Protein AF-0000000072902987 (afdb_homodimer)

InterPro domains:
  IPR029058 Alpha/Beta hydrolase fold [SSF53474] (45-263)

Radius of gyration: 26.72 Å; Cα contacts (8 Å, |Δi|>4): 1152; chains: 2; bounding box: 42×82×68 Å

Nearest PDB structures (foldseek):
  6yuo-assembly1_A-2  TM=7.129E-01  e=1.513E-09  Neisseria meningitidis serogroup A
  6yuv-assembly1_A  TM=7.108E-01  e=1.823E-09  Neisseria meningitidis serogroup A
  6oyc-assembly2_B  TM=6.626E-01  e=8.063E-09  Streptococcus agalactiae 2603V/R
  3azo-assembly2_B  TM=6.264E-01  e=7.824E-06  Streptomyces morookaense
  2b20-assembly1_A  TM=5.289E-01  e=2.874E-05  Shigella flexneri 2a str. 2457T

Structure (mmCIF, N/CA/C/O backbone):
data_AF-0000000072902987-model_v1
#
loop_
_entity.id
_entity.type
_entity.pdbx_description
1 polymer 'Glycosyl transferase family 2'
#
loop_
_atom_site.group_PDB
_atom_site.id
_atom_site.type_symbol
_atom_site.label_atom_id
_atom_site.label_alt_id
_atom_site.label_comp_id
_atom_site.label_asym_id
_atom_site.label_entity_id
_atom_site.label_seq_id
_atom_site.pdbx_PDB_ins_code
_atom_site.Cartn_x
_atom_site.Cartn_y
_atom_site.Cartn_z
_atom_site.occupancy
_atom_site.B_iso_or_equiv
_atom_site.auth_seq_id
_atom_site.auth_comp_id
_atom_site.auth_asym_id
_atom_site.auth_atom_id
_atom_site.pdbx_PDB_model_num
ATOM 1 N N . MET A 1 1 ? -18.562 22.156 24.266 1 65.38 1 MET A N 1
ATOM 2 C CA . MET A 1 1 ? -17.844 20.969 24.688 1 65.38 1 MET A CA 1
ATOM 3 C C . MET A 1 1 ? -16.375 21.266 24.922 1 65.38 1 MET A C 1
ATOM 5 O O . MET A 1 1 ? -15.836 20.953 26 1 65.38 1 MET A O 1
ATOM 9 N N . LEU A 1 2 ? -15.719 22.203 24.078 1 81.88 2 LEU A N 1
ATOM 10 C CA . LEU A 1 2 ? -14.32 22.562 24.266 1 81.88 2 LEU A CA 1
ATOM 11 C C . LEU A 1 2 ? -14.156 23.578 25.391 1 81.88 2 LEU A C 1
ATOM 13 O O . LEU A 1 2 ? -13.062 23.734 25.938 1 81.88 2 LEU A O 1
ATOM 17 N N . ASP A 1 3 ? -15.242 24.125 25.797 1 82.44 3 ASP A N 1
ATOM 18 C CA . ASP A 1 3 ? -15.242 25.203 26.781 1 82.44 3 ASP A CA 1
ATOM 19 C C . ASP A 1 3 ? -14.859 24.688 28.156 1 82.44 3 ASP A C 1
ATOM 21 O O . ASP A 1 3 ? -14.516 25.469 29.047 1 82.44 3 ASP A O 1
ATOM 25 N N . LYS A 1 4 ? -14.938 23.422 28.266 1 87.88 4 LYS A N 1
ATOM 26 C CA . LYS A 1 4 ? -14.664 22.844 29.578 1 87.88 4 LYS A CA 1
ATOM 27 C C . LYS A 1 4 ? -13.164 22.734 29.828 1 87.88 4 LYS A C 1
ATOM 29 O O . LYS A 1 4 ? -12.727 22.547 30.969 1 87.88 4 LYS A O 1
ATOM 34 N N . TYR A 1 5 ? -12.352 22.953 28.812 1 92.5 5 TYR A N 1
ATOM 35 C CA . TYR A 1 5 ? -10.914 22.75 28.969 1 92.5 5 TYR A CA 1
ATOM 36 C C . TYR A 1 5 ? -10.227 24.047 29.359 1 92.5 5 TYR A C 1
ATOM 38 O O . TYR A 1 5 ? -10.586 25.125 28.875 1 92.5 5 TYR A O 1
ATOM 46 N N . ARG A 1 6 ? -9.227 23.922 30.266 1 95.5 6 ARG A N 1
ATOM 47 C CA . ARG A 1 6 ? -8.391 25.062 30.625 1 95.5 6 ARG A CA 1
ATOM 48 C C . ARG A 1 6 ? -7.641 25.609 29.422 1 95.5 6 ARG A C 1
ATOM 50 O O . ARG A 1 6 ? -7.16 24.828 28.594 1 95.5 6 ARG A O 1
ATOM 57 N N . LYS A 1 7 ? -7.57 26.953 29.359 1 97 7 LYS A N 1
ATOM 58 C CA . LYS A 1 7 ? -6.852 27.594 28.266 1 97 7 LYS A CA 1
ATOM 59 C C . LYS A 1 7 ? -5.535 28.203 28.75 1 97 7 LYS A C 1
ATOM 61 O O . LYS A 1 7 ? -5.488 28.828 29.812 1 97 7 LYS A O 1
ATOM 66 N N . ILE A 1 8 ? -4.535 27.891 28.078 1 96.5 8 ILE A N 1
ATOM 67 C CA . ILE A 1 8 ? -3.217 28.484 28.297 1 96.5 8 ILE A CA 1
ATOM 68 C C . ILE A 1 8 ? -2.828 29.328 27.078 1 96.5 8 ILE A C 1
ATOM 70 O O . ILE A 1 8 ? -2.783 28.828 25.953 1 96.5 8 ILE A O 1
ATOM 74 N N . GLN A 1 9 ? -2.615 30.609 27.297 1 96.5 9 GLN A N 1
ATOM 75 C CA . GLN A 1 9 ? -2.256 31.531 26.219 1 96.5 9 GLN A CA 1
ATOM 76 C C . GLN A 1 9 ? -0.855 32.094 26.422 1 96.5 9 GLN A C 1
ATOM 78 O O . GLN A 1 9 ? -0.524 32.562 27.516 1 96.5 9 GLN A O 1
ATOM 83 N N . ILE A 1 10 ? -0.069 31.969 25.406 1 96.5 10 ILE A N 1
ATOM 84 C CA . ILE A 1 10 ? 1.272 32.531 25.484 1 96.5 10 ILE A CA 1
ATOM 85 C C . ILE A 1 10 ? 1.671 33.125 24.141 1 96.5 10 ILE A C 1
ATOM 87 O O . ILE A 1 10 ? 1.06 32.812 23.109 1 96.5 10 ILE A O 1
ATOM 91 N N . ASP A 1 11 ? 2.662 34.062 24.188 1 97 11 ASP A N 1
ATOM 92 C CA . ASP A 1 11 ? 3.363 34.469 22.984 1 97 11 ASP A CA 1
ATOM 93 C C . ASP A 1 11 ? 4.461 33.5 22.609 1 97 11 ASP A C 1
ATOM 95 O O . ASP A 1 11 ? 5.09 32.906 23.484 1 97 11 ASP A O 1
ATOM 99 N N . PHE A 1 12 ? 4.66 33.375 21.344 1 95.69 12 PHE A N 1
ATOM 100 C CA . PHE A 1 12 ? 5.676 32.438 20.859 1 95.69 12 PHE A CA 1
ATOM 101 C C . PHE A 1 12 ? 7.02 32.688 21.531 1 95.69 12 PHE A C 1
ATOM 103 O O . PHE A 1 12 ? 7.789 31.766 21.781 1 95.69 12 PHE A O 1
ATOM 110 N N . THR A 1 13 ? 7.316 33.906 21.922 1 94.19 13 THR A N 1
ATOM 111 C CA . THR A 1 13 ? 8.594 34.312 22.5 1 94.19 13 THR A CA 1
ATOM 112 C C . THR A 1 13 ? 8.688 33.844 23.953 1 94.19 13 THR A C 1
ATOM 114 O O . THR A 1 13 ? 9.773 33.844 24.531 1 94.19 13 THR A O 1
ATOM 117 N N . GLU A 1 14 ? 7.605 33.438 24.516 1 93.38 14 GLU A N 1
ATOM 118 C CA . GLU A 1 14 ? 7.578 33.062 25.922 1 93.38 14 GLU A CA 1
ATOM 119 C C . GLU A 1 14 ? 7.445 31.547 26.094 1 93.38 14 GLU A C 1
ATOM 121 O O . GLU A 1 14 ? 6.895 31.078 27.094 1 93.38 14 GLU A O 1
ATOM 126 N N . PHE A 1 15 ? 7.836 30.859 25.094 1 91.56 15 PHE A N 1
ATOM 127 C CA . PHE A 1 15 ? 7.641 29.422 25.031 1 91.56 15 PHE A CA 1
ATOM 128 C C . PHE A 1 15 ? 8.289 28.734 26.234 1 91.56 15 PHE A C 1
ATOM 130 O O . PHE A 1 15 ? 7.789 27.719 26.719 1 91.56 15 PHE A O 1
ATOM 137 N N . ASP A 1 16 ? 9.383 29.25 26.734 1 89.06 16 ASP A N 1
ATOM 138 C CA . ASP A 1 16 ? 10.148 28.641 27.828 1 89.06 16 ASP A CA 1
ATOM 139 C C . ASP A 1 16 ? 9.336 28.609 29.109 1 89.06 16 ASP A C 1
ATOM 141 O O . ASP A 1 16 ? 9.57 27.75 29.969 1 89.06 16 ASP A O 1
ATOM 145 N N . SER A 1 17 ? 8.383 29.484 29.25 1 91 17 SER A N 1
ATOM 146 C CA . SER A 1 17 ? 7.594 29.578 30.469 1 91 17 SER A CA 1
ATOM 147 C C . SER A 1 17 ? 6.418 28.609 30.422 1 91 17 SER A C 1
ATOM 149 O O . SER A 1 17 ? 5.715 28.438 31.422 1 91 17 SER A O 1
ATOM 151 N N . LEU A 1 18 ? 6.219 28.016 29.344 1 94.06 18 LEU A N 1
ATOM 152 C CA . LEU A 1 18 ? 5.059 27.156 29.125 1 94.06 18 LEU A CA 1
ATOM 153 C C . LEU A 1 18 ? 5.133 25.906 30 1 94.06 18 LEU A C 1
ATOM 155 O O . LEU A 1 18 ? 6.188 25.281 30.094 1 94.06 18 LEU A O 1
ATOM 159 N N . TYR A 1 19 ? 4.082 25.656 30.703 1 93.88 19 TYR A N 1
ATOM 160 C CA . TYR A 1 19 ? 3.908 24.406 31.453 1 93.88 19 TYR A CA 1
ATOM 161 C C . TYR A 1 19 ? 2.605 23.719 31.062 1 93.88 19 TYR A C 1
ATOM 163 O O . TYR A 1 19 ? 1.536 24.328 31.094 1 93.88 19 TYR A O 1
ATOM 171 N N . ILE A 1 20 ? 2.697 22.5 30.672 1 95.75 20 ILE A N 1
ATOM 172 C CA . ILE A 1 20 ? 1.53 21.703 30.328 1 95.75 20 ILE A CA 1
ATOM 173 C C . ILE A 1 20 ? 1.32 20.609 31.359 1 95.75 20 ILE A C 1
ATOM 175 O O . ILE A 1 20 ? 2.176 19.734 31.531 1 95.75 20 ILE A O 1
ATOM 179 N N . PRO A 1 21 ? 0.219 20.641 32.062 1 95.94 21 PRO A N 1
ATOM 180 C CA . PRO A 1 21 ? -0.029 19.594 33.062 1 95.94 21 PRO A CA 1
ATOM 181 C C . PRO A 1 21 ? -0.217 18.219 32.438 1 95.94 21 PRO A C 1
ATOM 183 O O . PRO A 1 21 ? -0.655 18.109 31.281 1 95.94 21 PRO A O 1
ATOM 186 N N . LEU A 1 22 ? 0.028 17.156 33.25 1 96.75 22 LEU A N 1
ATOM 187 C CA . LEU A 1 22 ? -0.147 15.781 32.812 1 96.75 22 LEU A CA 1
ATOM 188 C C . LEU A 1 22 ? -1.561 15.289 33.094 1 96.75 22 LEU A C 1
ATOM 190 O O . LEU A 1 22 ? -2.17 15.711 34.094 1 96.75 22 LEU A O 1
ATOM 194 N N . ASP A 1 23 ? -2.094 14.57 32.219 1 97.31 23 ASP A N 1
ATOM 195 C CA . ASP A 1 23 ? -3.281 13.742 32.406 1 97.31 23 ASP A CA 1
ATOM 196 C C . ASP A 1 23 ? -4.547 14.594 32.438 1 97.31 23 ASP A C 1
ATOM 198 O O . ASP A 1 23 ? -5.621 14.109 32.781 1 97.31 23 ASP A O 1
ATOM 202 N N . VAL A 1 24 ? -4.402 15.875 32.062 1 96.56 24 VAL A N 1
ATOM 203 C CA . VAL A 1 24 ? -5.555 16.75 31.906 1 96.56 24 VAL A CA 1
ATOM 204 C C . VAL A 1 24 ? -5.484 17.484 30.562 1 96.56 24 VAL A C 1
ATOM 206 O O . VAL A 1 24 ? -4.43 18 30.203 1 96.56 24 VAL A O 1
ATOM 209 N N . PRO A 1 25 ? -6.605 17.453 29.859 1 97.62 25 PRO A N 1
ATOM 210 C CA . PRO A 1 25 ? -6.59 18.188 28.594 1 97.62 25 PRO A CA 1
ATOM 211 C C . PRO A 1 25 ? -6.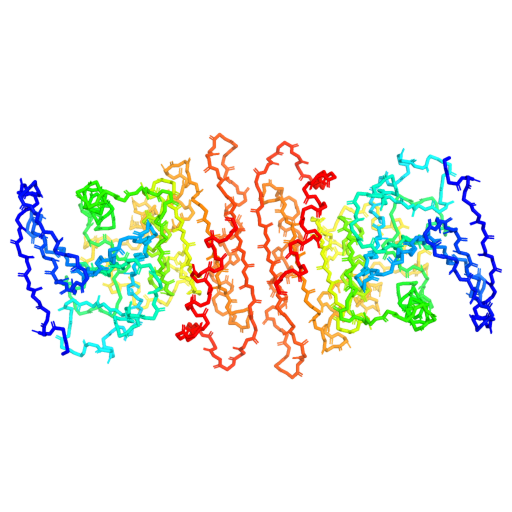547 19.703 28.781 1 97.62 25 PRO A C 1
ATOM 213 O O . PRO A 1 25 ? -7.203 20.234 29.672 1 97.62 25 PRO A O 1
ATOM 216 N N . VAL A 1 26 ? -5.797 20.391 28 1 98 26 VAL A N 1
ATOM 217 C CA . VAL A 1 26 ? -5.73 21.859 28.016 1 98 26 VAL A CA 1
ATOM 218 C C . VAL A 1 26 ? -5.723 22.391 26.578 1 98 26 VAL A C 1
ATOM 220 O O . VAL A 1 26 ? -5.293 21.688 25.656 1 98 26 VAL A O 1
ATOM 223 N N . ILE A 1 27 ? -6.254 23.531 26.375 1 98.12 27 ILE A N 1
ATOM 224 C CA . ILE A 1 27 ? -6.148 24.234 25.109 1 98.12 27 ILE A CA 1
ATOM 225 C C . ILE A 1 27 ? -4.98 25.234 25.156 1 98.12 27 ILE A C 1
ATOM 227 O O . ILE A 1 27 ? -4.934 26.094 26.031 1 98.12 27 ILE A O 1
ATOM 231 N N . LEU A 1 28 ? -4.086 25.031 24.344 1 98.06 28 LEU A N 1
ATOM 232 C CA . LEU A 1 28 ? -2.926 25.906 24.219 1 98.06 28 LEU A CA 1
ATOM 233 C C . LEU A 1 28 ? -3.09 26.859 23.047 1 98.06 28 LEU A C 1
ATOM 235 O O . LEU A 1 28 ? -3.338 26.438 21.922 1 98.06 28 LEU A O 1
ATOM 239 N N . GLU A 1 29 ? -3.01 28.125 23.281 1 97.75 29 GLU A N 1
ATOM 240 C CA . GLU A 1 29 ? -3.051 29.172 22.25 1 97.75 29 GLU A CA 1
ATOM 241 C C . GLU A 1 29 ? -1.734 29.938 22.188 1 97.75 29 GLU A C 1
ATOM 243 O O . GLU A 1 29 ? -1.368 30.625 23.141 1 97.75 29 GLU A O 1
ATOM 248 N N . ILE A 1 30 ? -1.099 29.812 21.141 1 98.06 30 ILE A N 1
ATOM 249 C CA . ILE A 1 30 ? 0.19 30.469 20.938 1 98.06 30 ILE A CA 1
ATOM 250 C C . ILE A 1 30 ? 0.05 31.578 19.891 1 98.06 30 ILE A C 1
ATOM 252 O O . ILE A 1 30 ? -0.273 31.312 18.734 1 98.06 30 ILE A O 1
ATOM 256 N N . ASP A 1 31 ? 0.302 32.781 20.312 1 98.06 31 ASP A N 1
ATOM 257 C CA . ASP A 1 31 ? 0.334 33.906 19.375 1 98.06 31 ASP A CA 1
ATOM 258 C C . ASP A 1 31 ? 1.719 34.062 18.75 1 98.06 31 ASP A C 1
ATOM 260 O O . ASP A 1 31 ? 2.717 34.188 19.453 1 98.06 31 ASP A O 1
ATOM 264 N N . TRP A 1 32 ? 1.799 33.938 17.5 1 97.94 32 TRP A N 1
ATOM 265 C CA . TRP A 1 32 ? 3.057 34.125 16.797 1 97.94 32 TRP A CA 1
ATOM 266 C C . TRP A 1 32 ? 2.9 35.156 15.672 1 97.94 32 TRP A C 1
ATOM 268 O O . TRP A 1 32 ? 2.379 34.844 14.602 1 97.94 32 TRP A O 1
ATOM 278 N N . ARG A 1 33 ? 3.414 36.375 15.938 1 97.25 33 ARG A N 1
ATOM 279 C CA . ARG A 1 33 ? 3.393 37.5 14.992 1 97.25 33 ARG A CA 1
ATOM 280 C C . ARG A 1 33 ? 1.979 37.75 14.477 1 97.25 33 ARG A C 1
ATOM 282 O O . ARG A 1 33 ? 1.76 37.844 13.273 1 97.25 33 ARG A O 1
ATOM 289 N N . GLY A 1 34 ? 0.938 37.719 15.328 1 97 34 GLY A N 1
ATOM 290 C CA . GLY A 1 34 ? -0.417 38.125 14.984 1 97 34 GLY A CA 1
ATOM 291 C C . GLY A 1 34 ? -1.295 36.969 14.57 1 97 34 GLY A C 1
ATOM 292 O O . GLY A 1 34 ? -2.49 37.125 14.328 1 97 34 GLY A O 1
ATOM 293 N N . VAL A 1 35 ? -0.716 35.812 14.469 1 98.31 35 VAL A N 1
ATOM 294 C CA . VAL A 1 35 ? -1.491 34.625 14.133 1 98.31 35 VAL A CA 1
ATOM 295 C C . VAL A 1 35 ? -1.641 33.719 15.359 1 98.31 35 VAL A C 1
ATOM 297 O O . VAL A 1 35 ? -0.675 33.5 16.094 1 98.31 35 VAL A O 1
ATOM 300 N N . SER A 1 36 ? -2.84 33.312 15.609 1 98.06 36 SER A N 1
ATOM 301 C CA . SER A 1 36 ? -3.133 32.438 16.734 1 98.06 36 SER A CA 1
ATOM 302 C C . SER A 1 36 ? -3.053 30.953 16.344 1 98.06 36 SER A C 1
ATOM 304 O O . SER A 1 36 ? -3.842 30.484 15.523 1 98.06 36 SER A O 1
ATOM 306 N N . TYR A 1 37 ? -2.111 30.25 16.844 1 98.69 37 TYR A N 1
ATOM 307 C CA . TYR A 1 37 ? -1.993 28.812 16.688 1 98.69 37 TYR A CA 1
ATOM 308 C C . TYR A 1 37 ? -2.561 28.078 17.906 1 98.69 37 TYR A C 1
ATOM 310 O O . TYR A 1 37 ? -2.066 28.25 19.016 1 98.69 37 TYR A O 1
ATOM 318 N N . GLU A 1 38 ? -3.596 27.25 17.672 1 98.44 38 GLU A N 1
ATOM 319 C CA . GLU A 1 38 ? -4.301 26.625 18.781 1 98.44 38 GLU A CA 1
ATOM 320 C C . GLU A 1 38 ? -4.113 25.109 18.766 1 98.44 38 GLU A C 1
ATOM 322 O O . GLU A 1 38 ? -4.125 24.484 17.688 1 98.44 38 GLU A O 1
ATOM 327 N N . PHE A 1 39 ? -3.908 24.547 19.922 1 98.62 39 PHE A N 1
ATOM 328 C CA . PHE A 1 39 ? -3.721 23.125 20.141 1 98.62 39 PHE A CA 1
ATOM 329 C C . PHE A 1 39 ? -4.566 22.625 21.312 1 98.62 39 PHE A C 1
ATOM 331 O O . PHE A 1 39 ? -4.742 23.344 22.297 1 98.62 39 PHE A O 1
ATOM 338 N N . LEU A 1 40 ? -5.16 21.516 21.172 1 98.38 40 LEU A N 1
ATOM 339 C CA . LEU A 1 40 ? -5.699 20.766 22.297 1 98.38 40 LEU A CA 1
ATOM 340 C C . LEU A 1 40 ? -4.758 19.625 22.688 1 98.38 40 LEU A C 1
ATOM 342 O O . LEU A 1 40 ? -4.465 18.75 21.875 1 98.38 40 LEU A O 1
ATOM 346 N N . VAL A 1 41 ? -4.281 19.656 23.953 1 98.5 41 VAL A N 1
ATOM 347 C CA . VAL A 1 41 ? -3.193 18.781 24.359 1 98.5 41 VAL A CA 1
ATOM 348 C C . VAL A 1 41 ? -3.627 17.953 25.562 1 98.5 41 VAL A C 1
ATOM 350 O O . VAL A 1 41 ? -4.172 18.484 26.531 1 98.5 41 VAL A O 1
ATOM 353 N N . LYS A 1 42 ? -3.406 16.688 25.5 1 98.38 42 LYS A N 1
ATOM 354 C CA . LYS A 1 42 ? -3.516 15.797 26.656 1 98.38 42 LYS A CA 1
ATOM 355 C C . LYS A 1 42 ? -2.32 14.852 26.75 1 98.38 42 LYS A C 1
ATOM 357 O O . LYS A 1 42 ? -2.264 13.852 26.031 1 98.38 42 LYS A O 1
ATOM 362 N N . LEU A 1 43 ? -1.438 15.18 27.703 1 98.25 43 LEU A N 1
ATOM 363 C CA . LEU A 1 43 ? -0.269 14.336 27.938 1 98.25 43 LEU A CA 1
ATOM 364 C C . LEU A 1 43 ? -0.595 13.227 28.938 1 98.25 43 LEU A C 1
ATOM 366 O O . LEU A 1 43 ? -1.205 13.477 29.969 1 98.25 43 LEU A O 1
ATOM 370 N N . LYS A 1 44 ? -0.256 12.055 28.516 1 97.62 44 LYS A N 1
ATOM 371 C CA . LYS A 1 44 ? -0.471 10.914 29.406 1 97.62 44 LYS A CA 1
ATOM 372 C C . LYS A 1 44 ? 0.822 10.516 30.109 1 97.62 44 LYS A C 1
ATOM 374 O O . LYS A 1 44 ? 1.829 10.234 29.469 1 97.62 44 LYS A O 1
ATOM 379 N N . SER A 1 45 ? 0.687 10.508 31.453 1 95.88 45 SER A N 1
ATOM 380 C CA . SER A 1 45 ? 1.847 10.148 32.25 1 95.88 45 SER A CA 1
ATOM 381 C C . SER A 1 45 ? 2.377 8.766 31.891 1 95.88 45 SER A C 1
ATOM 383 O O . SER A 1 45 ? 1.606 7.812 31.797 1 95.88 45 SER A O 1
ATOM 385 N N . GLY A 1 46 ? 3.66 8.711 31.641 1 93.94 46 GLY A N 1
ATOM 386 C CA . GLY A 1 46 ? 4.309 7.434 31.406 1 93.94 46 GLY A CA 1
ATOM 387 C C . GLY A 1 46 ? 4.219 6.98 29.953 1 93.94 46 GLY A C 1
ATOM 388 O O . GLY A 1 46 ? 4.754 5.93 29.594 1 93.94 46 GLY A O 1
ATOM 389 N N . GLU A 1 47 ? 3.537 7.691 29.141 1 95.56 47 GLU A N 1
ATOM 390 C CA . GLU A 1 47 ? 3.389 7.324 27.734 1 95.56 47 GLU A CA 1
ATOM 391 C C . GLU A 1 47 ? 4.457 7.996 26.875 1 95.56 47 GLU A C 1
ATOM 393 O O . GLU A 1 47 ? 4.602 9.219 26.906 1 95.56 47 GLU A O 1
ATOM 398 N N . LYS A 1 48 ? 5.117 7.211 26.078 1 95.62 48 LYS A N 1
ATOM 399 C CA . LYS A 1 48 ? 6.223 7.723 25.281 1 95.62 48 LYS A CA 1
ATOM 400 C C . LYS A 1 48 ? 5.746 8.148 23.891 1 95.62 48 LYS A C 1
ATOM 402 O O . LYS A 1 48 ? 6.383 8.977 23.234 1 95.62 48 LYS A O 1
ATOM 407 N N . ASN A 1 49 ? 4.652 7.5 23.438 1 97.31 49 ASN A N 1
ATOM 408 C CA . ASN A 1 49 ? 4.172 7.777 22.094 1 97.31 49 ASN A CA 1
ATOM 409 C C . ASN A 1 49 ? 3.223 8.969 22.062 1 97.31 49 ASN A C 1
ATOM 411 O O . ASN A 1 49 ? 2.459 9.18 23.016 1 97.31 49 ASN A O 1
ATOM 415 N N . LEU A 1 50 ? 3.312 9.75 21.031 1 98.25 50 LEU A N 1
ATOM 416 C CA . LEU A 1 50 ? 2.494 10.945 20.859 1 98.25 50 LEU A CA 1
ATOM 417 C C . LEU A 1 50 ? 1.793 10.93 19.5 1 98.25 50 LEU A C 1
ATOM 419 O O . LEU A 1 50 ? 2.43 10.703 18.469 1 98.25 50 LEU A O 1
ATOM 423 N N . LEU A 1 51 ? 0.528 11.086 19.562 1 98.62 51 LEU A N 1
ATOM 424 C CA . LEU A 1 51 ? -0.29 11.203 18.359 1 98.62 51 LEU A CA 1
ATOM 425 C C . LEU A 1 51 ? -0.702 12.656 18.125 1 98.62 51 LEU A C 1
ATOM 427 O O . LEU A 1 51 ? -1.244 13.305 19.016 1 98.62 51 LEU A O 1
ATOM 431 N N . VAL A 1 52 ? -0.39 13.195 16.938 1 98.88 52 VAL A N 1
ATOM 432 C CA . VAL A 1 52 ? -0.768 14.555 16.562 1 98.88 52 VAL A CA 1
ATOM 433 C C . VAL A 1 52 ? -1.823 14.516 15.469 1 98.88 52 VAL A C 1
ATOM 435 O O . VAL A 1 52 ? -1.577 13.984 14.383 1 98.88 52 VAL A O 1
ATOM 438 N N . LEU A 1 53 ? -2.975 15.133 15.695 1 98.62 53 LEU A N 1
ATOM 439 C CA . LEU A 1 53 ? -4.113 14.961 14.805 1 98.62 53 LEU A CA 1
ATOM 440 C C . LEU A 1 53 ? -4.512 16.297 14.164 1 98.62 53 LEU A C 1
ATOM 442 O O . LEU A 1 53 ? -4.59 17.312 14.852 1 98.62 53 LEU A O 1
ATOM 446 N N . GLY A 1 54 ? -4.684 16.266 12.852 1 97.12 54 GLY A N 1
ATOM 447 C CA . GLY A 1 54 ? -5.234 17.391 12.109 1 97.12 54 GLY A CA 1
ATOM 448 C C . GLY A 1 54 ? -6.664 17.172 11.656 1 97.12 54 GLY A C 1
ATOM 449 O O . GLY A 1 54 ? -7.113 16.016 11.547 1 97.12 54 GLY A O 1
ATOM 450 N N . SER A 1 55 ? -7.352 18.281 11.406 1 97.12 55 SER A N 1
ATOM 451 C CA . SER A 1 55 ? -8.75 18.203 11.008 1 97.12 55 SER A CA 1
ATOM 452 C C . SER A 1 55 ? -8.898 18.266 9.492 1 97.12 55 SER A C 1
ATOM 454 O O . SER A 1 55 ? -8.188 19.031 8.828 1 97.12 55 SER A O 1
ATOM 456 N N . GLY A 1 56 ? -9.734 17.375 8.961 1 95.88 56 GLY A N 1
ATOM 457 C CA . GLY A 1 56 ? -10.125 17.469 7.562 1 95.88 56 GLY A CA 1
ATOM 458 C C . GLY A 1 56 ? -11.398 18.266 7.352 1 95.88 56 GLY A C 1
ATOM 459 O O . GLY A 1 56 ? -11.758 19.109 8.188 1 95.88 56 GLY A O 1
ATOM 460 N N . GLY A 1 57 ? -11.961 18.109 6.125 1 92.5 57 GLY A N 1
ATOM 461 C CA . GLY A 1 57 ? -13.242 18.75 5.863 1 92.5 57 GLY A CA 1
ATOM 462 C C . GLY A 1 57 ? -14.352 18.234 6.762 1 92.5 57 GLY A C 1
ATOM 463 O O . GLY A 1 57 ? -14.297 17.109 7.262 1 92.5 57 GLY A O 1
ATOM 464 N N . GLY A 1 58 ? -15.32 19.094 7.027 1 88.81 58 GLY A N 1
ATOM 465 C CA . GLY A 1 58 ? -16.484 18.688 7.793 1 88.81 58 GLY A CA 1
ATOM 466 C C . GLY A 1 58 ? -16.328 18.906 9.281 1 88.81 58 GLY A C 1
ATOM 467 O O . GLY A 1 58 ? -17.234 18.594 10.062 1 88.81 58 GLY A O 1
ATOM 468 N N . ALA A 1 59 ? -15.18 19.422 9.641 1 86.38 59 ALA A N 1
ATOM 469 C CA . ALA A 1 59 ? -14.938 19.672 11.062 1 86.38 59 ALA A CA 1
ATOM 470 C C . ALA A 1 59 ? -16 20.594 11.641 1 86.38 59 ALA A C 1
ATOM 472 O O . ALA A 1 59 ? -16.328 20.531 12.828 1 86.38 59 ALA A O 1
ATOM 473 N N . ASN A 1 60 ? -16.594 21.391 10.805 1 87.31 60 ASN A N 1
ATOM 474 C CA . ASN A 1 60 ? -17.625 22.328 11.234 1 87.31 60 ASN A CA 1
ATOM 475 C C . ASN A 1 60 ? -18.891 21.594 11.695 1 87.31 60 ASN A C 1
ATOM 477 O O . ASN A 1 60 ? -19.703 22.156 12.43 1 87.31 60 ASN A O 1
ATOM 481 N N . MET A 1 61 ? -18.969 20.375 11.297 1 85.81 61 MET A N 1
ATOM 482 C CA . MET A 1 61 ? -20.109 19.594 11.75 1 85.81 61 MET A CA 1
ATOM 483 C C . MET A 1 61 ? -19.984 19.234 13.227 1 85.81 61 MET A C 1
ATOM 485 O O . MET A 1 61 ? -20.969 19.219 13.961 1 85.81 61 MET A O 1
ATOM 489 N N . GLU A 1 62 ? -18.828 18.969 13.625 1 83.44 62 GLU A N 1
ATOM 490 C CA . GLU A 1 62 ? -18.562 18.641 15.023 1 83.44 62 GLU A CA 1
ATOM 491 C C . GLU A 1 62 ? -18.469 19.906 15.883 1 83.44 62 GLU A C 1
ATOM 493 O O . GLU A 1 62 ? -18.75 19.859 17.078 1 83.44 62 GLU A O 1
ATOM 498 N N . MET A 1 63 ? -18.078 20.984 15.266 1 88.5 63 MET A N 1
ATOM 499 C CA . MET A 1 63 ? -17.875 22.25 15.945 1 88.5 63 MET A CA 1
ATOM 500 C C . MET A 1 63 ? -18.531 23.391 15.18 1 88.5 63 MET A C 1
ATOM 502 O O . MET A 1 63 ? -17.859 24.25 14.617 1 88.5 63 MET A O 1
ATOM 506 N N . PRO A 1 64 ? -19.844 23.531 15.352 1 86.62 64 PRO A N 1
ATOM 507 C CA . PRO A 1 64 ? -20.625 24.438 14.516 1 86.62 64 PRO A CA 1
ATOM 508 C C . PRO A 1 64 ? -20.344 25.906 14.828 1 86.62 64 PRO A C 1
ATOM 510 O O . PRO A 1 64 ? -20.641 26.781 14.008 1 86.62 64 PRO A O 1
ATOM 513 N N . ASN A 1 65 ? -19.734 26.172 15.93 1 88.31 65 ASN A N 1
ATOM 514 C CA . ASN A 1 65 ? -19.469 27.562 16.312 1 88.31 65 ASN A CA 1
ATOM 515 C C . ASN A 1 65 ? -18.25 28.109 15.594 1 88.31 65 ASN A C 1
ATOM 517 O O . ASN A 1 65 ? -17.938 29.297 15.711 1 88.31 65 ASN A O 1
ATOM 521 N N . GLY A 1 66 ? -17.578 27.281 14.883 1 91.38 66 GLY A N 1
ATOM 522 C CA . GLY A 1 66 ? -16.406 27.719 14.148 1 91.38 66 GLY A CA 1
ATOM 523 C C . GLY A 1 66 ? -15.102 27.234 14.75 1 91.38 66 GLY A C 1
ATOM 524 O O . GLY A 1 66 ? -15.102 26.469 15.711 1 91.38 66 GLY A O 1
ATOM 525 N N . PRO A 1 67 ? -13.984 27.688 14.164 1 93.38 67 PRO A N 1
ATOM 526 C CA . PRO A 1 67 ? -12.68 27.281 14.695 1 93.38 67 PRO A CA 1
ATOM 527 C C . PRO A 1 67 ? -12.398 27.859 16.078 1 93.38 67 PRO A C 1
ATOM 529 O O . PRO A 1 67 ? -13.031 28.844 16.484 1 93.38 67 PRO A O 1
ATOM 532 N N . PRO A 1 68 ? -11.586 27.234 16.812 1 96 68 PRO A N 1
ATOM 533 C CA . PRO A 1 68 ? -10.664 26.172 16.391 1 96 68 PRO A CA 1
ATOM 534 C C . PRO A 1 68 ? -11.344 24.812 16.25 1 96 68 PRO A C 1
ATOM 536 O O . PRO A 1 68 ? -12.234 24.484 17.047 1 96 68 PRO A O 1
ATOM 539 N N . TYR A 1 69 ? -10.898 24.094 15.211 1 96.31 69 TYR A N 1
ATOM 540 C CA . TYR A 1 69 ? -11.414 22.75 14.977 1 96.31 69 TYR A CA 1
ATOM 541 C C . TYR A 1 69 ? -10.445 21.688 15.492 1 96.31 69 TYR A C 1
ATOM 543 O O . TYR A 1 69 ? -9.266 21.688 15.133 1 96.31 69 TYR A O 1
ATOM 551 N N . PHE A 1 70 ? -10.898 20.781 16.359 1 96.94 70 PHE A N 1
ATOM 552 C CA . PHE A 1 70 ? -10.211 19.594 16.844 1 96.94 70 PHE A CA 1
ATOM 553 C C . PHE A 1 70 ? -11.039 18.328 16.578 1 96.94 70 PHE A C 1
ATOM 555 O O . PHE A 1 70 ? -11.516 17.688 17.516 1 96.94 70 PHE A O 1
ATOM 562 N N . GLN A 1 71 ? -11.078 17.984 15.328 1 95.25 71 GLN A N 1
ATOM 563 C CA . GLN A 1 71 ? -11.859 16.828 14.93 1 95.25 71 GLN A CA 1
ATOM 564 C C . GLN A 1 71 ? -11.406 15.57 15.672 1 95.25 71 GLN A C 1
ATOM 566 O O . GLN A 1 71 ? -10.211 15.352 15.859 1 95.25 71 GLN A O 1
ATOM 571 N N . ARG A 1 72 ? -12.383 14.734 16.125 1 94.81 72 ARG A N 1
ATOM 572 C CA . ARG A 1 72 ? -12.148 13.461 16.812 1 94.81 72 ARG A CA 1
ATOM 573 C C . ARG A 1 72 ? -11.625 13.695 18.219 1 94.81 72 ARG A C 1
ATOM 575 O O . ARG A 1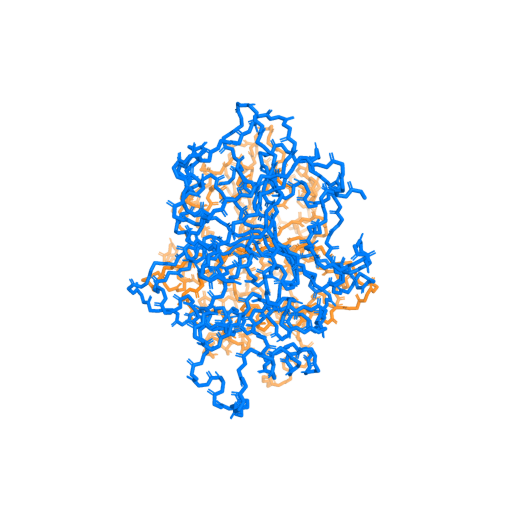 72 ? -11.031 12.797 18.828 1 94.81 72 ARG A O 1
ATOM 582 N N . HIS A 1 73 ? -11.781 14.891 18.797 1 94.56 73 HIS A N 1
ATOM 583 C CA . HIS A 1 73 ? -11.312 15.164 20.156 1 94.56 73 HIS A CA 1
ATOM 584 C C . HIS A 1 73 ? -12.023 14.266 21.172 1 94.56 73 HIS A C 1
ATOM 586 O O . HIS A 1 73 ? -11.469 13.977 22.234 1 94.56 73 HIS A O 1
ATOM 592 N N . SER A 1 74 ? -13.234 13.812 20.812 1 93.5 74 SER A N 1
ATOM 593 C CA . SER A 1 74 ? -13.977 12.922 21.703 1 93.5 74 SER A CA 1
ATOM 594 C C . SER A 1 74 ? -13.289 11.562 21.812 1 93.5 74 SER A C 1
ATOM 596 O O . SER A 1 74 ? -13.602 10.781 22.703 1 93.5 74 SER A O 1
ATOM 598 N N . TRP A 1 75 ? -12.328 11.242 20.844 1 96.06 75 TRP A N 1
ATOM 599 C CA . TRP A 1 75 ? -11.609 9.969 20.859 1 96.06 75 TRP A CA 1
ATOM 600 C C . TRP A 1 75 ? -10.391 10.047 21.766 1 96.06 75 TRP A C 1
ATOM 602 O O . TRP A 1 75 ? -9.672 9.055 21.938 1 96.06 75 TRP A O 1
ATOM 612 N N . MET A 1 76 ? -10.117 11.102 22.406 1 95.5 76 MET A N 1
ATOM 613 C CA . MET A 1 76 ? -8.867 11.398 23.109 1 95.5 76 MET A CA 1
ATOM 614 C C . MET A 1 76 ? -8.516 10.289 24.094 1 95.5 76 MET A C 1
ATOM 616 O O . MET A 1 76 ? -7.355 9.898 24.219 1 95.5 76 MET A O 1
ATOM 620 N N . ASN A 1 77 ? -9.484 9.742 24.734 1 95.5 77 ASN A N 1
ATOM 621 C CA . ASN A 1 77 ? -9.242 8.734 25.766 1 95.5 77 ASN A CA 1
ATOM 622 C C . ASN A 1 77 ? -9.18 7.332 25.172 1 95.5 77 ASN A C 1
ATOM 624 O O . ASN A 1 77 ? -8.781 6.383 25.859 1 95.5 77 ASN A O 1
ATOM 628 N N . ASP A 1 78 ? -9.555 7.191 23.938 1 97.19 78 ASP A N 1
ATOM 629 C CA . ASP A 1 78 ? -9.5 5.891 23.266 1 97.19 78 ASP A CA 1
ATOM 630 C C . ASP A 1 78 ? -8.078 5.582 22.797 1 97.19 78 ASP A C 1
ATOM 632 O O . ASP A 1 78 ? -7.727 4.418 22.594 1 97.19 78 ASP A O 1
ATOM 636 N N . PHE A 1 79 ? -7.301 6.582 22.609 1 97 79 PHE A N 1
ATOM 637 C CA . PHE A 1 79 ? -5.906 6.391 22.234 1 97 79 PHE A CA 1
ATOM 638 C C . PHE A 1 79 ? -5.047 6.082 23.453 1 97 79 PHE A C 1
ATOM 640 O O . PHE A 1 79 ? -5.227 6.68 24.516 1 97 79 PHE A O 1
ATOM 647 N N . LYS A 1 80 ? -4.125 5.148 23.281 1 94.69 80 LYS A N 1
ATOM 648 C CA . LYS A 1 80 ? -3.127 4.902 24.312 1 94.69 80 LYS A CA 1
ATOM 649 C C . LYS A 1 80 ? -2.104 6.035 24.375 1 94.69 80 LYS A C 1
ATOM 651 O O . LYS A 1 80 ? -1.592 6.359 25.453 1 94.69 80 LYS A O 1
ATOM 656 N N . ASP A 1 81 ? -1.863 6.711 23.406 1 97.12 81 ASP A N 1
ATOM 657 C CA . ASP A 1 81 ? -0.859 7.754 23.203 1 97.12 81 ASP A CA 1
ATOM 658 C C . ASP A 1 81 ? -1.273 9.055 23.891 1 97.12 81 ASP A C 1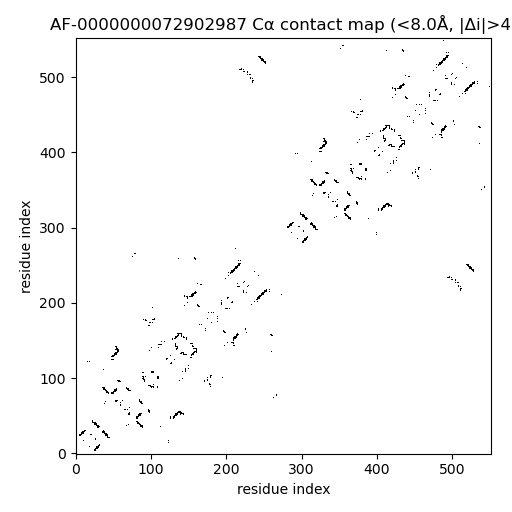
ATOM 660 O O . ASP A 1 81 ? -2.461 9.289 24.125 1 97.12 81 ASP A O 1
ATOM 664 N N . SER A 1 82 ? -0.278 9.844 24.359 1 98.19 82 SER A N 1
ATOM 665 C CA . SER A 1 82 ? -0.573 11.266 24.453 1 98.19 82 SER A CA 1
ATOM 666 C C . SER A 1 82 ? -1.061 11.828 23.125 1 98.19 82 SER A C 1
ATOM 668 O O . SER A 1 82 ? -0.776 11.266 22.062 1 98.19 82 SER A O 1
ATOM 670 N N . VAL A 1 83 ? -1.884 12.898 23.234 1 98.62 83 VAL A N 1
ATOM 671 C CA . VAL A 1 83 ? -2.451 13.406 21.984 1 98.62 83 VAL A CA 1
ATOM 672 C C . VAL A 1 83 ? -2.305 14.922 21.938 1 98.62 83 VAL A C 1
ATOM 674 O O . VAL A 1 83 ? -2.373 15.594 22.969 1 98.62 83 VAL A O 1
ATOM 677 N N . ILE A 1 84 ? -2.094 15.461 20.734 1 98.81 84 ILE A N 1
ATOM 678 C CA . ILE A 1 84 ? -2.172 16.875 20.391 1 98.81 84 ILE A CA 1
ATOM 679 C C . ILE A 1 84 ? -3.053 17.047 19.156 1 98.81 84 ILE A C 1
ATOM 681 O O . ILE A 1 84 ? -2.793 16.453 18.109 1 98.81 84 ILE A O 1
ATOM 685 N N . TYR A 1 85 ? -4.086 17.781 19.328 1 98.44 85 TYR A N 1
ATOM 686 C CA . TYR A 1 85 ? -4.855 18.25 18.188 1 98.44 85 TYR A CA 1
ATOM 687 C C . TYR A 1 85 ? -4.445 19.672 17.797 1 98.44 85 TYR A C 1
ATOM 689 O O . TYR A 1 85 ? -4.238 20.516 18.656 1 98.44 85 TYR A O 1
ATOM 697 N N . TYR A 1 86 ? -4.301 19.922 16.516 1 98.75 86 TYR A N 1
ATOM 698 C CA . TYR A 1 86 ? -3.963 21.281 16.109 1 98.75 86 TYR A CA 1
ATOM 699 C C . TYR A 1 86 ? -5.031 21.859 15.188 1 98.75 86 TYR A C 1
ATOM 701 O O . TYR A 1 86 ? -5.625 21.125 14.391 1 98.75 86 TYR A O 1
ATOM 709 N N . ASN A 1 87 ? -5.281 23.109 15.328 1 98.25 87 ASN A N 1
ATOM 710 C CA . ASN A 1 87 ? -6.164 23.859 14.445 1 98.25 87 ASN A CA 1
ATOM 711 C C . ASN A 1 87 ? -5.387 24.516 13.305 1 98.25 87 ASN A C 1
ATOM 713 O O . ASN A 1 87 ? -4.242 24.938 13.492 1 98.25 87 ASN A O 1
ATOM 717 N N . ASP A 1 88 ? -5.953 24.547 12.125 1 98.44 88 ASP A N 1
ATOM 718 C CA . ASP A 1 88 ? -5.418 25.266 10.977 1 98.44 88 ASP A CA 1
ATOM 719 C C . ASP A 1 88 ? -5.805 26.75 11.023 1 98.44 88 ASP A C 1
ATOM 721 O O . ASP A 1 88 ? -6.953 27.094 10.758 1 98.44 88 ASP A O 1
ATOM 725 N N . PRO A 1 89 ? -4.855 27.641 11.25 1 98.38 89 PRO A N 1
ATOM 726 C CA . PRO A 1 89 ? -5.191 29.062 11.352 1 98.38 89 PRO A CA 1
ATOM 727 C C . PRO A 1 89 ? -5.684 29.641 10.031 1 98.38 89 PRO A C 1
ATOM 729 O O . PRO A 1 89 ? -6.238 30.75 10 1 98.38 89 PRO A O 1
ATOM 732 N N . THR A 1 90 ? -5.488 28.922 8.93 1 98.56 90 THR A N 1
ATOM 733 C CA . THR A 1 90 ? -5.996 29.375 7.637 1 98.56 90 THR A CA 1
ATOM 734 C C . THR A 1 90 ? -7.504 29.609 7.703 1 98.56 90 THR A C 1
ATOM 736 O O . THR A 1 90 ? -8.031 30.484 7.008 1 98.56 90 THR A O 1
ATOM 739 N N . LEU A 1 91 ? -8.172 28.953 8.594 1 97.62 91 LEU A N 1
ATOM 740 C CA . LEU A 1 91 ? -9.625 28.984 8.727 1 97.62 91 LEU A CA 1
ATOM 741 C C . LEU A 1 91 ? -10.094 30.344 9.219 1 97.62 91 LEU A C 1
ATOM 743 O O . LEU A 1 91 ? -11.281 30.672 9.133 1 97.62 91 LEU A O 1
ATOM 747 N N . TYR A 1 92 ? -9.203 31.141 9.734 1 97.25 92 TYR A N 1
ATOM 748 C CA . TYR A 1 92 ? -9.57 32.469 10.234 1 97.25 92 TYR A CA 1
ATOM 749 C C . TYR A 1 92 ? -9.461 33.5 9.133 1 97.25 92 TYR A C 1
ATOM 751 O O . TYR A 1 92 ? -9.867 34.656 9.32 1 97.25 92 TYR A O 1
ATOM 759 N N . LEU A 1 93 ? -8.93 33.156 7.969 1 96.94 93 LEU A N 1
ATOM 760 C CA . LEU A 1 93 ? -8.758 34.094 6.879 1 96.94 93 LEU A CA 1
ATOM 761 C C . LEU A 1 93 ? -10.094 34.406 6.203 1 96.94 93 LEU A C 1
ATOM 763 O O . LEU A 1 93 ? -10.227 35.406 5.492 1 96.94 93 LEU A O 1
ATOM 767 N N . GLY A 1 94 ? -11.047 33.531 6.371 1 94.75 94 GLY A N 1
ATOM 768 C CA . GLY A 1 94 ? -12.383 33.625 5.797 1 94.75 94 GLY A CA 1
ATOM 769 C C . GLY A 1 94 ? -13.211 32.375 6.031 1 94.75 94 GLY A C 1
ATOM 770 O O . GLY A 1 94 ? -12.812 31.5 6.793 1 94.75 94 GLY A O 1
ATOM 771 N N . LYS A 1 95 ? -14.438 32.406 5.508 1 91.44 95 LYS A N 1
ATOM 772 C CA . LYS A 1 95 ? -15.305 31.234 5.629 1 91.44 95 LYS A CA 1
ATOM 773 C C . LYS A 1 95 ? -14.828 30.094 4.73 1 91.44 95 LYS A C 1
ATOM 775 O O . LYS A 1 95 ? -15.07 30.109 3.521 1 91.44 95 LYS A O 1
ATOM 780 N N . LEU A 1 96 ? -14.172 29.125 5.348 1 93.75 96 LEU A N 1
ATOM 781 C CA . LEU A 1 96 ? -13.594 28 4.641 1 93.75 96 LEU A CA 1
ATOM 782 C C . LEU A 1 96 ? -13.977 26.688 5.309 1 93.75 96 LEU A C 1
ATOM 784 O O . LEU A 1 96 ? -13.867 26.547 6.531 1 93.75 96 LEU A O 1
ATOM 788 N N . PRO A 1 97 ? -14.391 25.797 4.543 1 90.19 97 PRO A N 1
ATOM 789 C CA . PRO A 1 97 ? -14.609 24.469 5.125 1 90.19 97 PRO A CA 1
ATOM 790 C C . PRO A 1 97 ? -13.305 23.719 5.383 1 90.19 97 PRO A C 1
ATOM 792 O O . PRO A 1 97 ? -13.266 22.781 6.195 1 90.19 97 PRO A O 1
ATOM 795 N N . LEU A 1 98 ? -12.273 24.062 4.684 1 95.88 98 LEU A N 1
ATOM 796 C CA . LEU A 1 98 ? -10.961 23.422 4.734 1 95.88 98 LEU A CA 1
ATOM 797 C C . LEU A 1 98 ? -9.883 24.391 4.25 1 95.88 98 LEU A C 1
ATOM 799 O O . LEU A 1 98 ? -10.055 25.062 3.234 1 95.88 98 LEU A O 1
ATOM 803 N N . GLY A 1 99 ? -8.828 24.406 5.039 1 98.12 99 GLY A N 1
ATOM 804 C CA . GLY A 1 99 ? -7.793 25.375 4.707 1 98.12 99 GLY A CA 1
ATOM 805 C C . GLY A 1 99 ? -6.492 24.734 4.258 1 98.12 99 GLY A C 1
ATOM 806 O O . GLY A 1 99 ? -5.664 25.375 3.611 1 98.12 99 GLY A O 1
ATOM 807 N N . TRP A 1 100 ? -6.23 23.453 4.566 1 98.75 100 TRP A N 1
ATOM 808 C CA . TRP A 1 100 ? -5.035 22.656 4.285 1 98.75 100 TRP A CA 1
ATOM 809 C C . TRP A 1 100 ? -3.789 23.328 4.844 1 98.75 100 TRP A C 1
ATOM 811 O O . TRP A 1 100 ? -2.701 23.219 4.277 1 98.75 100 TRP A O 1
ATOM 821 N N . GLY A 1 101 ? -3.951 24.141 5.801 1 98.69 101 GLY A N 1
ATOM 822 C CA . GLY A 1 101 ? -2.822 24.75 6.48 1 98.69 101 GLY A CA 1
ATOM 823 C C . GLY A 1 101 ? -2.055 25.719 5.602 1 98.69 101 GLY A C 1
ATOM 824 O O . GLY A 1 101 ? -0.862 25.953 5.816 1 98.69 101 GLY A O 1
ATOM 825 N N . GLN A 1 102 ? -2.6 26.297 4.633 1 98.81 102 GLN A N 1
ATOM 826 C CA . GLN A 1 102 ? -1.901 27.062 3.607 1 98.81 102 GLN A CA 1
ATOM 827 C C . GLN A 1 102 ? -1.365 28.375 4.172 1 98.81 102 GLN A C 1
ATOM 829 O O . GLN A 1 102 ? -0.222 28.75 3.906 1 98.81 102 GLN A O 1
ATOM 834 N N . GLY A 1 103 ? -2.23 29.125 5 1 98.75 103 GLY A N 1
ATOM 835 C CA . GLY A 1 103 ? -1.847 30.438 5.484 1 98.75 103 GLY A CA 1
ATOM 836 C C . GLY A 1 103 ? -1.882 31.5 4.406 1 98.75 103 GLY A C 1
ATOM 837 O O . GLY A 1 103 ? -2.877 31.641 3.689 1 98.75 103 GLY A O 1
ATOM 838 N N . THR A 1 104 ? -0.861 32.344 4.398 1 98.44 104 THR A N 1
ATOM 839 C CA . THR A 1 104 ? -0.747 33.406 3.412 1 98.44 104 THR A CA 1
ATOM 840 C C . THR A 1 104 ? 0.446 33.188 2.492 1 98.44 104 THR A C 1
ATOM 842 O O . THR A 1 104 ? 1.188 32.219 2.666 1 98.44 104 THR A O 1
ATOM 845 N N . ALA A 1 105 ? 0.552 34.031 1.471 1 98.06 105 ALA A N 1
ATOM 846 C CA . ALA A 1 105 ? 1.699 33.906 0.574 1 98.06 105 ALA A CA 1
ATOM 847 C C . ALA A 1 105 ? 3.012 34.031 1.347 1 98.06 105 ALA A C 1
ATOM 849 O O . ALA A 1 105 ? 3.984 33.344 1.029 1 98.06 105 ALA A O 1
ATOM 850 N N . GLU A 1 106 ? 3.018 34.844 2.395 1 97.56 106 GLU A N 1
ATOM 851 C CA . GLU A 1 106 ? 4.23 35.156 3.143 1 97.56 106 GLU A CA 1
ATOM 852 C C . GLU A 1 106 ? 4.492 34.094 4.227 1 97.56 106 GLU A C 1
ATOM 854 O O . GLU A 1 106 ? 5.641 33.875 4.605 1 97.56 106 GLU A O 1
ATOM 859 N N . ARG A 1 107 ? 3.373 33.5 4.695 1 98.38 107 ARG A N 1
ATOM 860 C CA . ARG A 1 107 ? 3.494 32.625 5.848 1 98.38 107 ARG A CA 1
ATOM 861 C C . ARG A 1 107 ? 2.807 31.281 5.582 1 98.38 107 ARG A C 1
ATOM 863 O O . ARG A 1 107 ? 1.579 31.219 5.477 1 98.38 107 ARG A O 1
ATOM 870 N N . PHE A 1 108 ? 3.605 30.25 5.453 1 98.75 108 PHE A N 1
ATOM 871 C CA . PHE A 1 108 ? 3.07 28.891 5.344 1 98.75 108 PHE A CA 1
ATOM 872 C C . PHE A 1 108 ? 2.76 28.328 6.723 1 98.75 108 PHE A C 1
ATOM 874 O O . PHE A 1 108 ? 3.67 27.938 7.461 1 98.75 108 PHE A O 1
ATOM 881 N N . TYR A 1 109 ? 1.494 28.234 7.07 1 98.88 109 TYR A N 1
ATOM 882 C CA . TYR A 1 109 ? 1.094 27.953 8.445 1 98.88 109 TYR A CA 1
ATOM 883 C C . TYR A 1 109 ? 1.493 26.547 8.859 1 98.88 109 TYR A C 1
ATOM 885 O O . TYR A 1 109 ? 1.786 26.297 10.031 1 98.88 109 TYR A O 1
ATOM 893 N N . LEU A 1 110 ? 1.595 25.609 7.895 1 98.88 110 LEU A N 1
ATOM 894 C CA . LEU A 1 110 ? 2.043 24.266 8.266 1 98.88 110 LEU A CA 1
ATOM 895 C C . LEU A 1 110 ? 3.51 24.281 8.68 1 98.88 110 LEU A C 1
ATOM 897 O O . LEU A 1 110 ? 3.914 23.531 9.57 1 98.88 110 LEU A O 1
ATOM 901 N N . GLU A 1 111 ? 4.309 25.047 7.992 1 98.81 111 GLU A N 1
ATOM 902 C CA . GLU A 1 111 ? 5.699 25.188 8.414 1 98.81 111 GLU A CA 1
ATOM 903 C C . GLU A 1 111 ? 5.793 25.75 9.828 1 98.81 111 GLU A C 1
ATOM 905 O O . GLU A 1 111 ? 6.594 25.281 10.641 1 98.81 111 GLU A O 1
ATOM 910 N N . GLU A 1 112 ? 4.973 26.734 10.094 1 98.88 112 GLU A N 1
ATOM 911 C CA . GLU A 1 112 ? 4.996 27.359 11.406 1 98.88 112 GLU A CA 1
ATOM 912 C C . GLU A 1 112 ? 4.441 26.438 12.484 1 98.88 112 GLU A C 1
ATOM 914 O O . GLU A 1 112 ? 4.953 26.406 13.602 1 98.88 112 GLU A O 1
ATOM 919 N N . ILE A 1 113 ? 3.398 25.703 12.164 1 98.88 113 ILE A N 1
ATOM 920 C CA . ILE A 1 113 ? 2.896 24.688 13.086 1 98.88 113 ILE A CA 1
ATOM 921 C C . ILE A 1 113 ? 4.004 23.688 13.406 1 98.88 113 ILE A C 1
ATOM 923 O O . ILE A 1 113 ? 4.191 23.312 14.562 1 98.88 113 ILE A O 1
ATOM 927 N N . ALA A 1 114 ? 4.77 23.234 12.391 1 98.94 114 ALA A N 1
ATOM 928 C CA . ALA A 1 114 ? 5.871 22.297 12.602 1 98.94 114 ALA A CA 1
ATOM 929 C C . ALA A 1 114 ? 6.906 22.875 13.562 1 98.94 114 ALA A C 1
ATOM 931 O O . ALA A 1 114 ? 7.387 22.172 14.461 1 98.94 114 ALA A O 1
ATOM 932 N N . LEU A 1 115 ? 7.223 24.125 13.391 1 98.44 115 LEU A N 1
ATOM 933 C CA . LEU A 1 115 ? 8.203 24.781 14.25 1 98.44 115 LEU A CA 1
ATOM 934 C C . LEU A 1 115 ? 7.703 24.844 15.695 1 98.44 115 LEU A C 1
ATOM 936 O O . LEU A 1 115 ? 8.461 24.594 16.625 1 98.44 115 LEU A O 1
ATOM 940 N N . ILE A 1 116 ? 6.465 25.188 15.844 1 98.56 116 ILE A N 1
ATOM 941 C CA . ILE A 1 116 ? 5.859 25.266 17.172 1 98.56 116 ILE A CA 1
ATOM 942 C C . ILE A 1 116 ? 5.855 23.891 17.812 1 98.56 116 ILE A C 1
ATOM 944 O O . ILE A 1 116 ? 6.211 23.734 18.984 1 98.56 116 ILE A O 1
ATOM 948 N N . LEU A 1 117 ? 5.461 22.891 17.062 1 98.75 117 LEU A N 1
ATOM 949 C CA . LEU A 1 117 ? 5.398 21.531 17.578 1 98.75 117 LEU A CA 1
ATOM 950 C C . LEU A 1 117 ? 6.781 21.047 18 1 98.75 117 LEU A C 1
ATOM 952 O O . LEU A 1 117 ? 6.926 20.359 19.031 1 98.75 117 LEU A O 1
ATOM 956 N N . LEU A 1 118 ? 7.816 21.328 17.219 1 98.25 118 LEU A N 1
ATOM 957 C CA . LEU A 1 118 ? 9.172 20.938 17.578 1 98.25 118 LEU A CA 1
ATOM 958 C C . LEU A 1 118 ? 9.578 21.516 18.922 1 98.25 118 LEU A C 1
ATOM 960 O O . LEU A 1 118 ? 10.164 20.812 19.75 1 98.25 118 LEU A O 1
ATOM 964 N N . LYS A 1 119 ? 9.258 22.781 19.109 1 97.5 119 LYS A N 1
ATOM 965 C CA . LYS A 1 119 ? 9.531 23.406 20.406 1 97.5 119 LYS A CA 1
ATOM 966 C C . LYS A 1 119 ? 8.727 22.75 21.516 1 97.5 119 LYS A C 1
ATOM 968 O O . LYS A 1 119 ? 9.242 22.531 22.609 1 97.5 119 LYS A O 1
ATOM 973 N N . LEU A 1 120 ? 7.492 22.484 21.203 1 97.69 120 LEU A N 1
ATOM 974 C CA . LEU A 1 120 ? 6.613 21.859 22.188 1 97.69 120 LEU A CA 1
ATOM 975 C C . LEU A 1 120 ? 7.117 20.469 22.547 1 97.69 120 LEU A C 1
ATOM 977 O O . LEU A 1 120 ? 7.145 20.109 23.734 1 97.69 120 LEU A O 1
ATOM 981 N N . PHE A 1 121 ? 7.504 19.656 21.547 1 97.81 121 PHE A N 1
ATOM 982 C CA . PHE A 1 121 ? 8.031 18.312 21.781 1 97.81 121 PHE A CA 1
ATOM 983 C C . PHE A 1 121 ? 9.227 18.375 22.719 1 97.81 121 PHE A C 1
ATOM 985 O O . PHE A 1 121 ? 9.359 17.531 23.625 1 97.81 121 PHE A O 1
ATOM 992 N N . LYS A 1 122 ? 10.102 19.328 22.484 1 95.69 122 LYS A N 1
ATOM 993 C CA . LYS A 1 122 ? 11.258 19.516 23.359 1 95.69 122 LYS A CA 1
ATOM 994 C C . LYS A 1 122 ? 10.82 19.828 24.781 1 95.69 122 LYS A C 1
ATOM 996 O O . LYS A 1 122 ? 11.352 19.266 25.734 1 95.69 122 LYS A O 1
ATOM 1001 N N . LYS A 1 123 ? 9.875 20.75 24.906 1 94.81 123 LYS A N 1
ATOM 1002 C CA . LYS A 1 123 ? 9.383 21.188 26.203 1 94.81 123 LYS A CA 1
ATOM 1003 C C . LYS A 1 123 ? 8.789 20.016 26.984 1 94.81 123 LYS A C 1
ATOM 1005 O O . LYS A 1 123 ? 8.977 19.922 28.203 1 94.81 123 LYS A O 1
ATOM 1010 N N . ILE A 1 124 ? 8.07 19.141 26.312 1 95.44 124 ILE A N 1
ATOM 1011 C CA . ILE A 1 124 ? 7.359 18.078 27 1 95.44 124 ILE A CA 1
ATOM 1012 C C . ILE A 1 124 ? 8.18 16.781 26.922 1 95.44 124 ILE A C 1
ATOM 1014 O O . ILE A 1 124 ? 7.727 15.727 27.375 1 95.44 124 ILE A O 1
ATOM 1018 N N . GLN A 1 125 ? 9.344 16.781 26.281 1 95.31 125 GLN A N 1
ATOM 1019 C CA . GLN A 1 125 ? 10.344 15.727 26.25 1 95.31 125 GLN A CA 1
ATOM 1020 C C . GLN A 1 125 ? 9.844 14.516 25.469 1 95.31 125 GLN A C 1
ATOM 1022 O O . GLN A 1 125 ? 9.922 13.383 25.953 1 95.31 125 GLN A O 1
ATOM 1027 N N . TYR A 1 126 ? 9.328 14.758 24.328 1 97.06 126 TYR A N 1
ATOM 1028 C CA . TYR A 1 126 ? 8.992 13.703 23.375 1 97.06 126 TYR A CA 1
ATOM 1029 C C . TYR A 1 126 ? 9.984 13.672 22.234 1 97.06 126 TYR A C 1
ATOM 1031 O O . TYR A 1 126 ? 10.406 14.727 21.734 1 97.06 126 TYR A O 1
ATOM 1039 N N . GLU A 1 127 ? 10.383 12.492 21.812 1 97.62 127 GLU A N 1
ATOM 1040 C CA . GLU A 1 127 ? 11.258 12.32 20.672 1 97.62 127 GLU A CA 1
ATOM 1041 C C . GLU A 1 127 ? 10.461 12.234 19.375 1 97.62 127 GLU A C 1
ATOM 1043 O O . GLU A 1 127 ? 9.398 11.617 19.328 1 97.62 127 GLU A O 1
ATOM 1048 N N . THR A 1 128 ? 10.984 12.797 18.281 1 98.19 128 THR A N 1
ATOM 1049 C CA . THR A 1 128 ? 10.266 12.844 17.016 1 98.19 128 THR A CA 1
ATOM 1050 C C . THR A 1 128 ? 9.977 11.438 16.5 1 98.19 128 THR A C 1
ATOM 1052 O O . THR A 1 128 ? 8.953 11.211 15.852 1 98.19 128 THR A O 1
ATOM 1055 N N . LYS A 1 129 ? 10.859 10.445 16.797 1 97.25 129 LYS A N 1
ATOM 1056 C CA . LYS A 1 129 ? 10.688 9.078 16.328 1 97.25 129 LYS A CA 1
ATOM 1057 C C . LYS A 1 129 ? 9.461 8.43 16.953 1 97.25 129 LYS A C 1
ATOM 1059 O O . LYS A 1 129 ? 8.969 7.41 16.453 1 97.25 129 LYS A O 1
ATOM 1064 N N . ASP A 1 130 ? 8.992 9.008 18.047 1 97.38 130 ASP A N 1
ATOM 1065 C CA . ASP A 1 130 ? 7.848 8.453 18.766 1 97.38 130 ASP A CA 1
ATOM 1066 C C . ASP A 1 130 ? 6.57 9.227 18.453 1 97.38 130 ASP A C 1
ATOM 1068 O O . ASP A 1 130 ? 5.547 9.039 19.109 1 97.38 130 ASP A O 1
ATOM 1072 N N . VAL A 1 131 ? 6.617 10.109 17.469 1 98.31 131 VAL A N 1
ATOM 1073 C CA . VAL A 1 131 ? 5.484 10.953 17.094 1 98.31 131 VAL A CA 1
ATOM 1074 C C . VAL A 1 131 ? 4.859 10.43 15.805 1 98.31 131 VAL A C 1
ATOM 1076 O O . VAL A 1 131 ? 5.566 10.133 14.836 1 98.31 131 VAL A O 1
ATOM 1079 N N . VAL A 1 132 ? 3.568 10.273 15.812 1 98.69 132 VAL A N 1
ATOM 1080 C CA . VAL A 1 132 ? 2.795 9.938 14.617 1 98.69 132 VAL A CA 1
ATOM 1081 C C . VAL A 1 132 ? 1.793 11.055 14.32 1 98.69 132 VAL A C 1
ATOM 1083 O O . VAL A 1 132 ? 1.018 11.445 15.195 1 98.69 132 VAL A O 1
ATOM 1086 N N . PHE A 1 133 ? 1.874 11.602 13.141 1 98.88 133 PHE A N 1
ATOM 1087 C CA . PHE A 1 133 ? 0.853 12.531 12.664 1 98.88 133 PHE A CA 1
ATOM 1088 C C . PHE A 1 133 ? -0.301 11.773 12.016 1 98.88 133 PHE A C 1
ATOM 1090 O O . PHE A 1 133 ? -0.084 10.93 11.141 1 98.88 133 PHE A O 1
ATOM 1097 N N . TYR A 1 134 ? -1.5 12.102 12.453 1 98.69 134 TYR A N 1
ATOM 1098 C CA . TYR A 1 134 ? -2.668 11.438 11.891 1 98.69 134 TYR A CA 1
ATOM 1099 C C . TYR A 1 134 ? -3.656 12.445 11.328 1 98.69 134 TYR A C 1
ATOM 1101 O O . TYR A 1 134 ? -3.865 13.516 11.914 1 98.69 134 TYR A O 1
ATOM 1109 N N . GLY A 1 135 ? -4.277 12.062 10.242 1 98.44 135 GLY A N 1
ATOM 1110 C CA . GLY A 1 135 ? -5.418 12.797 9.711 1 98.44 135 GLY A CA 1
ATOM 1111 C C . GLY A 1 135 ? -6.066 12.102 8.531 1 98.44 135 GLY A C 1
ATOM 1112 O O . GLY A 1 135 ? -5.449 11.258 7.879 1 98.44 135 GLY A O 1
ATOM 1113 N N . SER A 1 136 ? -7.281 12.469 8.281 1 98.19 136 SER A N 1
ATOM 1114 C CA . SER A 1 136 ? -8 11.992 7.102 1 98.19 136 SER A CA 1
ATOM 1115 C C . SER A 1 136 ? -8.289 13.141 6.137 1 98.19 136 SER A C 1
ATOM 1117 O O . SER A 1 136 ? -8.297 14.305 6.531 1 98.19 136 SER A O 1
ATOM 1119 N N . SER A 1 137 ? -8.484 12.812 4.824 1 98.19 137 SER A N 1
ATOM 1120 C CA . SER A 1 137 ? -8.812 13.828 3.824 1 98.19 137 SER A CA 1
ATOM 1121 C C . SER A 1 137 ? -7.836 15 3.883 1 98.19 137 SER A C 1
ATOM 1123 O O . SER A 1 137 ? -6.617 14.805 3.834 1 98.19 137 SER A O 1
ATOM 1125 N N . GLY A 1 138 ? -8.32 16.172 4.156 1 98.56 138 GLY A N 1
ATOM 1126 C CA . GLY A 1 138 ? -7.453 17.328 4.289 1 98.56 138 GLY A CA 1
ATOM 1127 C C . GLY A 1 138 ? -6.5 17.234 5.469 1 98.56 138 GLY A C 1
ATOM 1128 O O . GLY A 1 138 ? -5.371 17.719 5.402 1 98.56 138 GLY A O 1
ATOM 1129 N N . GLY A 1 139 ? -6.938 16.609 6.547 1 98.56 139 GLY A N 1
ATOM 1130 C CA . GLY A 1 139 ? -6.055 16.344 7.672 1 98.56 139 GLY A CA 1
ATOM 1131 C C . GLY A 1 139 ? -4.906 15.422 7.328 1 98.56 139 GLY A C 1
ATOM 1132 O O . GLY A 1 139 ? -3.828 15.516 7.918 1 98.56 139 GLY A O 1
ATOM 1133 N N . GLY A 1 140 ? -5.199 14.508 6.418 1 98.88 140 GLY A N 1
ATOM 1134 C CA . GLY A 1 140 ? -4.148 13.633 5.934 1 98.88 140 GLY A CA 1
ATOM 1135 C C . GLY A 1 140 ? -3.072 14.367 5.156 1 98.88 140 GLY A C 1
ATOM 1136 O O . GLY A 1 140 ? -1.88 14.109 5.336 1 98.88 140 GLY A O 1
ATOM 1137 N N . PHE A 1 141 ? -3.512 15.281 4.262 1 98.94 141 PHE A N 1
ATOM 1138 C CA . PHE A 1 141 ? -2.576 16.141 3.541 1 98.94 141 PHE A CA 1
ATOM 1139 C C . PHE A 1 141 ? -1.652 16.859 4.508 1 98.94 141 PHE A C 1
ATOM 1141 O O . PHE A 1 141 ? -0.428 16.797 4.375 1 98.94 141 PHE A O 1
ATOM 1148 N N . MET A 1 142 ? -2.229 17.484 5.5 1 98.94 142 MET A N 1
ATOM 1149 C CA . MET A 1 142 ? -1.46 18.281 6.449 1 98.94 142 MET A CA 1
ATOM 1150 C C . MET A 1 142 ? -0.529 17.391 7.277 1 98.94 142 MET A C 1
ATOM 1152 O O . MET A 1 142 ? 0.593 17.797 7.59 1 98.94 142 MET A O 1
ATOM 1156 N N . SER A 1 143 ? -0.995 16.203 7.582 1 98.94 143 SER A N 1
ATOM 1157 C CA . SER A 1 143 ? -0.196 15.281 8.383 1 98.94 143 SER A CA 1
ATOM 1158 C C . SER A 1 143 ? 1.061 14.844 7.637 1 98.94 143 SER A C 1
ATOM 1160 O O . SER A 1 143 ? 2.133 14.727 8.234 1 98.94 143 SER A O 1
ATOM 1162 N N . MET A 1 144 ? 0.95 14.625 6.363 1 98.94 144 MET A N 1
ATOM 1163 C CA . MET A 1 144 ? 2.117 14.234 5.578 1 98.94 144 MET A CA 1
ATOM 1164 C C . MET A 1 144 ? 3.109 15.391 5.477 1 98.94 144 MET A C 1
ATOM 1166 O O . MET A 1 144 ? 4.32 15.18 5.559 1 98.94 144 MET A O 1
ATOM 1170 N N . ILE A 1 145 ? 2.615 16.625 5.328 1 98.94 145 ILE A N 1
ATOM 1171 C CA . ILE A 1 145 ? 3.488 17.797 5.281 1 98.94 145 ILE A CA 1
ATOM 1172 C C . ILE A 1 145 ? 4.215 17.953 6.613 1 98.94 145 ILE A C 1
ATOM 1174 O O . ILE A 1 145 ? 5.434 18.141 6.645 1 98.94 145 ILE A O 1
ATOM 1178 N N . LEU A 1 146 ? 3.479 17.797 7.684 1 98.94 146 LEU A N 1
ATOM 1179 C CA . LEU A 1 146 ? 4.074 17.953 9.008 1 98.94 146 LEU A CA 1
ATOM 1180 C C . LEU A 1 146 ? 5.117 16.875 9.273 1 98.94 146 LEU A C 1
ATOM 1182 O O . LEU A 1 146 ? 6.191 17.172 9.805 1 98.94 146 LEU A O 1
ATOM 1186 N N . ALA A 1 147 ? 4.836 15.664 8.898 1 98.88 147 ALA A N 1
ATOM 1187 C CA . ALA A 1 147 ? 5.82 14.602 9.055 1 98.88 147 ALA A CA 1
ATOM 1188 C C . ALA A 1 147 ? 7.055 14.859 8.195 1 98.88 147 ALA A C 1
ATOM 1190 O O . ALA A 1 147 ? 8.164 14.461 8.562 1 98.88 147 ALA A O 1
ATOM 1191 N N . GLY A 1 148 ? 6.875 15.539 7.059 1 98.81 148 GLY A N 1
ATOM 1192 C CA . GLY A 1 148 ? 7.996 15.93 6.227 1 98.81 148 GLY A CA 1
ATOM 1193 C C . GLY A 1 148 ? 8.867 17 6.863 1 98.81 148 GLY A C 1
ATOM 1194 O O . GLY A 1 148 ? 10.094 16.984 6.703 1 98.81 148 GLY A O 1
ATOM 1195 N N . TYR A 1 149 ? 8.273 17.906 7.57 1 98.88 149 TYR A N 1
ATOM 1196 C CA . TYR A 1 149 ? 9.016 18.938 8.273 1 98.88 149 TYR A CA 1
ATOM 1197 C C . TYR A 1 149 ? 9.727 18.359 9.492 1 98.88 149 TYR A C 1
ATOM 1199 O O . TYR A 1 149 ? 10.836 18.781 9.828 1 98.88 149 TYR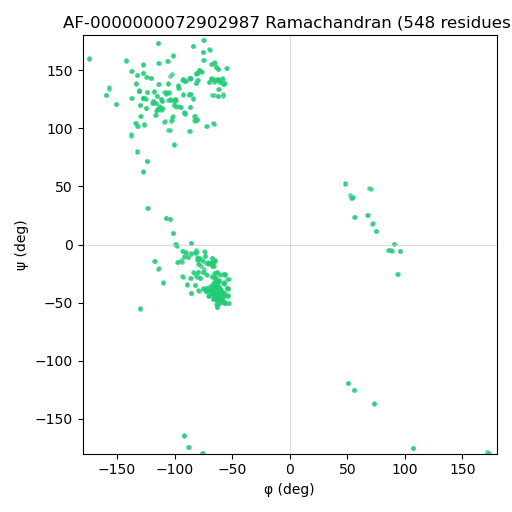 A O 1
ATOM 1207 N N . ILE A 1 150 ? 9.023 17.453 10.188 1 98.75 150 ILE A N 1
ATOM 1208 C CA . ILE A 1 150 ? 9.531 16.906 11.445 1 98.75 150 ILE A CA 1
ATOM 1209 C C . ILE A 1 150 ? 10.133 15.531 11.211 1 98.75 150 ILE A C 1
ATOM 1211 O O . ILE A 1 150 ? 9.484 14.516 11.445 1 98.75 150 ILE A O 1
ATOM 1215 N N . ARG A 1 151 ? 11.352 15.547 10.844 1 98.19 151 ARG A N 1
ATOM 1216 C CA . ARG A 1 151 ? 12.062 14.336 10.445 1 98.19 151 ARG A CA 1
ATOM 1217 C C . ARG A 1 151 ? 12.07 13.312 11.578 1 98.19 151 ARG A C 1
ATOM 1219 O O . ARG A 1 151 ? 12.219 13.672 12.742 1 98.19 151 ARG A O 1
ATOM 1226 N N . GLY A 1 152 ? 11.953 12.062 11.18 1 97.81 152 GLY A N 1
ATOM 1227 C CA . GLY A 1 152 ? 11.922 10.969 12.141 1 97.81 152 GLY A CA 1
ATOM 1228 C C . GLY A 1 152 ? 10.523 10.57 12.547 1 97.81 152 GLY A C 1
ATOM 1229 O O . GLY A 1 152 ? 10.297 9.453 13.023 1 97.81 152 GLY A O 1
ATOM 1230 N N . SER A 1 153 ? 9.555 11.508 12.453 1 98.5 153 SER A N 1
ATOM 1231 C CA . SER A 1 153 ? 8.164 11.18 12.742 1 98.5 153 SER A CA 1
ATOM 1232 C C . SER A 1 153 ? 7.535 10.367 11.617 1 98.5 153 SER A C 1
ATOM 1234 O O . SER A 1 153 ? 8.188 10.086 10.609 1 98.5 153 SER A O 1
ATOM 1236 N N . LYS A 1 154 ? 6.281 9.953 11.844 1 98.38 154 LYS A N 1
ATOM 1237 C CA . LYS A 1 154 ? 5.531 9.156 10.883 1 98.38 154 LYS A CA 1
ATOM 1238 C C . LYS A 1 154 ? 4.172 9.789 10.586 1 98.38 154 LYS A C 1
ATOM 1240 O O . LYS A 1 154 ? 3.664 10.578 11.383 1 98.38 154 LYS A O 1
ATOM 1245 N N . ALA A 1 155 ? 3.674 9.477 9.422 1 98.81 155 ALA A N 1
ATOM 1246 C CA . ALA A 1 155 ? 2.318 9.906 9.086 1 98.81 155 ALA A CA 1
ATOM 1247 C C . ALA A 1 155 ? 1.396 8.711 8.891 1 98.81 155 ALA A C 1
ATOM 1249 O O . ALA A 1 155 ? 1.72 7.785 8.133 1 98.81 155 ALA A O 1
ATOM 1250 N N . LEU A 1 156 ? 0.36 8.602 9.617 1 98.81 156 LEU A N 1
ATOM 1251 C CA . LEU A 1 156 ? -0.778 7.719 9.398 1 98.81 156 LEU A CA 1
ATOM 1252 C C . LEU A 1 156 ? -1.957 8.484 8.805 1 98.81 156 LEU A C 1
ATOM 1254 O O . LEU A 1 156 ? -2.596 9.281 9.5 1 98.81 156 LEU A O 1
ATOM 1258 N N . VAL A 1 157 ? -2.258 8.203 7.543 1 98.88 157 VAL A N 1
ATOM 1259 C CA . VAL A 1 157 ? -3.234 9.055 6.867 1 98.88 157 VAL A CA 1
ATOM 1260 C C . VAL A 1 157 ? -4.336 8.188 6.254 1 98.88 157 VAL A C 1
ATOM 1262 O O . VAL A 1 157 ? -4.09 7.043 5.867 1 98.88 157 VAL A O 1
ATOM 1265 N N . ASN A 1 158 ? -5.52 8.742 6.215 1 98.81 158 ASN A N 1
ATOM 1266 C CA . ASN A 1 158 ? -6.672 8.039 5.668 1 98.81 158 ASN A CA 1
ATOM 1267 C C . ASN A 1 158 ? -7.348 8.836 4.559 1 98.81 158 ASN A C 1
ATOM 1269 O O . ASN A 1 158 ? -7.848 9.938 4.797 1 98.81 158 ASN A O 1
ATOM 1273 N N . ASN A 1 159 ? -7.363 8.258 3.32 1 98.75 159 ASN A N 1
ATOM 1274 C CA . ASN A 1 159 ? -7.957 8.906 2.154 1 98.75 159 ASN A CA 1
ATOM 1275 C C . ASN A 1 159 ? -7.488 10.352 2.012 1 98.75 159 ASN A C 1
ATOM 1277 O O . ASN A 1 159 ? -8.305 11.266 1.868 1 98.75 159 ASN A O 1
ATOM 1281 N N . PRO A 1 160 ? -6.191 10.555 2.021 1 98.88 160 PRO A N 1
ATOM 1282 C CA . PRO A 1 160 ? -5.699 11.938 2.014 1 98.88 160 PRO A CA 1
ATOM 1283 C C . PRO A 1 160 ? -5.754 12.57 0.627 1 98.88 160 PRO A C 1
ATOM 1285 O O . PRO A 1 160 ? -5.688 11.867 -0.383 1 98.88 160 PRO A O 1
ATOM 1288 N N . GLN A 1 161 ? -5.934 13.883 0.57 1 98.75 161 GLN A N 1
ATOM 1289 C CA . GLN A 1 161 ? -5.477 14.578 -0.627 1 98.75 161 GLN A CA 1
ATOM 1290 C C . GLN A 1 161 ? -3.953 14.57 -0.723 1 98.75 161 GLN A C 1
ATOM 1292 O O . GLN A 1 161 ? -3.262 14.641 0.295 1 98.75 161 GLN A O 1
ATOM 1297 N N . THR A 1 162 ? -3.455 14.445 -1.904 1 98.88 162 THR A N 1
ATOM 1298 C CA . THR A 1 162 ? -2.008 14.469 -2.09 1 98.88 162 THR A CA 1
ATOM 1299 C C . THR A 1 162 ? -1.595 15.656 -2.957 1 98.88 162 THR A C 1
ATOM 1301 O O . THR A 1 162 ? -0.416 16.016 -3.01 1 98.88 162 THR A O 1
ATOM 1304 N N . CYS A 1 163 ? -2.492 16.25 -3.59 1 98.81 163 CYS A N 1
ATOM 1305 C CA . CYS A 1 163 ? -2.344 17.469 -4.387 1 98.81 163 CYS A CA 1
ATOM 1306 C C . CYS A 1 163 ? -3.645 18.266 -4.414 1 98.81 163 CYS A C 1
ATOM 1308 O O . CYS A 1 163 ? -4.672 17.766 -4.871 1 98.81 163 CYS A O 1
ATOM 1310 N N . LEU A 1 164 ? -3.58 19.469 -3.961 1 98.62 164 LEU A N 1
ATOM 1311 C CA . LEU A 1 164 ? -4.789 20.266 -3.756 1 98.62 164 LEU A CA 1
ATOM 1312 C C . LEU A 1 164 ? -5.52 20.484 -5.074 1 98.62 164 LEU A C 1
ATOM 1314 O O . LEU A 1 164 ? -6.75 20.406 -5.133 1 98.62 164 LEU A O 1
ATOM 1318 N N . THR A 1 165 ? -4.801 20.703 -6.164 1 98.19 165 THR A N 1
ATOM 1319 C CA . THR A 1 165 ? -5.418 21.047 -7.441 1 98.19 165 THR A CA 1
ATOM 1320 C C . THR A 1 165 ? -6.094 19.828 -8.055 1 98.19 165 THR A C 1
ATOM 1322 O O . THR A 1 165 ? -6.766 19.938 -9.086 1 98.19 165 THR A O 1
ATOM 1325 N N . ARG A 1 166 ? -5.934 18.656 -7.453 1 98.19 166 ARG A N 1
ATOM 1326 C CA . ARG A 1 166 ? -6.602 17.453 -7.926 1 98.19 166 ARG A CA 1
ATOM 1327 C C . ARG A 1 166 ? -7.855 17.156 -7.105 1 98.19 166 ARG A C 1
ATOM 1329 O O . ARG A 1 166 ? -8.508 16.141 -7.305 1 98.19 166 ARG A O 1
ATOM 1336 N N . TRP A 1 167 ? -8.141 18.016 -6.137 1 97.62 167 TRP A N 1
ATOM 1337 C CA . TRP A 1 167 ? -9.383 17.953 -5.367 1 97.62 167 TRP A CA 1
ATOM 1338 C C . TRP A 1 167 ? -10.484 18.75 -6.039 1 97.62 167 TRP A C 1
ATOM 1340 O O . TRP A 1 167 ? -10.352 19.172 -7.195 1 97.62 167 TRP A O 1
ATOM 1350 N N . LEU A 1 168 ? -11.648 18.859 -5.344 1 96.75 168 LEU A N 1
ATOM 1351 C CA . LEU A 1 168 ? -12.773 19.656 -5.848 1 96.75 168 LEU A CA 1
ATOM 1352 C C . LEU A 1 168 ? -12.359 21.094 -6.078 1 96.75 168 LEU A C 1
ATOM 1354 O O . LEU A 1 168 ? -11.672 21.703 -5.242 1 96.75 168 LEU A O 1
ATOM 1358 N N . LYS A 1 169 ? -12.812 21.641 -7.156 1 96.56 169 LYS A N 1
ATOM 1359 C CA . LYS A 1 169 ? -12.344 22.938 -7.641 1 96.56 169 LYS A CA 1
ATOM 1360 C C . LYS A 1 169 ? -12.742 24.062 -6.691 1 96.56 169 LYS A C 1
ATOM 1362 O O . LYS A 1 169 ? -11.914 24.906 -6.336 1 96.56 169 LYS A O 1
ATOM 1367 N N . THR A 1 170 ? -13.969 24.109 -6.254 1 96.69 170 THR A N 1
ATOM 1368 C CA . THR A 1 170 ? -14.508 25.234 -5.504 1 96.69 170 THR A CA 1
ATOM 1369 C C . THR A 1 170 ? -13.781 25.406 -4.172 1 96.69 170 THR A C 1
ATOM 1371 O O . THR A 1 170 ? -13.289 26.484 -3.852 1 96.69 170 THR A O 1
ATOM 1374 N N . PRO A 1 171 ? -13.688 24.312 -3.398 1 96.31 171 PRO A N 1
ATOM 1375 C CA . PRO A 1 171 ? -12.977 24.484 -2.129 1 96.31 171 PRO A CA 1
ATOM 1376 C C . PRO A 1 171 ? -11.523 24.906 -2.316 1 96.31 171 PRO A C 1
ATOM 1378 O O . PRO A 1 171 ? -11.016 25.734 -1.55 1 96.31 171 PRO A O 1
ATOM 1381 N N . VAL A 1 172 ? -10.805 24.422 -3.303 1 97.75 172 VAL A N 1
ATOM 1382 C CA . VAL A 1 172 ? -9.414 24.781 -3.555 1 97.75 172 VAL A CA 1
ATOM 1383 C C . VAL A 1 172 ? -9.328 26.25 -3.965 1 97.75 172 VAL A C 1
ATOM 1385 O O . VAL A 1 172 ? -8.477 27 -3.463 1 97.75 172 VAL A O 1
ATOM 1388 N N . GLN A 1 173 ? -10.242 26.656 -4.797 1 97.38 173 GLN A N 1
ATOM 1389 C CA . GLN A 1 173 ? -10.25 28.047 -5.258 1 97.38 173 GLN A CA 1
ATOM 1390 C C . GLN A 1 173 ? -10.508 29.016 -4.102 1 97.38 173 GLN A C 1
ATOM 1392 O O . GLN A 1 173 ? -9.93 30.094 -4.051 1 97.38 173 GLN A O 1
ATOM 1397 N N . ASN A 1 174 ? -11.445 28.625 -3.252 1 97.06 174 ASN A N 1
ATOM 1398 C CA . ASN A 1 174 ? -11.727 29.469 -2.092 1 97.06 174 ASN A CA 1
ATOM 1399 C C . ASN A 1 174 ? -10.477 29.688 -1.247 1 97.06 174 ASN A C 1
ATOM 1401 O O . ASN A 1 174 ? -10.234 30.812 -0.786 1 97.06 174 ASN A O 1
ATOM 1405 N N . VAL A 1 175 ? -9.68 28.672 -1.052 1 98.12 175 VAL A N 1
ATOM 1406 C CA . VAL A 1 175 ? -8.453 28.781 -0.264 1 98.12 175 VAL A CA 1
ATOM 1407 C C . VAL A 1 175 ? -7.422 29.609 -1.022 1 98.12 175 VAL A C 1
ATOM 1409 O O . VAL A 1 175 ? -6.766 30.484 -0.441 1 98.12 175 VAL A O 1
ATOM 1412 N N . PHE A 1 176 ? -7.27 29.375 -2.326 1 98.25 176 PHE A N 1
ATOM 1413 C CA . PHE A 1 176 ? -6.316 30.125 -3.131 1 98.25 176 PHE A CA 1
ATOM 1414 C C . PHE A 1 176 ? -6.66 31.609 -3.117 1 98.25 176 PHE A C 1
ATOM 1416 O O . PHE A 1 176 ? -5.766 32.469 -3.02 1 98.25 176 PHE A O 1
ATOM 1423 N N . ASN A 1 177 ? -7.941 31.922 -3.154 1 97.88 177 ASN A N 1
ATOM 1424 C CA . ASN A 1 177 ? -8.383 33.312 -3.158 1 97.88 177 ASN A CA 1
ATOM 1425 C C . ASN A 1 177 ? -8.016 34.031 -1.86 1 97.88 177 ASN A C 1
ATOM 1427 O O . ASN A 1 177 ? -7.699 35.219 -1.866 1 97.88 177 ASN A O 1
ATOM 1431 N N . LEU A 1 178 ? -8.086 33.344 -0.827 1 98.06 178 LEU A N 1
ATOM 1432 C CA . LEU A 1 178 ? -7.832 33.938 0.479 1 98.06 178 LEU A CA 1
ATOM 1433 C C . LEU A 1 178 ? -6.344 33.938 0.804 1 98.06 178 LEU A C 1
ATOM 1435 O O . LEU A 1 178 ? -5.801 34.938 1.286 1 98.06 178 LEU A O 1
ATOM 1439 N N . SER A 1 179 ? -5.637 32.844 0.493 1 98.56 179 SER A N 1
ATOM 1440 C CA . SER A 1 179 ? -4.242 32.625 0.884 1 98.56 179 SER A CA 1
ATOM 1441 C C . SER A 1 179 ? -3.295 33.344 -0.078 1 98.56 179 SER A C 1
ATOM 1443 O O . SER A 1 179 ? -2.217 33.781 0.321 1 98.56 179 SER A O 1
ATOM 1445 N N . TYR A 1 180 ? -3.648 33.406 -1.322 1 98.31 180 TYR A N 1
ATOM 1446 C CA . TYR A 1 180 ? -2.762 33.906 -2.359 1 98.31 180 TYR A CA 1
ATOM 1447 C C . TYR A 1 180 ? -3.451 35 -3.182 1 98.31 180 TYR A C 1
ATOM 1449 O O . TYR A 1 180 ? -3.553 34.875 -4.406 1 98.31 180 TYR A O 1
ATOM 1457 N N . GLN A 1 181 ? -3.76 36.031 -2.492 1 96.69 181 GLN A N 1
ATOM 1458 C CA . GLN A 1 181 ? -4.527 37.125 -3.092 1 96.69 181 GLN A CA 1
ATOM 1459 C C . GLN A 1 181 ? -3.768 37.75 -4.25 1 96.69 181 GLN A C 1
ATOM 1461 O O . GLN A 1 181 ? -2.57 38.031 -4.133 1 96.69 181 GLN A O 1
ATOM 1466 N N . GLY A 1 182 ? -4.504 37.938 -5.336 1 95.62 182 GLY A N 1
ATOM 1467 C CA . GLY A 1 182 ? -3.949 38.688 -6.461 1 95.62 182 GLY A CA 1
ATOM 1468 C C . GLY A 1 182 ? -3.207 37.781 -7.445 1 95.62 182 GLY A C 1
ATOM 1469 O O . GLY A 1 182 ? -2.736 38.25 -8.484 1 95.62 182 GLY A O 1
ATOM 1470 N N . LEU A 1 183 ? -3.068 36.562 -7.148 1 97.5 183 LEU A N 1
ATOM 1471 C CA . LEU A 1 183 ? -2.352 35.656 -8.031 1 97.5 183 LEU A CA 1
ATOM 1472 C C . LEU A 1 183 ? -3.324 34.75 -8.805 1 97.5 183 LEU A C 1
ATOM 1474 O O . LEU A 1 183 ? -4.371 34.375 -8.281 1 97.5 183 LEU A O 1
ATOM 1478 N N . THR A 1 184 ? -2.977 34.438 -10.039 1 97.25 184 THR A N 1
ATOM 1479 C CA . THR A 1 184 ? -3.713 33.438 -10.797 1 97.25 184 THR A CA 1
ATOM 1480 C C . THR A 1 184 ? -3.385 32.031 -10.297 1 97.25 184 THR A C 1
ATOM 1482 O O . THR A 1 184 ? -2.375 31.828 -9.625 1 97.25 184 THR A O 1
ATOM 1485 N N . ASN A 1 185 ? -4.266 31.109 -10.586 1 96.69 185 ASN A N 1
ATOM 1486 C CA . ASN A 1 185 ? -3.996 29.734 -10.211 1 96.69 185 ASN A CA 1
ATOM 1487 C C . ASN A 1 185 ? -2.643 29.25 -10.734 1 96.69 185 ASN A C 1
ATOM 1489 O O . ASN A 1 185 ? -1.917 28.547 -10.047 1 96.69 185 ASN A O 1
ATOM 1493 N N . GLU A 1 186 ? -2.363 29.578 -11.961 1 97.44 186 GLU A N 1
ATOM 1494 C CA . GLU A 1 186 ? -1.088 29.203 -12.562 1 97.44 186 GLU A CA 1
ATOM 1495 C C . GLU A 1 186 ? 0.086 29.766 -11.773 1 97.44 186 GLU A C 1
ATOM 1497 O O . GLU A 1 186 ? 1.081 29.078 -11.539 1 97.44 186 GLU A O 1
ATOM 1502 N N . GLU A 1 187 ? -0.025 31.016 -11.391 1 98.19 187 GLU A N 1
ATOM 1503 C CA . GLU A 1 187 ? 1.012 31.656 -10.594 1 98.19 187 GLU A CA 1
ATOM 1504 C C . GLU A 1 187 ? 1.155 30.984 -9.227 1 98.19 187 GLU A C 1
ATOM 1506 O O . GLU A 1 187 ? 2.271 30.781 -8.742 1 98.19 187 GLU A O 1
ATOM 1511 N N . VAL A 1 188 ? 0.038 30.656 -8.633 1 98.38 188 VAL A N 1
ATOM 1512 C CA . VAL A 1 188 ? 0.046 30 -7.332 1 98.38 188 VAL A CA 1
ATOM 1513 C C . VAL A 1 188 ? 0.771 28.656 -7.438 1 98.38 188 VAL A C 1
ATOM 1515 O O . VAL A 1 188 ? 1.652 28.359 -6.629 1 98.38 188 VAL A O 1
ATOM 1518 N N . ILE A 1 189 ? 0.461 27.844 -8.438 1 97.56 189 ILE A N 1
ATOM 1519 C CA . ILE A 1 189 ? 1.042 26.516 -8.625 1 97.56 189 ILE A CA 1
ATOM 1520 C C . ILE A 1 189 ? 2.541 26.641 -8.883 1 97.56 189 ILE A C 1
ATOM 1522 O O . ILE A 1 189 ? 3.338 25.875 -8.344 1 97.56 189 ILE A O 1
ATOM 1526 N N . ASN A 1 190 ? 2.945 27.578 -9.648 1 97.69 190 ASN A N 1
ATOM 1527 C CA . ASN A 1 190 ? 4.348 27.781 -9.992 1 97.69 190 ASN A CA 1
ATOM 1528 C C . ASN A 1 190 ? 5.16 28.25 -8.789 1 97.69 190 ASN A C 1
ATOM 1530 O O . ASN A 1 190 ? 6.301 27.828 -8.602 1 97.69 190 ASN A O 1
ATOM 1534 N N . ARG A 1 191 ? 4.555 29.094 -8 1 98 191 ARG A N 1
ATOM 1535 C CA . ARG A 1 191 ? 5.297 29.734 -6.914 1 98 191 ARG A CA 1
ATOM 1536 C C . ARG A 1 191 ? 5.23 28.891 -5.641 1 98 191 ARG A C 1
ATOM 1538 O O . ARG A 1 191 ? 6.172 28.891 -4.848 1 98 191 ARG A O 1
ATOM 1545 N N . PHE A 1 192 ? 4.09 28.234 -5.473 1 98.5 192 PHE A N 1
ATOM 1546 C CA . PHE A 1 192 ? 3.85 27.578 -4.199 1 98.5 192 PHE A CA 1
ATOM 1547 C C . PHE A 1 192 ? 3.562 26.094 -4.41 1 98.5 192 PHE A C 1
ATOM 1549 O O . PHE A 1 192 ? 2.793 25.484 -3.66 1 98.5 192 PHE A O 1
ATOM 1556 N N . GLY A 1 193 ? 4.156 25.484 -5.438 1 98.31 193 GLY A N 1
ATOM 1557 C CA . GLY A 1 193 ? 3.947 24.078 -5.754 1 98.31 193 GLY A CA 1
ATOM 1558 C C . GLY A 1 193 ? 4.223 23.156 -4.582 1 98.31 193 GLY A C 1
ATOM 1559 O O . GLY A 1 193 ? 3.504 22.172 -4.379 1 98.31 193 GLY A O 1
ATOM 1560 N N . ASN A 1 194 ? 5.258 23.453 -3.762 1 98.38 194 ASN A N 1
ATOM 1561 C CA . ASN A 1 194 ? 5.645 22.609 -2.631 1 98.38 194 ASN A CA 1
ATOM 1562 C C . ASN A 1 194 ? 4.66 22.734 -1.475 1 98.38 194 ASN A C 1
ATOM 1564 O O . ASN A 1 194 ? 4.707 21.953 -0.525 1 98.38 194 ASN A O 1
ATOM 1568 N N . ARG A 1 195 ? 3.689 23.719 -1.496 1 98.81 195 ARG A N 1
ATOM 1569 C CA . ARG A 1 195 ? 2.65 23.859 -0.479 1 98.81 195 ARG A CA 1
ATOM 1570 C C . ARG A 1 195 ? 1.377 23.125 -0.901 1 98.81 195 ARG A C 1
ATOM 1572 O O . ARG A 1 195 ? 0.482 22.906 -0.083 1 98.81 195 ARG A O 1
ATOM 1579 N N . ILE A 1 196 ? 1.327 22.781 -2.186 1 98.62 196 ILE A N 1
ATOM 1580 C CA . ILE A 1 196 ? 0.089 22.312 -2.807 1 98.62 196 ILE A CA 1
ATOM 1581 C C . ILE A 1 196 ? 0.19 20.828 -3.123 1 98.62 196 ILE A C 1
ATOM 1583 O O . ILE A 1 196 ? -0.805 20.109 -3.051 1 98.62 196 ILE A O 1
ATOM 1587 N N . ASN A 1 197 ? 1.337 20.375 -3.447 1 98.75 197 ASN A N 1
ATOM 1588 C CA . ASN A 1 197 ? 1.62 19.016 -3.861 1 98.75 197 ASN A CA 1
ATOM 1589 C C . ASN A 1 197 ? 2.6 18.328 -2.912 1 98.75 197 ASN A C 1
ATOM 1591 O O . ASN A 1 197 ? 3.752 18.75 -2.793 1 98.75 197 ASN A O 1
ATOM 1595 N N . ILE A 1 198 ? 2.186 17.219 -2.334 1 98.69 198 ILE A N 1
ATOM 1596 C CA . ILE A 1 198 ? 2.938 16.531 -1.282 1 98.69 198 ILE A CA 1
ATOM 1597 C C . ILE A 1 198 ? 4.281 16.062 -1.83 1 98.69 198 ILE A C 1
ATOM 1599 O O . ILE A 1 198 ? 5.309 16.172 -1.151 1 98.69 198 ILE A O 1
ATOM 1603 N N . VAL A 1 199 ? 4.301 15.492 -3.01 1 98.69 199 VAL A N 1
ATOM 1604 C CA . VAL A 1 199 ? 5.539 14.945 -3.557 1 98.69 199 VAL A C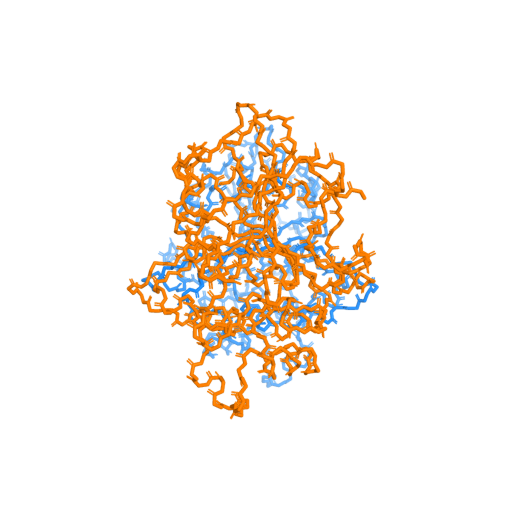A 1
ATOM 1605 C C . VAL A 1 199 ? 6.512 16.078 -3.873 1 98.69 199 VAL A C 1
ATOM 1607 O O . VAL A 1 199 ? 7.715 15.953 -3.646 1 98.69 199 VAL A O 1
ATOM 1610 N N . GLN A 1 200 ? 5.996 17.188 -4.426 1 98.69 200 GLN A N 1
ATOM 1611 C CA . GLN A 1 200 ? 6.848 18.359 -4.633 1 98.69 200 GLN A CA 1
ATOM 1612 C C . GLN A 1 200 ? 7.426 18.859 -3.312 1 98.69 200 GLN A C 1
ATOM 1614 O O . GLN A 1 200 ? 8.594 19.25 -3.252 1 98.69 200 GLN A O 1
ATOM 1619 N N . PHE A 1 201 ? 6.594 18.891 -2.314 1 98.88 201 PHE A N 1
ATOM 1620 C CA . PHE A 1 201 ? 7.062 19.25 -0.985 1 98.88 201 PHE A CA 1
ATOM 1621 C C . PHE A 1 201 ? 8.195 18.344 -0.536 1 98.88 201 PHE A C 1
ATOM 1623 O O . PHE A 1 201 ? 9.25 18.812 -0.102 1 98.88 201 PHE A O 1
ATOM 1630 N N . PHE A 1 202 ? 8.023 16.984 -0.633 1 98.88 202 PHE A N 1
ATOM 1631 C CA . PHE A 1 202 ? 9.047 16.031 -0.224 1 98.88 202 PHE A CA 1
ATOM 1632 C C . PHE A 1 202 ? 10.328 16.25 -1.018 1 98.88 202 PHE A C 1
ATOM 1634 O O . PHE A 1 202 ? 11.43 16.141 -0.47 1 98.88 202 PHE A O 1
ATOM 1641 N N . LYS A 1 203 ? 10.18 16.5 -2.305 1 98.5 203 LYS A N 1
ATOM 1642 C CA . LYS A 1 203 ? 11.352 16.781 -3.125 1 98.5 203 LYS A CA 1
ATOM 1643 C C . LYS A 1 203 ? 12.109 18 -2.605 1 98.5 203 LYS A C 1
ATOM 1645 O O . LYS A 1 203 ? 13.336 17.984 -2.525 1 98.5 203 LYS A O 1
ATOM 1650 N N . SER A 1 204 ? 11.352 19.047 -2.221 1 98.31 204 SER A N 1
ATOM 1651 C CA . SER A 1 204 ? 11.969 20.266 -1.717 1 98.31 204 SER A CA 1
ATOM 1652 C C . SER A 1 204 ? 12.703 20.016 -0.402 1 98.31 204 SER A C 1
ATOM 1654 O O . SER A 1 204 ? 13.68 20.688 -0.086 1 98.31 204 SER A O 1
ATOM 1656 N N . ARG A 1 205 ? 12.242 19.047 0.326 1 98.31 205 ARG A N 1
ATOM 1657 C CA . ARG A 1 205 ? 12.844 18.703 1.613 1 98.31 205 ARG A CA 1
ATOM 1658 C C . ARG A 1 205 ? 13.922 17.641 1.455 1 98.31 205 ARG A C 1
ATOM 1660 O O . ARG A 1 205 ? 14.648 17.344 2.406 1 98.31 205 ARG A O 1
ATOM 1667 N N . LYS A 1 206 ? 14 17.031 0.253 1 98.44 206 LYS A N 1
ATOM 1668 C CA . LYS A 1 206 ? 14.883 15.898 -0.017 1 98.44 206 LYS A CA 1
ATOM 1669 C C . LYS A 1 206 ? 14.656 14.773 0.993 1 98.44 206 LYS A C 1
ATOM 1671 O O . LYS A 1 206 ? 15.617 14.172 1.48 1 98.44 206 LYS A O 1
ATOM 1676 N N . TYR A 1 207 ? 13.344 14.586 1.306 1 98.69 207 TYR A N 1
ATOM 1677 C CA . TYR A 1 207 ? 13 13.656 2.373 1 98.69 207 TYR A CA 1
ATOM 1678 C C . TYR A 1 207 ? 11.555 13.195 2.258 1 98.69 207 TYR A C 1
ATOM 1680 O O . TYR A 1 207 ? 10.648 14.016 2.082 1 98.69 207 TYR A O 1
ATOM 1688 N N . VAL A 1 208 ? 11.359 11.906 2.283 1 98.75 208 VAL A N 1
ATOM 1689 C CA . VAL A 1 208 ? 10.039 11.312 2.418 1 98.75 208 VAL A CA 1
ATOM 1690 C C . VAL A 1 208 ? 9.938 10.57 3.748 1 98.75 208 VAL A C 1
ATOM 1692 O O . VAL A 1 208 ? 10.703 9.641 4.008 1 98.75 208 VAL A O 1
ATOM 1695 N N . PRO A 1 209 ? 9.055 11.008 4.648 1 98.69 209 PRO A N 1
ATOM 1696 C CA . PRO A 1 209 ? 8.898 10.305 5.926 1 98.69 209 PRO A CA 1
ATOM 1697 C C . PRO A 1 209 ? 8.25 8.93 5.766 1 98.69 209 PRO A C 1
ATOM 1699 O O . PRO A 1 209 ? 7.777 8.594 4.676 1 98.69 209 PRO A O 1
ATOM 1702 N N . GLU A 1 210 ? 8.297 8.109 6.844 1 98.19 210 GLU A N 1
ATOM 1703 C CA . GLU A 1 210 ? 7.48 6.898 6.855 1 98.19 210 GLU A CA 1
ATOM 1704 C C . GLU A 1 210 ? 5.992 7.238 6.793 1 98.19 210 GLU A C 1
ATOM 1706 O O . GLU A 1 210 ? 5.512 8.086 7.547 1 98.19 210 GLU A O 1
ATOM 1711 N N . ILE A 1 211 ? 5.32 6.648 5.891 1 98.75 211 ILE A N 1
ATOM 1712 C CA . ILE A 1 211 ? 3.906 6.941 5.695 1 98.75 211 ILE A CA 1
ATOM 1713 C C . ILE A 1 211 ? 3.104 5.645 5.723 1 98.75 211 ILE A C 1
ATOM 1715 O O . ILE A 1 211 ? 3.484 4.656 5.09 1 98.75 211 ILE A O 1
ATOM 1719 N N . TYR A 1 212 ? 2.146 5.574 6.516 1 98.62 212 TYR A N 1
ATOM 1720 C CA . TYR A 1 212 ? 1.099 4.559 6.477 1 98.62 212 TYR A CA 1
ATOM 1721 C C . TYR A 1 212 ? -0.186 5.125 5.883 1 98.62 212 TYR A C 1
ATOM 1723 O O . TYR A 1 212 ? -0.872 5.926 6.52 1 98.62 212 TYR A O 1
ATOM 1731 N N . TYR A 1 213 ? -0.474 4.746 4.676 1 98.81 213 TYR A N 1
ATOM 1732 C CA . TYR A 1 213 ? -1.509 5.309 3.814 1 98.81 213 TYR A CA 1
ATOM 1733 C C . TYR A 1 213 ? -2.721 4.387 3.744 1 98.81 213 TYR A C 1
ATOM 1735 O O . TYR A 1 213 ? -2.709 3.389 3.023 1 98.81 213 TYR A O 1
ATOM 1743 N N . LEU A 1 214 ? -3.748 4.703 4.535 1 98.81 214 LEU A N 1
ATOM 1744 C CA . LEU A 1 214 ? -5.012 3.979 4.465 1 98.81 214 LEU A CA 1
ATOM 1745 C C . LEU A 1 214 ? -5.898 4.543 3.357 1 98.81 214 LEU A C 1
ATOM 1747 O O . LEU A 1 214 ? -6.188 5.742 3.338 1 98.81 214 LEU A O 1
ATOM 1751 N N . GLN A 1 215 ? -6.359 3.729 2.453 1 98.81 215 GLN A N 1
ATOM 1752 C CA . GLN A 1 215 ? -7.145 4.168 1.307 1 98.81 215 GLN A CA 1
ATOM 1753 C C . GLN A 1 215 ? -8.32 3.227 1.053 1 98.81 215 GLN A C 1
ATOM 1755 O O . GLN A 1 215 ? -8.148 2.008 1.01 1 98.81 215 GLN A O 1
ATOM 1760 N N . ASN A 1 216 ? -9.586 3.809 0.982 1 98.56 216 ASN A N 1
ATOM 1761 C CA . ASN A 1 216 ? -10.68 3.045 0.401 1 98.56 216 ASN A CA 1
ATOM 1762 C C . ASN A 1 216 ? -10.461 2.793 -1.088 1 98.56 216 ASN A C 1
ATOM 1764 O O . ASN A 1 216 ? -10.664 3.688 -1.91 1 98.56 216 ASN A O 1
ATOM 1768 N N . GLY A 1 217 ? -10.086 1.592 -1.405 1 97.94 217 GLY A N 1
ATOM 1769 C CA . GLY A 1 217 ? -9.766 1.242 -2.779 1 97.94 217 GLY A CA 1
ATOM 1770 C C . GLY A 1 217 ? -10.953 1.321 -3.713 1 97.94 217 GLY A C 1
ATOM 1771 O O . GLY A 1 217 ? -10.797 1.328 -4.934 1 97.94 217 GLY A O 1
ATOM 1772 N N . ALA A 1 218 ? -12.125 1.415 -3.135 1 97.06 218 ALA A N 1
ATOM 1773 C CA . ALA A 1 218 ? -13.344 1.457 -3.938 1 97.06 218 ALA A CA 1
ATOM 1774 C C . ALA A 1 218 ? -13.766 2.896 -4.227 1 97.06 218 ALA A C 1
ATOM 1776 O O . ALA A 1 218 ? -14.727 3.135 -4.961 1 97.06 218 ALA A O 1
ATOM 1777 N N . CYS A 1 219 ? -13.078 3.865 -3.641 1 97.88 219 CYS A N 1
ATOM 1778 C CA . CYS A 1 219 ? -13.375 5.266 -3.922 1 97.88 219 CYS A CA 1
ATOM 1779 C C . CYS A 1 219 ? -12.602 5.754 -5.141 1 97.88 219 CYS A C 1
ATOM 1781 O O . CYS A 1 219 ? -11.484 6.258 -5.016 1 97.88 219 CYS A O 1
ATOM 1783 N N . GLU A 1 220 ? -13.242 5.75 -6.238 1 97.5 220 GLU A N 1
ATOM 1784 C CA . GLU A 1 220 ? -12.602 6.031 -7.523 1 97.5 220 GLU A CA 1
ATOM 1785 C C . GLU A 1 220 ? -11.961 7.414 -7.527 1 97.5 220 GLU A C 1
ATOM 1787 O O . GLU A 1 220 ? -10.844 7.582 -8.016 1 97.5 220 GLU A O 1
ATOM 1792 N N . PHE A 1 221 ? -12.68 8.367 -7.031 1 98.25 221 PHE A N 1
ATOM 1793 C CA . PHE A 1 221 ? -12.18 9.734 -7.031 1 98.25 221 PHE A CA 1
ATOM 1794 C C . PHE A 1 221 ? -10.844 9.82 -6.297 1 98.25 221 PHE A C 1
ATOM 1796 O O . PHE A 1 221 ? -9.883 10.391 -6.812 1 98.25 221 PHE A O 1
ATOM 1803 N N . ASP A 1 222 ? -10.766 9.273 -5.113 1 98.69 222 ASP A N 1
ATOM 1804 C CA . ASP A 1 222 ? -9.562 9.344 -4.281 1 98.69 222 ASP A CA 1
ATOM 1805 C C . ASP A 1 222 ? -8.406 8.578 -4.922 1 98.69 222 ASP A C 1
ATOM 1807 O O . ASP A 1 222 ? -7.27 9.055 -4.926 1 98.69 222 ASP A O 1
ATOM 1811 N N . VAL A 1 223 ? -8.688 7.398 -5.379 1 98.75 223 VAL A N 1
ATOM 1812 C CA . VAL A 1 223 ? -7.641 6.551 -5.949 1 98.75 223 VAL A CA 1
ATOM 1813 C C . VAL A 1 223 ? -7.078 7.207 -7.207 1 98.75 223 VAL A C 1
ATOM 1815 O O . VAL A 1 223 ? -5.859 7.348 -7.352 1 98.75 223 VAL A O 1
ATOM 1818 N N . THR A 1 224 ? -7.922 7.688 -8.07 1 98.62 224 THR A N 1
ATOM 1819 C CA . THR A 1 224 ? -7.535 8.211 -9.375 1 98.62 224 THR A CA 1
ATOM 1820 C C . THR A 1 224 ? -6.836 9.562 -9.227 1 98.62 224 THR A C 1
ATOM 1822 O O . THR A 1 224 ? -5.844 9.828 -9.914 1 98.62 224 THR A O 1
ATOM 1825 N N . ASN A 1 225 ? -7.344 10.336 -8.352 1 98.75 225 ASN A N 1
ATOM 1826 C CA . ASN A 1 225 ? -6.875 11.711 -8.336 1 98.75 225 ASN A CA 1
ATOM 1827 C C . ASN A 1 225 ? -5.793 11.93 -7.281 1 98.75 225 ASN A C 1
ATOM 1829 O O . ASN A 1 225 ? -5.066 12.922 -7.32 1 98.75 225 ASN A O 1
ATOM 1833 N N . HIS A 1 226 ? -5.652 11 -6.367 1 98.88 226 HIS A N 1
ATOM 1834 C CA . HIS A 1 226 ? -4.727 11.281 -5.277 1 98.88 226 HIS A CA 1
ATOM 1835 C C . HIS A 1 226 ? -3.752 10.133 -5.07 1 98.88 226 HIS A C 1
ATOM 1837 O O . HIS A 1 226 ? -2.535 10.32 -5.148 1 98.88 226 HIS A O 1
ATOM 1843 N N . LEU A 1 227 ? -4.254 8.914 -4.867 1 98.88 227 LEU A N 1
ATOM 1844 C CA . LEU A 1 227 ? -3.348 7.809 -4.598 1 98.88 227 LEU A CA 1
ATOM 1845 C C . LEU A 1 227 ? -2.43 7.551 -5.789 1 98.88 227 LEU A C 1
ATOM 1847 O O . LEU A 1 227 ? -1.207 7.512 -5.641 1 98.88 227 LEU A O 1
ATOM 1851 N N . LEU A 1 228 ? -2.988 7.355 -6.988 1 98.75 228 LEU A N 1
ATOM 1852 C CA . LEU A 1 228 ? -2.217 6.961 -8.164 1 98.75 228 LEU A CA 1
ATOM 1853 C C . LEU A 1 228 ? -1.21 8.047 -8.539 1 98.75 228 LEU A C 1
ATOM 1855 O O . LEU A 1 228 ? -0.025 7.758 -8.727 1 98.75 228 LEU A O 1
ATOM 1859 N N . PRO A 1 229 ? -1.606 9.312 -8.617 1 98.62 229 PRO A N 1
ATOM 1860 C CA . PRO A 1 229 ? -0.61 10.336 -8.93 1 98.62 229 PRO A CA 1
ATOM 1861 C C . PRO A 1 229 ? 0.475 10.445 -7.859 1 98.62 229 PRO A C 1
ATOM 1863 O O . PRO A 1 229 ? 1.635 10.727 -8.18 1 98.62 229 PRO A O 1
ATOM 1866 N N . PHE A 1 230 ? 0.068 10.266 -6.617 1 98.81 230 PHE A N 1
ATOM 1867 C CA . PHE A 1 230 ? 1.044 10.281 -5.531 1 98.81 230 PHE A CA 1
ATOM 1868 C C . PHE A 1 230 ? 2.131 9.242 -5.766 1 98.81 230 PHE A C 1
ATOM 1870 O O . PHE A 1 230 ? 3.322 9.555 -5.699 1 98.81 230 PHE A O 1
ATOM 1877 N N . LEU A 1 231 ? 1.737 8.008 -6.062 1 98.56 231 LEU A N 1
ATOM 1878 C CA . LEU A 1 231 ? 2.668 6.91 -6.293 1 98.56 231 LEU A CA 1
ATOM 1879 C C . LEU A 1 231 ? 3.488 7.148 -7.559 1 98.56 231 LEU A C 1
ATOM 1881 O O . LEU A 1 231 ? 4.688 6.871 -7.586 1 98.56 231 LEU A O 1
ATOM 1885 N N . ASP A 1 232 ? 2.838 7.617 -8.609 1 98.19 232 ASP A N 1
ATOM 1886 C CA . ASP A 1 232 ? 3.494 7.883 -9.883 1 98.19 232 ASP A CA 1
ATOM 1887 C C . ASP A 1 232 ? 4.621 8.898 -9.719 1 98.19 232 ASP A C 1
ATOM 1889 O O . ASP A 1 232 ? 5.703 8.734 -10.289 1 98.19 232 ASP A O 1
ATOM 1893 N N . GLU A 1 233 ? 4.348 9.945 -8.945 1 97.69 233 GLU A N 1
ATOM 1894 C CA . GLU A 1 233 ? 5.344 10.992 -8.75 1 97.69 233 GLU A CA 1
ATOM 1895 C C . GLU A 1 233 ? 6.449 10.531 -7.805 1 97.69 233 GLU A C 1
ATOM 1897 O O . GLU A 1 233 ? 7.617 10.883 -7.992 1 97.69 233 GLU A O 1
ATOM 1902 N N . LEU A 1 234 ? 6.094 9.812 -6.82 1 97.38 234 LEU A N 1
ATOM 1903 C CA . LEU A 1 234 ? 7.02 9.398 -5.77 1 97.38 234 LEU A CA 1
ATOM 1904 C C . LEU A 1 234 ? 8.133 8.523 -6.336 1 97.38 234 LEU A C 1
ATOM 1906 O O . LEU A 1 234 ? 9.266 8.562 -5.844 1 97.38 234 LEU A O 1
ATOM 1910 N N . GLN A 1 235 ? 7.836 7.762 -7.371 1 95.94 235 GLN A N 1
ATOM 1911 C CA . GLN A 1 235 ? 8.812 6.812 -7.898 1 95.94 235 GLN A CA 1
ATOM 1912 C C . GLN A 1 235 ? 10 7.531 -8.523 1 95.94 235 GLN A C 1
ATOM 1914 O O . GLN A 1 235 ? 11.039 6.922 -8.773 1 95.94 235 GLN A O 1
ATOM 1919 N N . HIS A 1 236 ? 9.914 8.891 -8.75 1 95.19 236 HIS A N 1
ATOM 1920 C CA . HIS A 1 236 ? 10.953 9.648 -9.438 1 95.19 236 HIS A CA 1
ATOM 1921 C C . HIS A 1 236 ? 11.781 10.469 -8.445 1 95.19 236 HIS A C 1
ATOM 1923 O O . HIS A 1 236 ? 12.383 11.477 -8.828 1 95.19 236 HIS A O 1
ATOM 1929 N N . MET A 1 237 ? 11.758 10.062 -7.211 1 95.81 237 MET A N 1
ATOM 1930 C CA . MET A 1 237 ? 12.602 10.727 -6.219 1 95.81 237 MET A CA 1
ATOM 1931 C C . MET A 1 237 ? 14.078 10.516 -6.535 1 95.81 237 MET A C 1
ATOM 1933 O O . MET A 1 237 ? 14.484 9.43 -6.957 1 95.81 237 MET A O 1
ATOM 1937 N N . ASP A 1 238 ? 14.891 11.539 -6.352 1 94.81 238 ASP A N 1
ATOM 1938 C CA . ASP A 1 238 ? 16.328 11.453 -6.559 1 94.81 238 ASP A CA 1
ATOM 1939 C C . ASP A 1 238 ? 16.969 10.438 -5.609 1 94.81 238 ASP A C 1
ATOM 1941 O O . ASP A 1 238 ? 16.578 10.344 -4.441 1 94.81 238 ASP A O 1
ATOM 1945 N N . GLU A 1 239 ? 17.938 9.695 -6.094 1 91.19 239 GLU A N 1
ATOM 1946 C CA . GLU A 1 239 ? 18.578 8.641 -5.316 1 91.19 239 GLU A CA 1
ATOM 1947 C C . GLU A 1 239 ? 19.297 9.211 -4.098 1 91.19 239 GLU A C 1
ATOM 1949 O O . GLU A 1 239 ? 19.531 8.5 -3.119 1 91.19 239 GLU A O 1
ATOM 1954 N N . LYS A 1 240 ? 19.656 10.492 -4.18 1 95.38 240 LYS A N 1
ATOM 1955 C CA . LYS A 1 240 ? 20.375 11.133 -3.084 1 95.38 240 LYS A CA 1
ATOM 1956 C C . LYS A 1 240 ? 19.438 11.523 -1.953 1 95.38 240 LYS A C 1
ATOM 1958 O O . LYS A 1 240 ? 19.875 11.859 -0.853 1 95.38 240 LYS A O 1
ATOM 1963 N N . TYR A 1 241 ? 18.078 11.477 -2.23 1 97.25 241 TYR A N 1
ATOM 1964 C CA . TYR A 1 241 ? 17.109 11.867 -1.22 1 97.25 241 TYR A CA 1
ATOM 1965 C C . TYR A 1 241 ? 16.875 10.727 -0.228 1 97.25 241 TYR A C 1
ATOM 1967 O O . TYR A 1 241 ? 17.078 9.562 -0.551 1 97.25 241 TYR A O 1
ATOM 1975 N N . GLU A 1 242 ? 16.594 11.086 1.004 1 97.69 242 GLU A N 1
ATOM 1976 C CA . GLU A 1 242 ? 16.203 10.102 2.008 1 97.69 242 GLU A CA 1
ATOM 1977 C C . GLU A 1 242 ? 14.734 9.734 1.875 1 97.69 242 GLU A C 1
ATOM 1979 O O . GLU A 1 242 ? 13.859 10.547 2.176 1 97.69 242 GLU A O 1
ATOM 1984 N N . VAL A 1 243 ? 14.445 8.57 1.396 1 97.62 243 VAL A N 1
ATOM 1985 C CA . VAL A 1 243 ? 13.078 8.117 1.163 1 97.62 243 VAL A CA 1
ATOM 1986 C C . VAL A 1 243 ? 12.773 6.926 2.066 1 97.62 243 VAL A C 1
ATOM 1988 O O . VAL A 1 243 ? 13.375 5.859 1.927 1 97.62 243 VAL A O 1
ATOM 1991 N N . LYS A 1 244 ? 11.867 7.141 3.049 1 97.5 244 LYS A N 1
ATOM 1992 C CA . LYS A 1 244 ? 11.445 6.055 3.926 1 97.5 244 LYS A CA 1
ATOM 1993 C C . LYS A 1 244 ? 10.328 5.238 3.289 1 97.5 244 LYS A C 1
ATOM 1995 O O . LYS A 1 244 ? 9.805 5.605 2.236 1 97.5 244 LYS A O 1
ATOM 2000 N N . ASN A 1 245 ? 9.992 4.109 3.924 1 96.31 245 ASN A N 1
ATOM 2001 C CA . ASN A 1 245 ? 8.977 3.211 3.396 1 96.31 245 ASN A CA 1
ATOM 2002 C C . ASN A 1 245 ? 7.594 3.855 3.418 1 96.31 245 ASN A C 1
ATOM 2004 O O . ASN A 1 245 ? 7.258 4.586 4.352 1 96.31 245 ASN A O 1
ATOM 2008 N N . VAL A 1 246 ? 6.836 3.594 2.416 1 98.44 246 VAL A N 1
ATOM 2009 C CA . VAL A 1 246 ? 5.418 3.943 2.346 1 98.44 246 VAL A CA 1
ATOM 2010 C C . VAL A 1 246 ? 4.574 2.672 2.305 1 98.44 246 VAL A C 1
ATOM 2012 O O . VAL A 1 246 ? 4.727 1.848 1.399 1 98.44 246 VAL A O 1
ATOM 2015 N N . LYS A 1 247 ? 3.795 2.48 3.285 1 98 247 LYS A N 1
ATOM 2016 C CA . LYS A 1 247 ? 2.885 1.341 3.35 1 98 247 LYS A CA 1
ATOM 2017 C C . LYS A 1 247 ? 1.45 1.767 3.049 1 98 247 LYS A C 1
ATOM 2019 O O . LYS A 1 247 ? 0.934 2.703 3.662 1 98 247 LYS A O 1
ATOM 2024 N N . ILE A 1 248 ? 0.857 1.098 2.082 1 98.69 248 ILE A N 1
ATOM 2025 C CA . ILE A 1 248 ? -0.514 1.402 1.689 1 98.69 248 ILE A CA 1
ATOM 2026 C C . ILE A 1 248 ? -1.43 0.239 2.066 1 98.69 248 ILE A C 1
ATOM 2028 O O . ILE A 1 248 ? -1.142 -0.915 1.741 1 98.69 248 ILE A O 1
ATOM 2032 N N . ASP A 1 249 ? -2.443 0.464 2.793 1 98.12 249 ASP A N 1
ATOM 2033 C CA . ASP A 1 249 ? -3.486 -0.505 3.115 1 98.12 249 ASP A CA 1
ATOM 2034 C C . ASP A 1 249 ? -4.793 -0.161 2.404 1 98.12 249 ASP A C 1
ATOM 2036 O O . ASP A 1 249 ? -5.477 0.792 2.779 1 98.12 249 ASP A O 1
ATOM 2040 N N . LEU A 1 250 ? -5.117 -0.923 1.371 1 98.44 250 LEU A N 1
ATOM 2041 C CA . LEU A 1 250 ? -6.348 -0.738 0.612 1 98.44 250 LEU A CA 1
ATOM 2042 C C . LEU A 1 250 ? -7.473 -1.595 1.185 1 98.44 250 LEU A C 1
ATOM 2044 O O . LEU A 1 250 ? -7.383 -2.824 1.185 1 98.44 250 LEU A O 1
ATOM 2048 N N . TYR A 1 251 ? -8.453 -0.995 1.732 1 97.38 251 TYR A N 1
ATOM 2049 C CA . TYR A 1 251 ? -9.719 -1.645 2.037 1 97.38 251 TYR A CA 1
ATOM 2050 C C . TYR A 1 251 ? -10.781 -1.286 1 1 97.38 251 TYR A C 1
ATOM 2052 O O . TYR A 1 251 ? -10.586 -0.371 0.197 1 97.38 251 TYR A O 1
ATOM 2060 N N . TYR A 1 252 ? -11.883 -2.068 0.922 1 96.19 252 TYR A N 1
ATOM 2061 C CA . TYR A 1 252 ? -12.844 -1.885 -0.162 1 96.19 252 TYR A CA 1
ATOM 2062 C C . TYR A 1 252 ? -14.273 -1.826 0.373 1 96.19 252 TYR A C 1
ATOM 2064 O O . TYR A 1 252 ? -14.859 -2.857 0.708 1 96.19 252 TYR A O 1
ATOM 2072 N N . ASN A 1 253 ? -14.758 -0.664 0.454 1 95.44 253 ASN A N 1
ATOM 2073 C CA . ASN A 1 253 ? -16.125 -0.386 0.903 1 95.44 253 ASN A CA 1
ATOM 2074 C C . ASN A 1 253 ? -16.781 0.686 0.046 1 95.44 253 ASN A C 1
ATOM 2076 O O . ASN A 1 253 ? -16.688 1.877 0.343 1 95.44 253 ASN A O 1
ATOM 2080 N N . LYS A 1 254 ? -17.516 0.3 -0.943 1 94.25 254 LYS A N 1
ATOM 2081 C CA . LYS A 1 254 ? -18.109 1.219 -1.91 1 94.25 254 LYS A CA 1
ATOM 2082 C C . LYS A 1 254 ? -19.062 2.186 -1.229 1 94.25 254 LYS A C 1
ATOM 2084 O O . LYS A 1 254 ? -19.125 3.363 -1.589 1 94.25 254 LYS A O 1
ATOM 2089 N N . LYS A 1 255 ? -19.797 1.743 -0.235 1 94.44 255 LYS A N 1
ATOM 2090 C CA . LYS A 1 255 ? -20.797 2.549 0.449 1 94.44 255 LYS A CA 1
ATOM 2091 C C . LYS A 1 255 ? -20.156 3.703 1.211 1 94.44 255 LYS A C 1
ATOM 2093 O O . LYS A 1 255 ? -20.703 4.801 1.274 1 94.44 255 LYS A O 1
ATOM 2098 N N . MET A 1 256 ? -19 3.539 1.715 1 95.69 256 MET A N 1
ATOM 2099 C CA . MET A 1 256 ? -18.344 4.535 2.553 1 95.69 256 MET A CA 1
ATOM 2100 C C . MET A 1 256 ? -17.766 5.66 1.705 1 95.69 256 MET A C 1
ATOM 2102 O O . MET A 1 256 ? -17.578 6.777 2.191 1 95.69 256 MET A O 1
ATOM 2106 N N . GLY A 1 257 ? -17.391 5.34 0.452 1 96.12 257 GLY A N 1
ATOM 2107 C CA . GLY A 1 257 ? -16.812 6.355 -0.417 1 96.12 257 GLY A CA 1
ATOM 2108 C C . GLY A 1 257 ? -15.602 7.035 0.183 1 96.12 257 GLY A C 1
ATOM 2109 O O . GLY A 1 257 ? -14.664 6.363 0.621 1 96.12 257 GLY A O 1
ATOM 2110 N N . HIS A 1 258 ? -15.664 8.344 0.247 1 97.19 258 HIS A N 1
ATOM 2111 C CA . HIS A 1 258 ? -14.531 9.133 0.706 1 97.19 258 HIS A CA 1
ATOM 2112 C C . HIS A 1 258 ? -14.477 9.188 2.229 1 97.19 258 HIS A C 1
ATOM 2114 O O . HIS A 1 258 ? -13.508 9.695 2.803 1 97.19 258 HIS A O 1
ATOM 2120 N N . ALA A 1 259 ? -15.445 8.688 2.961 1 95.94 259 ALA A N 1
ATOM 2121 C CA . ALA A 1 259 ? -15.484 8.758 4.418 1 95.94 259 ALA A CA 1
ATOM 2122 C C . ALA A 1 259 ? -14.312 7.996 5.035 1 95.94 259 ALA A C 1
ATOM 2124 O O . ALA A 1 259 ? -13.922 6.93 4.547 1 95.94 259 ALA A O 1
ATOM 2125 N N . ALA A 1 260 ? -13.773 8.516 6.078 1 95.81 260 ALA A N 1
ATOM 2126 C CA . ALA A 1 260 ? -12.672 7.867 6.793 1 95.81 260 ALA A CA 1
ATOM 2127 C C . ALA A 1 260 ? -13.18 6.691 7.625 1 95.81 260 ALA A C 1
ATOM 2129 O O . ALA A 1 260 ? -14.375 6.574 7.883 1 95.81 260 ALA A O 1
ATOM 2130 N N . LEU A 1 261 ? -12.219 5.875 8.062 1 97.62 261 LEU A N 1
ATOM 2131 C CA . LEU A 1 261 ? -12.516 4.773 8.969 1 97.62 261 LEU A CA 1
ATOM 2132 C C . LEU A 1 261 ? -13.031 5.293 10.312 1 97.62 261 LEU A C 1
ATOM 2134 O O . LEU A 1 261 ? -12.695 6.41 10.711 1 97.62 261 LEU A O 1
ATOM 2138 N N . GLY A 1 262 ? -13.82 4.5 10.992 1 96.75 262 GLY A N 1
ATOM 2139 C CA . GLY A 1 262 ? -14.383 4.867 12.281 1 96.75 262 GLY A CA 1
ATOM 2140 C C . GLY A 1 262 ? -13.383 4.789 13.414 1 96.75 262 GLY A C 1
ATOM 2141 O O . GLY A 1 262 ? -12.211 4.48 13.195 1 96.75 262 GLY A O 1
ATOM 2142 N N . LYS A 1 263 ? -13.875 5.102 14.625 1 97.44 263 LYS A N 1
ATOM 2143 C CA . LYS A 1 263 ? -13.039 5.215 15.82 1 97.44 263 LYS A CA 1
ATOM 2144 C C . LYS A 1 263 ? -12.297 3.906 16.094 1 97.44 263 LYS A C 1
ATOM 2146 O O . LYS A 1 263 ? -11.078 3.904 16.281 1 97.44 263 LYS A O 1
ATOM 2151 N N . ARG A 1 264 ? -12.969 2.812 16.078 1 97.12 264 ARG A N 1
ATOM 2152 C CA . ARG A 1 264 ? -12.391 1.521 16.438 1 97.12 264 ARG A CA 1
ATOM 2153 C C . ARG A 1 264 ? -11.242 1.156 15.508 1 97.12 264 ARG A C 1
ATOM 2155 O O . ARG A 1 264 ? -10.156 0.788 15.961 1 97.12 264 ARG A O 1
ATOM 2162 N N . GLU A 1 265 ? -11.492 1.254 14.203 1 97.69 265 GLU A N 1
ATOM 2163 C CA . GLU A 1 265 ? -10.477 0.915 13.219 1 97.69 265 GLU A CA 1
ATOM 2164 C C . GLU A 1 265 ? -9.289 1.872 13.289 1 97.69 265 GLU A C 1
ATOM 2166 O O . GLU A 1 265 ? -8.133 1.446 13.219 1 97.69 265 GLU A O 1
ATOM 2171 N N . THR A 1 266 ? -9.602 3.117 13.422 1 97.94 266 THR A N 1
ATOM 2172 C CA . THR A 1 266 ? -8.539 4.117 13.484 1 97.94 266 THR A CA 1
ATOM 2173 C C . THR A 1 266 ? -7.645 3.877 14.695 1 97.94 266 THR A C 1
ATOM 2175 O O . THR A 1 266 ? -6.418 3.889 14.578 1 97.94 266 THR A O 1
ATOM 2178 N N . VAL A 1 267 ? -8.242 3.631 15.867 1 97.62 267 VAL A N 1
ATOM 2179 C CA . VAL A 1 267 ? -7.492 3.361 17.078 1 97.62 267 VAL A CA 1
ATOM 2180 C C . VAL A 1 267 ? -6.629 2.115 16.891 1 97.62 267 VAL A C 1
ATOM 2182 O O . VAL A 1 267 ? -5.465 2.094 17.297 1 97.62 267 VAL A O 1
ATOM 2185 N N . TRP A 1 268 ? -7.203 1.14 16.266 1 96.19 268 TRP A N 1
ATOM 2186 C CA . TRP A 1 268 ? -6.469 -0.091 16 1 96.19 268 TRP A CA 1
ATOM 2187 C C . TRP A 1 268 ? -5.23 0.187 15.148 1 96.19 268 TRP A C 1
ATOM 2189 O O . TRP A 1 268 ? -4.141 -0.306 15.453 1 96.19 268 TRP A O 1
ATOM 2199 N N . TYR A 1 269 ? -5.332 0.99 14.07 1 96.56 269 TYR A N 1
ATOM 2200 C CA . TYR A 1 269 ? -4.215 1.289 13.188 1 96.56 269 TYR A CA 1
ATOM 2201 C C . TYR A 1 269 ? -3.143 2.094 13.906 1 96.56 269 TYR A C 1
ATOM 2203 O O . TYR A 1 269 ? -1.949 1.931 13.641 1 96.56 269 TYR A O 1
ATOM 2211 N N . THR A 1 270 ? -3.529 3.016 14.844 1 96.06 270 THR A N 1
ATOM 2212 C CA . THR A 1 270 ? -2.545 3.809 15.57 1 96.06 270 THR A CA 1
ATOM 2213 C C . THR A 1 270 ? -1.677 2.918 16.453 1 96.06 270 THR A C 1
ATOM 2215 O O . THR A 1 270 ? -0.503 3.215 16.688 1 96.06 270 THR A O 1
ATOM 2218 N N . GLN A 1 271 ? -2.221 1.841 16.906 1 93.44 271 GLN A N 1
ATOM 2219 C CA . GLN A 1 271 ? -1.46 0.887 17.719 1 93.44 271 GLN A CA 1
ATOM 2220 C C . GLN A 1 271 ? -0.588 -0.001 16.828 1 93.44 271 GLN A C 1
ATOM 2222 O O . GLN A 1 271 ? 0.565 -0.278 17.172 1 93.44 271 GLN A O 1
ATOM 2227 N N . LYS A 1 272 ? -1.134 -0.384 15.719 1 91.12 272 LYS A N 1
ATOM 2228 C CA . LYS A 1 272 ? -0.457 -1.304 14.812 1 91.12 272 LYS A CA 1
ATOM 2229 C C . LYS A 1 272 ? 0.82 -0.683 14.25 1 91.12 272 LYS A C 1
ATOM 2231 O O . LYS A 1 272 ? 1.83 -1.37 14.086 1 91.12 272 LYS A O 1
ATOM 2236 N N . ILE A 1 273 ? 0.766 0.557 13.961 1 91.62 273 ILE A N 1
ATOM 2237 C CA . ILE A 1 273 ? 1.887 1.207 13.289 1 91.62 273 ILE A CA 1
ATOM 2238 C C . ILE A 1 273 ? 3.045 1.382 14.273 1 91.62 273 ILE A C 1
ATOM 2240 O O . ILE A 1 273 ? 4.184 1.624 13.859 1 91.62 273 ILE A O 1
ATOM 2244 N N . ARG A 1 274 ? 2.811 1.255 15.516 1 84.44 274 ARG A N 1
ATOM 2245 C CA . ARG A 1 274 ? 3.848 1.401 16.531 1 84.44 274 ARG A CA 1
ATOM 2246 C C . ARG A 1 274 ? 4.621 0.1 16.719 1 84.44 274 ARG A C 1
ATOM 2248 O O . ARG A 1 274 ? 5.746 0.107 17.219 1 84.44 274 ARG A O 1
ATOM 2255 N N . GLU A 1 275 ? 4.004 -1.035 16.375 1 71.44 275 GLU A N 1
ATOM 2256 C CA . GLU A 1 275 ? 4.617 -2.352 16.516 1 71.44 275 GLU A CA 1
ATOM 2257 C C . GLU A 1 275 ? 5.586 -2.639 15.383 1 71.44 275 GLU A C 1
ATOM 2259 O O . GLU A 1 275 ? 6.379 -3.58 15.453 1 71.44 275 GLU A O 1
ATOM 2264 N N . ASN A 1 276 ? 5.578 -1.971 14.32 1 60.03 276 ASN A N 1
ATOM 2265 C CA . ASN A 1 276 ? 6.398 -2.279 13.148 1 60.03 276 ASN A CA 1
ATOM 2266 C C . ASN A 1 276 ? 7.66 -1.423 13.109 1 60.03 276 ASN A C 1
ATOM 2268 O O . ASN A 1 276 ? 7.621 -0.236 13.438 1 60.03 276 ASN A O 1
ATOM 2272 N N . MET B 1 1 ? 21.656 -30.891 -7.023 1 65 1 MET B N 1
ATOM 2273 C CA . MET B 1 1 ? 21.219 -30.547 -5.676 1 65 1 MET B CA 1
ATOM 2274 C C . MET B 1 1 ? 19.828 -31.109 -5.406 1 65 1 MET B C 1
ATOM 2276 O O . MET B 1 1 ? 19.594 -31.766 -4.395 1 65 1 MET B O 1
ATOM 2280 N N . LEU B 1 2 ? 18.906 -31.141 -6.469 1 81.5 2 LEU B N 1
ATOM 2281 C CA . LEU B 1 2 ? 17.547 -31.672 -6.289 1 81.5 2 LEU B CA 1
ATOM 2282 C C . LEU B 1 2 ? 17.562 -33.219 -6.348 1 81.5 2 LEU B C 1
ATOM 2284 O O . LEU B 1 2 ? 16.625 -33.844 -5.875 1 81.5 2 LEU B O 1
ATOM 2288 N N . ASP B 1 3 ? 18.641 -33.719 -6.793 1 82.12 3 ASP B N 1
ATOM 2289 C CA . ASP B 1 3 ? 18.75 -35.156 -7.02 1 82.12 3 ASP B CA 1
ATOM 2290 C C . ASP B 1 3 ? 18.781 -35.906 -5.695 1 82.12 3 ASP B C 1
ATOM 2292 O O . ASP B 1 3 ? 18.578 -37.125 -5.672 1 82.12 3 ASP B O 1
ATOM 2296 N N . LYS B 1 4 ? 19.031 -35.188 -4.684 1 87.62 4 LYS B N 1
ATOM 2297 C CA . LYS B 1 4 ? 19.156 -35.844 -3.391 1 87.62 4 LYS B CA 1
ATOM 2298 C C . LYS B 1 4 ? 17.781 -36.156 -2.789 1 87.62 4 LYS B C 1
ATOM 2300 O O . LYS B 1 4 ? 17.672 -36.938 -1.848 1 87.62 4 LYS B O 1
ATOM 2305 N N . TYR B 1 5 ? 16.719 -35.594 -3.371 1 92.38 5 TYR B N 1
ATOM 2306 C CA . TYR B 1 5 ? 15.398 -35.75 -2.775 1 92.38 5 TYR B CA 1
ATOM 2307 C C . TYR B 1 5 ? 14.688 -36.969 -3.359 1 92.38 5 TYR B C 1
ATOM 2309 O O . TYR B 1 5 ? 14.797 -37.25 -4.559 1 92.38 5 TYR B O 1
ATOM 2317 N N . ARG B 1 6 ? 13.977 -37.688 -2.463 1 95.38 6 ARG B N 1
ATOM 2318 C CA . ARG B 1 6 ? 13.133 -38.781 -2.904 1 95.38 6 ARG B CA 1
ATOM 2319 C C . ARG B 1 6 ? 12.047 -38.312 -3.859 1 95.38 6 ARG B C 1
ATOM 2321 O O . ARG B 1 6 ? 11.477 -37.219 -3.656 1 95.38 6 ARG B O 1
ATOM 2328 N N . LYS B 1 7 ? 11.797 -39.125 -4.898 1 96.94 7 LYS B N 1
ATOM 2329 C CA . LYS B 1 7 ? 10.766 -38.781 -5.875 1 96.94 7 LYS B CA 1
ATOM 2330 C C . LYS B 1 7 ? 9.547 -39.688 -5.715 1 96.94 7 LYS B C 1
ATOM 2332 O O . LYS B 1 7 ? 9.68 -40.906 -5.535 1 96.94 7 LYS B O 1
ATOM 2337 N N . ILE B 1 8 ? 8.461 -39.094 -5.652 1 96.44 8 ILE B N 1
ATOM 2338 C CA . ILE B 1 8 ? 7.172 -39.781 -5.652 1 96.44 8 ILE B CA 1
ATOM 2339 C C . ILE B 1 8 ? 6.41 -39.469 -6.934 1 96.44 8 ILE B C 1
ATOM 2341 O O . ILE B 1 8 ? 6.148 -38.281 -7.219 1 96.44 8 ILE B O 1
ATOM 2345 N N . GLN B 1 9 ? 6.113 -40.469 -7.73 1 96.5 9 GLN B N 1
ATOM 2346 C CA . GLN B 1 9 ? 5.406 -40.281 -8.992 1 96.5 9 GLN B CA 1
ATOM 2347 C C . GLN B 1 9 ? 4.043 -40.969 -8.961 1 96.5 9 GLN B C 1
ATOM 2349 O O . GLN B 1 9 ? 3.936 -42.125 -8.586 1 96.5 9 GLN B O 1
ATOM 2354 N N . ILE B 1 10 ? 3.057 -40.188 -9.289 1 96.5 10 ILE B N 1
ATOM 2355 C CA . ILE B 1 10 ? 1.723 -40.781 -9.336 1 96.5 10 ILE B CA 1
ATOM 2356 C C . ILE B 1 10 ? 0.938 -40.188 -10.508 1 96.5 10 ILE B C 1
ATOM 2358 O O . ILE B 1 10 ? 1.312 -39.125 -11.039 1 96.5 10 ILE B O 1
ATOM 2362 N N . ASP B 1 11 ? -0.119 -40.938 -10.945 1 97 11 ASP B N 1
ATOM 2363 C CA . ASP B 1 11 ? -1.136 -40.375 -11.828 1 97 11 ASP B CA 1
ATOM 2364 C C . ASP B 1 11 ? -2.166 -39.562 -11.023 1 97 11 ASP B C 1
ATOM 2366 O O . ASP B 1 11 ? -2.5 -39.938 -9.898 1 97 11 ASP B O 1
ATOM 2370 N N . PHE B 1 12 ? -2.662 -38.562 -11.641 1 95.69 12 PHE B N 1
ATOM 2371 C CA . PHE B 1 12 ? -3.646 -37.688 -10.984 1 95.69 12 PHE B CA 1
ATOM 2372 C C . PHE B 1 12 ? -4.816 -38.531 -10.461 1 95.69 12 PHE B C 1
ATOM 2374 O O . PHE B 1 12 ? -5.387 -38.219 -9.414 1 95.69 12 PHE B O 1
ATOM 2381 N N . THR B 1 13 ? -5.145 -39.625 -11.078 1 94.19 13 THR B N 1
ATOM 2382 C CA . THR B 1 13 ? -6.289 -40.438 -10.719 1 94.19 13 THR B CA 1
ATOM 2383 C C . THR B 1 13 ? -5.98 -41.281 -9.477 1 94.19 13 THR B C 1
ATOM 2385 O O . THR B 1 13 ? -6.891 -41.844 -8.859 1 94.19 13 THR B O 1
ATOM 2388 N N . GLU B 1 14 ? -4.754 -41.344 -9.086 1 93.44 14 GLU B N 1
ATOM 2389 C CA . GLU B 1 14 ? -4.348 -42.156 -7.949 1 93.44 14 GLU B CA 1
ATOM 2390 C C . GLU B 1 14 ? -4 -41.312 -6.738 1 93.44 14 GLU B C 1
ATOM 2392 O O . GLU B 1 14 ? -3.186 -41.719 -5.902 1 93.44 14 GLU B O 1
ATOM 2397 N N . PHE B 1 15 ? -4.531 -40.156 -6.73 1 91.62 15 PHE B N 1
ATOM 2398 C CA . PHE B 1 15 ? -4.18 -39.156 -5.727 1 91.62 15 PHE B CA 1
ATOM 2399 C C . PHE B 1 15 ? -4.438 -39.688 -4.32 1 91.62 15 PHE B C 1
ATOM 2401 O O . PHE B 1 15 ? -3.715 -39.344 -3.381 1 91.62 15 PHE B O 1
ATOM 2408 N N . ASP B 1 16 ? -5.426 -40.531 -4.129 1 89.12 16 ASP B N 1
ATOM 2409 C CA . ASP B 1 16 ? -5.84 -41.031 -2.832 1 89.12 16 ASP B CA 1
ATOM 2410 C C . ASP B 1 16 ? -4.746 -41.906 -2.213 1 89.12 16 ASP B C 1
ATOM 2412 O O . ASP B 1 16 ? -4.66 -42.031 -0.99 1 89.12 16 ASP B O 1
ATOM 2416 N N . SER B 1 17 ? -3.902 -42.469 -3.035 1 91 17 SER B N 1
ATOM 2417 C CA . SER B 1 17 ? -2.857 -43.375 -2.547 1 91 17 SER B CA 1
ATOM 2418 C C . SER B 1 17 ? -1.619 -42.594 -2.117 1 91 17 SER B C 1
ATOM 2420 O O . SER B 1 17 ? -0.682 -43.156 -1.556 1 91 17 SER B O 1
ATOM 2422 N N . LEU B 1 18 ? -1.61 -41.375 -2.383 1 94.06 18 LEU B N 1
ATOM 2423 C CA . LEU B 1 18 ? -0.446 -40.531 -2.143 1 94.06 18 LEU B CA 1
ATOM 2424 C C . LEU B 1 18 ? -0.163 -40.406 -0.649 1 94.06 18 LEU B C 1
ATOM 2426 O O . LEU B 1 18 ? -1.082 -40.188 0.146 1 94.06 18 LEU B O 1
ATOM 2430 N N . TYR B 1 19 ? 1.049 -40.656 -0.289 1 93.88 19 TYR B N 1
ATOM 2431 C CA . TYR B 1 19 ? 1.541 -40.406 1.062 1 93.88 19 TYR B CA 1
ATOM 2432 C C . TYR B 1 19 ? 2.783 -39.531 1.04 1 93.88 19 TYR B C 1
ATOM 2434 O O . TYR B 1 19 ? 3.752 -39.812 0.336 1 93.88 19 TYR B O 1
ATOM 2442 N N . ILE B 1 20 ? 2.742 -38.469 1.761 1 95.75 20 ILE B N 1
ATOM 2443 C CA . ILE B 1 20 ? 3.875 -37.531 1.865 1 95.75 20 ILE B CA 1
ATOM 2444 C C . ILE B 1 20 ? 4.457 -37.594 3.275 1 95.75 20 ILE B C 1
ATOM 2446 O O . ILE B 1 20 ? 3.775 -37.281 4.25 1 95.75 20 ILE B O 1
ATOM 2450 N N . PRO B 1 21 ? 5.68 -38.031 3.398 1 95.88 21 PRO B N 1
ATOM 2451 C CA . PRO B 1 21 ? 6.285 -38.094 4.73 1 95.88 21 PRO B CA 1
ATOM 2452 C C . PRO B 1 21 ? 6.477 -36.719 5.363 1 95.88 21 PRO B C 1
ATOM 2454 O O . PRO B 1 21 ? 6.625 -35.719 4.648 1 95.88 21 PRO B O 1
ATOM 2457 N N . LEU B 1 22 ? 6.547 -36.688 6.711 1 96.75 22 LEU B N 1
ATOM 2458 C CA . LEU B 1 22 ? 6.77 -35.438 7.457 1 96.75 22 LEU B CA 1
ATOM 2459 C C . LEU B 1 22 ? 8.258 -35.219 7.668 1 96.75 22 LEU B C 1
ATOM 2461 O O . LEU B 1 22 ? 9.039 -36.156 7.797 1 96.75 22 LEU B O 1
ATOM 2465 N N . ASP B 1 23 ? 8.648 -34 7.551 1 97.31 23 ASP B N 1
ATOM 2466 C CA . ASP B 1 23 ? 9.93 -33.469 8 1 97.31 23 ASP B CA 1
ATOM 2467 C C . ASP B 1 23 ? 11.062 -33.906 7.062 1 97.31 23 ASP B C 1
ATOM 2469 O O . ASP B 1 23 ? 12.234 -33.75 7.391 1 97.31 23 ASP B O 1
ATOM 2473 N N . VAL B 1 24 ? 10.68 -34.469 5.902 1 96.5 24 VAL B N 1
ATOM 2474 C CA . VAL B 1 24 ? 11.656 -34.781 4.867 1 96.5 24 VAL B CA 1
ATOM 2475 C C . VAL B 1 24 ? 11.172 -34.25 3.52 1 96.5 24 VAL B C 1
ATOM 2477 O O . VAL B 1 24 ? 10.016 -34.406 3.148 1 96.5 24 VAL B O 1
ATOM 2480 N N . PRO B 1 25 ? 12.086 -33.562 2.842 1 97.62 25 PRO B N 1
ATOM 2481 C CA . PRO B 1 25 ? 11.672 -33.062 1.525 1 97.62 25 PRO B CA 1
ATOM 2482 C C . PRO B 1 25 ? 11.508 -34.156 0.498 1 97.62 25 PRO B C 1
ATOM 2484 O O . PRO B 1 25 ? 12.297 -35.125 0.477 1 97.62 25 PRO B O 1
ATOM 2487 N N . VAL B 1 26 ? 10.516 -34.094 -0.327 1 98 26 VAL B N 1
ATOM 2488 C CA . VAL B 1 26 ? 10.297 -35.062 -1.409 1 98 26 VAL B CA 1
ATOM 2489 C C . VAL B 1 26 ? 9.875 -34.312 -2.674 1 98 26 VAL B C 1
ATOM 2491 O O . VAL B 1 26 ? 9.305 -33.219 -2.6 1 98 26 VAL B O 1
ATOM 2494 N N . ILE B 1 27 ? 10.203 -34.812 -3.801 1 98.12 27 ILE B N 1
ATOM 2495 C CA . ILE B 1 27 ? 9.711 -34.312 -5.078 1 98.12 27 ILE B CA 1
ATOM 2496 C C . ILE B 1 27 ? 8.484 -35.125 -5.508 1 98.12 27 ILE B C 1
ATOM 2498 O O . ILE B 1 27 ? 8.555 -36.344 -5.621 1 98.12 27 ILE B O 1
ATOM 2502 N N . LEU B 1 28 ? 7.449 -34.5 -5.629 1 98.06 28 LEU B N 1
ATOM 2503 C CA . LEU B 1 28 ? 6.199 -35.094 -6.086 1 98.06 28 LEU B CA 1
ATOM 2504 C C . LEU B 1 28 ? 5.965 -34.781 -7.562 1 98.06 28 LEU B C 1
ATOM 2506 O O . LEU B 1 28 ? 5.984 -33.625 -7.98 1 98.06 28 LEU B O 1
ATOM 2510 N N . GLU B 1 29 ? 5.805 -35.781 -8.367 1 97.75 29 GLU B N 1
ATOM 2511 C CA . GLU B 1 29 ? 5.477 -35.656 -9.781 1 97.75 29 GLU B CA 1
ATOM 2512 C C . GLU B 1 29 ? 4.105 -36.25 -10.086 1 97.75 29 GLU B C 1
ATOM 2514 O O . GLU B 1 29 ? 3.906 -37.469 -9.961 1 97.75 29 GLU B O 1
ATOM 2519 N N . ILE B 1 30 ? 3.246 -35.469 -10.477 1 98.06 30 ILE B N 1
ATOM 2520 C CA . ILE B 1 30 ? 1.882 -35.875 -10.773 1 98.06 30 ILE B CA 1
ATOM 2521 C C . ILE B 1 30 ? 1.637 -35.781 -12.281 1 98.06 30 ILE B C 1
ATOM 2523 O O . ILE B 1 30 ? 1.698 -34.688 -12.859 1 98.06 30 ILE B O 1
ATOM 2527 N N . ASP B 1 31 ? 1.359 -36.875 -12.883 1 98.06 31 ASP B N 1
ATOM 2528 C CA . ASP B 1 31 ? 0.974 -36.906 -14.289 1 98.06 31 ASP B CA 1
ATOM 2529 C C . ASP B 1 31 ? -0.53 -36.688 -14.453 1 98.06 31 ASP B C 1
ATOM 2531 O O . ASP B 1 31 ? -1.332 -37.406 -13.875 1 98.06 31 ASP B O 1
ATOM 2535 N N . TRP B 1 32 ? -0.898 -35.688 -15.094 1 98 32 TRP B N 1
ATOM 2536 C CA . TRP B 1 32 ? -2.305 -35.406 -15.359 1 98 32 TRP B CA 1
ATOM 2537 C C . TRP B 1 32 ? -2.543 -35.188 -16.844 1 98 32 TRP B C 1
ATOM 2539 O O . TRP B 1 32 ? -2.27 -34.094 -17.391 1 98 32 TRP B O 1
ATOM 2549 N N . ARG B 1 33 ? -3.115 -36.25 -17.516 1 97.25 33 ARG B N 1
ATOM 2550 C CA . ARG B 1 33 ? -3.453 -36.219 -18.938 1 97.25 33 ARG B CA 1
ATOM 2551 C C . ARG B 1 33 ? -2.248 -35.844 -19.781 1 97.25 33 ARG B C 1
ATOM 2553 O O . ARG B 1 33 ? -2.346 -34.938 -20.625 1 97.25 33 ARG B O 1
ATOM 2560 N N . GLY B 1 34 ? -1.036 -36.344 -19.5 1 97.06 34 GLY B N 1
ATOM 2561 C CA . GLY B 1 34 ? 0.137 -36.156 -20.344 1 97.06 34 GLY B CA 1
ATOM 2562 C C . GLY B 1 34 ? 1.017 -35 -19.922 1 97.06 34 GLY B C 1
ATOM 2563 O O . GLY B 1 34 ? 2.088 -34.781 -20.484 1 97.06 34 GLY B O 1
ATOM 2564 N N . VAL B 1 35 ? 0.565 -34.281 -18.953 1 98.31 35 VAL B N 1
ATOM 2565 C CA . VAL B 1 35 ? 1.365 -33.156 -18.453 1 98.31 35 VAL B CA 1
ATOM 2566 C C . VAL B 1 35 ? 1.911 -33.5 -17.062 1 98.31 35 VAL B C 1
ATOM 2568 O O . VAL B 1 35 ? 1.184 -34.031 -16.219 1 98.31 35 VAL B O 1
ATOM 2571 N N . SER B 1 36 ? 3.176 -33.281 -16.891 1 98.06 36 SER B N 1
ATOM 2572 C CA . SER B 1 36 ? 3.834 -33.562 -15.609 1 98.06 36 SER B CA 1
ATOM 2573 C C . SER B 1 36 ? 3.824 -32.312 -14.719 1 98.06 36 SER B C 1
ATOM 2575 O O . SER B 1 36 ? 4.434 -31.297 -15.047 1 98.06 36 SER B O 1
ATOM 2577 N N . TYR B 1 37 ? 3.129 -32.375 -13.641 1 98.69 37 TYR B N 1
ATOM 2578 C CA . TYR B 1 37 ? 3.141 -31.328 -12.602 1 98.69 37 TYR B CA 1
ATOM 2579 C C . TYR B 1 37 ? 4.062 -31.719 -11.453 1 98.69 37 TYR B C 1
ATOM 2581 O O . TYR B 1 37 ? 3.838 -32.719 -10.789 1 98.69 37 TYR B O 1
ATOM 2589 N N . GLU B 1 38 ? 5.102 -30.906 -11.227 1 98.44 38 GLU B N 1
ATOM 2590 C CA . GLU B 1 38 ? 6.121 -31.25 -10.242 1 98.44 38 GLU B CA 1
ATOM 2591 C C . GLU B 1 38 ? 6.109 -30.297 -9.062 1 98.44 38 GLU B C 1
ATOM 2593 O O . GLU B 1 38 ? 5.934 -29.078 -9.242 1 98.44 38 GLU B O 1
ATOM 2598 N N . PHE B 1 39 ? 6.25 -30.844 -7.887 1 98.62 39 PHE B N 1
ATOM 2599 C CA . PHE B 1 39 ? 6.289 -30.109 -6.625 1 98.62 39 PHE B CA 1
ATOM 2600 C C . PHE B 1 39 ? 7.445 -30.594 -5.758 1 98.62 39 PHE B C 1
ATOM 2602 O O . PHE B 1 39 ? 7.777 -31.781 -5.754 1 98.62 39 PHE B O 1
ATOM 2609 N N . LEU B 1 40 ? 8.117 -29.703 -5.137 1 98.38 40 LEU B N 1
ATOM 2610 C CA . LEU B 1 40 ? 9 -30.016 -4.016 1 98.38 40 LEU B CA 1
ATOM 2611 C C . LEU B 1 40 ? 8.32 -29.688 -2.689 1 98.38 40 LEU B C 1
ATOM 2613 O O . LEU B 1 40 ? 7.941 -28.547 -2.436 1 98.38 40 LEU B O 1
ATOM 2617 N N . VAL B 1 41 ? 8.164 -30.734 -1.837 1 98.5 41 VAL B N 1
ATOM 2618 C CA . VAL B 1 41 ? 7.312 -30.609 -0.656 1 98.5 41 VAL B CA 1
ATOM 2619 C C . VAL B 1 41 ? 8.117 -30.953 0.597 1 98.5 41 VAL B C 1
ATOM 2621 O O . VAL B 1 41 ? 8.805 -31.969 0.641 1 98.5 41 VAL B O 1
ATOM 2624 N N . LYS B 1 42 ? 8.039 -30.125 1.568 1 98.38 42 LYS B N 1
ATOM 2625 C CA . LYS B 1 42 ? 8.531 -30.422 2.91 1 98.38 42 LYS B CA 1
ATOM 2626 C C . LYS B 1 42 ? 7.508 -30.016 3.971 1 98.38 42 LYS B C 1
ATOM 2628 O O . LYS B 1 42 ? 7.398 -28.844 4.316 1 98.38 42 LYS B O 1
ATOM 2633 N N . LEU B 1 43 ? 6.844 -31.047 4.52 1 98.25 43 LEU B N 1
ATOM 2634 C CA . LEU B 1 43 ? 5.875 -30.828 5.59 1 98.25 43 LEU B CA 1
ATOM 2635 C C . LEU B 1 43 ? 6.559 -30.828 6.953 1 98.25 43 LEU B C 1
ATOM 2637 O O . LEU B 1 43 ? 7.383 -31.688 7.238 1 98.25 43 LEU B O 1
ATOM 2641 N N . LYS B 1 44 ? 6.273 -29.797 7.676 1 97.62 44 LYS B N 1
ATOM 2642 C CA . LYS B 1 44 ? 6.824 -29.719 9.023 1 97.62 44 LYS B CA 1
ATOM 2643 C C . LYS B 1 44 ? 5.793 -30.156 10.062 1 97.62 44 LYS B C 1
ATOM 2645 O O . LYS B 1 44 ? 4.699 -29.594 10.133 1 97.62 44 LYS B O 1
ATOM 2650 N N . SER B 1 45 ? 6.238 -31.141 10.836 1 95.88 45 SER B N 1
ATOM 2651 C CA . SER B 1 45 ? 5.355 -31.672 11.875 1 95.88 45 SER B CA 1
ATOM 2652 C C . SER B 1 45 ? 4.914 -30.578 12.836 1 95.88 45 SER B C 1
ATOM 2654 O O . SER B 1 45 ? 5.742 -29.797 13.312 1 95.88 45 SER B O 1
ATOM 2656 N N . GLY B 1 46 ? 3.631 -30.484 13.031 1 94 46 GLY B N 1
ATOM 2657 C CA . GLY B 1 46 ? 3.096 -29.547 14.016 1 94 46 GLY B CA 1
ATOM 2658 C C . GLY B 1 46 ? 2.887 -28.156 13.469 1 94 46 GLY B C 1
ATOM 2659 O O . GLY B 1 46 ? 2.406 -27.266 14.18 1 94 46 GLY B O 1
ATOM 2660 N N . GLU B 1 47 ? 3.271 -27.922 12.281 1 95.56 47 GLU B N 1
ATOM 2661 C CA . GLU B 1 47 ? 3.117 -26.594 11.672 1 95.56 47 GLU B CA 1
ATOM 2662 C C . GLU B 1 47 ? 1.803 -26.484 10.906 1 95.56 47 GLU B C 1
ATOM 2664 O O . GLU B 1 47 ? 1.519 -27.312 10.039 1 95.56 47 GLU B O 1
ATOM 2669 N N . LYS B 1 48 ? 1.065 -25.453 11.188 1 95.62 48 LYS B N 1
ATOM 2670 C CA . LYS B 1 48 ? -0.255 -25.297 10.586 1 95.62 48 LYS B CA 1
ATOM 2671 C C . LYS B 1 48 ? -0.179 -24.469 9.305 1 95.62 48 LYS B C 1
ATOM 2673 O O . LYS B 1 48 ? -1.048 -24.562 8.438 1 95.62 48 LYS B O 1
ATOM 2678 N N . ASN B 1 49 ? 0.841 -23.578 9.266 1 97.31 49 ASN B N 1
ATOM 2679 C CA . ASN B 1 49 ? 0.948 -22.688 8.117 1 97.31 49 ASN B CA 1
ATOM 2680 C C . ASN B 1 49 ? 1.714 -23.328 6.969 1 97.31 49 ASN B C 1
ATOM 2682 O O . ASN B 1 49 ? 2.656 -24.078 7.191 1 97.31 49 ASN B O 1
ATOM 2686 N N . LEU B 1 50 ? 1.279 -23.047 5.777 1 98.25 50 LEU B N 1
ATOM 2687 C CA . LEU B 1 50 ? 1.887 -23.594 4.566 1 98.25 50 LEU B CA 1
ATOM 2688 C C . LEU B 1 50 ? 2.236 -22.469 3.59 1 98.25 50 LEU B C 1
ATOM 2690 O O . LEU B 1 50 ? 1.401 -21.609 3.295 1 98.25 50 LEU B O 1
ATOM 2694 N N . LEU B 1 51 ? 3.451 -22.453 3.195 1 98.62 51 LEU B N 1
ATOM 2695 C CA . LEU B 1 51 ? 3.934 -21.531 2.18 1 98.62 51 LEU B CA 1
ATOM 2696 C C . LEU B 1 51 ? 4.105 -22.234 0.837 1 98.62 51 LEU B C 1
ATOM 2698 O O . LEU B 1 51 ? 4.773 -23.266 0.754 1 98.62 51 LEU B O 1
ATOM 2702 N N . VAL B 1 52 ? 3.453 -21.719 -0.206 1 98.88 52 VAL B N 1
ATOM 2703 C CA . VAL B 1 52 ? 3.572 -22.266 -1.554 1 98.88 52 VAL B CA 1
ATOM 2704 C C . VAL B 1 52 ? 4.324 -21.281 -2.445 1 98.88 52 VAL B C 1
ATOM 2706 O O . VAL B 1 52 ? 3.887 -20.141 -2.635 1 98.88 52 VAL B O 1
ATOM 2709 N N . LEU B 1 53 ? 5.414 -21.719 -3.059 1 98.62 53 LEU B N 1
ATOM 2710 C CA . LEU B 1 53 ? 6.316 -20.797 -3.744 1 98.62 53 LEU B CA 1
ATOM 2711 C C . LEU B 1 53 ? 6.391 -21.109 -5.234 1 98.62 53 LEU B C 1
ATOM 2713 O O . LEU B 1 53 ? 6.512 -22.281 -5.617 1 98.62 53 LEU B O 1
ATOM 2717 N N . GLY B 1 54 ? 6.254 -20.094 -6.047 1 97.12 54 GLY B N 1
ATOM 2718 C CA . GLY B 1 54 ? 6.473 -20.188 -7.48 1 97.12 54 GLY B CA 1
ATOM 2719 C C . GLY B 1 54 ? 7.766 -19.516 -7.926 1 97.12 54 GLY B C 1
ATOM 2720 O O . GLY B 1 54 ? 8.297 -18.641 -7.234 1 97.12 54 GLY B O 1
ATOM 2721 N N . SER B 1 55 ? 8.242 -19.953 -9.086 1 97.06 55 SER B N 1
ATOM 2722 C CA . SER B 1 55 ? 9.5 -19.438 -9.602 1 97.06 55 SER B CA 1
ATOM 2723 C C . SER B 1 55 ? 9.266 -18.312 -10.609 1 97.06 55 SER B C 1
ATOM 2725 O O . SER B 1 55 ? 8.328 -18.375 -11.406 1 97.06 55 SER B O 1
ATOM 2727 N N . GLY B 1 56 ? 10.047 -17.25 -10.453 1 95.88 56 GLY B N 1
ATOM 2728 C CA . GLY B 1 56 ? 10.07 -16.2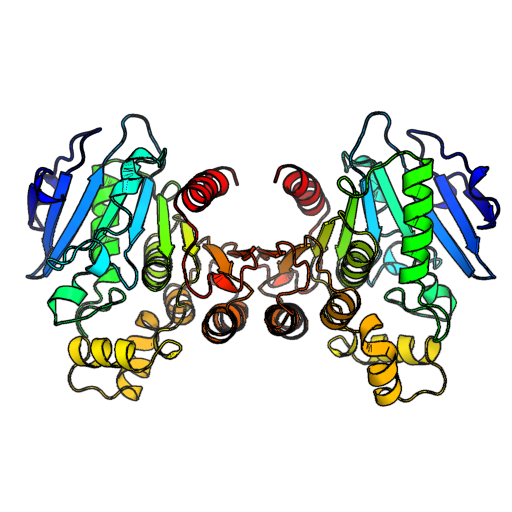03 -11.469 1 95.88 56 GLY B CA 1
ATOM 2729 C C . GLY B 1 56 ? 11.148 -16.406 -12.516 1 95.88 56 GLY B C 1
ATOM 2730 O O . GLY B 1 56 ? 11.602 -17.547 -12.727 1 95.88 56 GLY B O 1
ATOM 2731 N N . GLY B 1 57 ? 11.422 -15.312 -13.266 1 92.56 57 GLY B N 1
ATOM 2732 C CA . GLY B 1 57 ? 12.516 -15.375 -14.219 1 92.56 57 GLY B CA 1
ATOM 2733 C C . GLY B 1 57 ? 13.859 -15.617 -13.57 1 92.56 57 GLY B C 1
ATOM 2734 O O . GLY B 1 57 ? 14.062 -15.281 -12.398 1 92.56 57 GLY B O 1
ATOM 2735 N N . GLY B 1 58 ? 14.758 -16.25 -14.305 1 88.69 58 GLY B N 1
ATOM 2736 C CA . GLY B 1 58 ? 16.125 -16.438 -13.828 1 88.69 58 GLY B CA 1
ATOM 2737 C C . GLY B 1 58 ? 16.297 -17.734 -13.055 1 88.69 58 GLY B C 1
ATOM 2738 O O . GLY B 1 58 ? 17.406 -18.016 -12.57 1 88.69 58 GLY B O 1
ATOM 2739 N N . ALA B 1 59 ? 15.234 -18.469 -12.953 1 86.25 59 ALA B N 1
ATOM 2740 C CA . ALA B 1 59 ? 15.32 -19.734 -12.242 1 86.25 59 ALA B CA 1
ATOM 2741 C C . ALA B 1 59 ? 16.375 -20.656 -12.867 1 86.25 59 ALA B C 1
ATOM 2743 O O . ALA B 1 59 ? 16.984 -21.469 -12.18 1 86.25 59 ALA B O 1
ATOM 2744 N N . ASN B 1 60 ? 16.641 -20.453 -14.109 1 87.38 60 ASN B N 1
ATOM 2745 C CA . ASN B 1 60 ? 17.625 -21.25 -14.82 1 87.38 60 ASN B CA 1
ATOM 2746 C C . ASN B 1 60 ? 19.047 -21 -14.305 1 87.38 60 ASN B C 1
ATOM 2748 O O . ASN B 1 60 ? 19.938 -21.812 -14.5 1 87.38 60 ASN B O 1
ATOM 2752 N N . MET B 1 61 ? 19.172 -19.906 -13.641 1 85.5 61 MET B N 1
ATOM 2753 C CA . MET B 1 61 ? 20.469 -19.625 -13.055 1 85.5 61 MET B CA 1
ATOM 2754 C C . MET B 1 61 ? 20.75 -20.531 -11.859 1 85.5 61 MET B C 1
ATOM 2756 O O . MET B 1 61 ? 21.875 -20.953 -11.648 1 85.5 61 MET B O 1
ATOM 2760 N N . GLU B 1 62 ? 19.75 -20.781 -11.141 1 83.19 62 GLU B N 1
ATOM 2761 C CA . GLU B 1 62 ? 19.891 -21.656 -9.977 1 83.19 62 GLU B CA 1
ATOM 2762 C C . GLU B 1 62 ? 19.859 -23.125 -10.391 1 83.19 62 GLU B C 1
ATOM 2764 O O . GLU B 1 62 ? 20.438 -23.984 -9.711 1 83.19 62 GLU B O 1
ATOM 2769 N N . MET B 1 63 ? 19.203 -23.391 -11.484 1 88.25 63 MET B N 1
ATOM 2770 C CA . MET B 1 63 ? 19.016 -24.75 -11.984 1 88.25 63 MET B CA 1
ATOM 2771 C C . MET B 1 63 ? 19.328 -24.828 -13.477 1 88.25 63 MET B C 1
ATOM 2773 O O . MET B 1 63 ? 18.438 -25.031 -14.297 1 88.25 63 MET B O 1
ATOM 2777 N N . PRO B 1 64 ? 20.609 -24.891 -13.797 1 86.44 64 PRO B N 1
ATOM 2778 C CA . PRO B 1 64 ? 21.047 -24.766 -15.195 1 86.44 64 PRO B CA 1
ATOM 2779 C C . PRO B 1 64 ? 20.672 -25.969 -16.047 1 86.44 64 PRO B C 1
ATOM 2781 O O . PRO B 1 64 ? 20.656 -25.875 -17.281 1 86.44 64 PRO B O 1
ATOM 2784 N N . ASN B 1 65 ? 20.328 -27.047 -15.422 1 88.19 65 ASN B N 1
ATOM 2785 C CA . ASN B 1 65 ? 20.016 -28.25 -16.188 1 88.19 65 ASN B CA 1
ATOM 2786 C C . ASN B 1 65 ? 18.578 -28.203 -16.734 1 88.19 65 ASN B C 1
ATOM 2788 O O . ASN B 1 65 ? 18.172 -29.078 -17.484 1 88.19 65 ASN B O 1
ATOM 2792 N N . GLY B 1 66 ? 17.875 -27.203 -16.359 1 91.31 66 GLY B N 1
ATOM 2793 C CA . GLY B 1 66 ? 16.516 -27.062 -16.844 1 91.31 66 GLY B CA 1
ATOM 2794 C C . GLY B 1 66 ? 15.453 -27.359 -15.797 1 91.31 66 GLY B C 1
ATOM 2795 O O . GLY B 1 66 ? 15.781 -27.594 -14.625 1 91.31 66 GLY B O 1
ATOM 2796 N N . PRO B 1 67 ? 14.188 -27.344 -16.219 1 93.38 67 PRO B N 1
ATOM 2797 C CA . PRO B 1 67 ? 13.109 -27.625 -15.273 1 93.38 67 PRO B CA 1
ATOM 2798 C C . PRO B 1 67 ? 13.102 -29.078 -14.805 1 93.38 67 PRO B C 1
ATOM 2800 O O . PRO B 1 67 ? 13.695 -29.938 -15.453 1 93.38 67 PRO B O 1
ATOM 2803 N N . PRO B 1 68 ? 12.57 -29.312 -13.68 1 95.94 68 PRO B N 1
ATOM 2804 C CA . PRO B 1 68 ? 11.703 -28.422 -12.898 1 95.94 68 PRO B CA 1
ATOM 2805 C C . PRO B 1 68 ? 12.492 -27.375 -12.117 1 95.94 68 PRO B C 1
ATOM 2807 O O . PRO B 1 68 ? 13.578 -27.672 -11.617 1 95.94 68 PRO B O 1
ATOM 2810 N N . TYR B 1 69 ? 11.898 -26.172 -12.086 1 96.25 69 TYR B N 1
ATOM 2811 C CA . TYR B 1 69 ? 12.5 -25.078 -11.336 1 96.25 69 TYR B CA 1
ATOM 2812 C C . TYR B 1 69 ? 11.82 -24.906 -9.984 1 96.25 69 TYR B C 1
ATOM 2814 O O . TYR B 1 69 ? 10.602 -24.75 -9.914 1 96.25 69 TYR B O 1
ATOM 2822 N N . PHE B 1 70 ? 12.562 -24.922 -8.883 1 96.88 70 PHE B N 1
ATOM 2823 C CA . PHE B 1 70 ? 12.156 -24.609 -7.516 1 96.88 70 PHE B CA 1
ATOM 2824 C C . PHE B 1 70 ? 13.031 -23.516 -6.922 1 96.88 70 PHE B C 1
ATOM 2826 O O . PHE B 1 70 ? 13.797 -23.766 -5.984 1 96.88 70 PHE B O 1
ATOM 2833 N N . GLN B 1 71 ? 12.82 -22.328 -7.41 1 95.19 71 GLN B N 1
ATOM 2834 C CA . GLN B 1 71 ? 13.609 -21.188 -6.945 1 95.19 71 GLN B CA 1
ATOM 2835 C C . GLN B 1 71 ? 13.492 -21.031 -5.43 1 95.19 71 GLN B C 1
ATOM 2837 O O . GLN B 1 71 ? 12.406 -21.172 -4.867 1 95.19 71 GLN B O 1
ATOM 2842 N N . ARG B 1 72 ? 14.641 -20.719 -4.762 1 94.81 72 ARG B N 1
ATOM 2843 C CA . ARG B 1 72 ? 14.719 -20.453 -3.328 1 94.81 72 ARG B CA 1
ATOM 2844 C C . ARG B 1 72 ? 14.531 -21.734 -2.523 1 94.81 72 ARG B C 1
ATOM 2846 O O . ARG B 1 72 ? 14.211 -21.688 -1.334 1 94.81 72 ARG B O 1
ATOM 2853 N N . HIS B 1 73 ? 14.68 -22.906 -3.141 1 94.56 73 HIS B N 1
ATOM 2854 C CA . HIS B 1 73 ? 14.539 -24.172 -2.418 1 94.56 73 HIS B CA 1
ATOM 2855 C C . HIS B 1 73 ? 15.57 -24.281 -1.302 1 94.56 73 HIS B C 1
ATOM 2857 O O . HIS B 1 73 ? 15.328 -24.969 -0.3 1 94.56 73 HIS B O 1
ATOM 2863 N N . SER B 1 74 ? 16.703 -23.594 -1.47 1 93.56 74 SER B N 1
ATOM 2864 C CA . SER B 1 74 ? 17.734 -23.609 -0.439 1 93.56 74 SER B CA 1
ATOM 2865 C C . SER B 1 74 ? 17.266 -22.906 0.83 1 93.56 74 SER B C 1
ATOM 2867 O O . SER B 1 74 ? 17.875 -23.031 1.888 1 93.56 74 SER B O 1
ATOM 2869 N N . TRP B 1 75 ? 16.141 -22.078 0.725 1 96.12 75 TRP B N 1
ATOM 2870 C CA . TRP B 1 75 ? 15.594 -21.344 1.872 1 96.12 75 TRP B CA 1
ATOM 2871 C C . TRP B 1 75 ? 14.625 -22.219 2.66 1 96.12 75 TRP B C 1
ATOM 2873 O O . TRP B 1 75 ? 14.094 -21.797 3.691 1 96.12 75 TRP B O 1
ATOM 2883 N N . MET B 1 76 ? 14.398 -23.422 2.309 1 95.5 76 MET B N 1
ATOM 2884 C CA . MET B 1 76 ? 13.32 -24.281 2.809 1 95.5 76 MET B CA 1
ATOM 2885 C C . MET B 1 76 ? 13.359 -24.359 4.332 1 95.5 76 MET B C 1
ATOM 2887 O O . MET B 1 76 ? 12.312 -24.328 4.98 1 95.5 76 MET B O 1
ATOM 2891 N N . ASN B 1 77 ? 14.508 -24.391 4.898 1 95.56 77 ASN B N 1
ATOM 2892 C CA . ASN B 1 77 ? 14.633 -24.562 6.34 1 95.56 77 ASN B CA 1
ATOM 2893 C C . ASN B 1 77 ? 14.594 -23.219 7.07 1 95.56 77 ASN B C 1
ATOM 2895 O O . ASN B 1 77 ? 14.492 -23.188 8.297 1 95.56 77 ASN B O 1
ATOM 2899 N N . ASP B 1 78 ? 14.68 -22.141 6.344 1 97.19 78 ASP B N 1
ATOM 2900 C CA . ASP B 1 78 ? 14.609 -20.812 6.945 1 97.19 78 ASP B CA 1
ATOM 2901 C C . ASP B 1 78 ? 13.164 -20.422 7.242 1 97.19 78 ASP B C 1
ATOM 2903 O O . ASP B 1 78 ? 12.906 -19.578 8.102 1 97.19 78 ASP B O 1
ATOM 2907 N N . PHE B 1 79 ? 12.25 -21 6.559 1 97.06 79 PHE B N 1
ATOM 2908 C CA . PHE B 1 79 ? 10.836 -20.75 6.812 1 97.06 79 PHE B CA 1
ATOM 2909 C C . PHE B 1 79 ? 10.344 -21.578 7.992 1 97.06 79 PHE B C 1
ATOM 2911 O O . PHE B 1 79 ? 10.711 -22.75 8.133 1 97.06 79 PHE B O 1
ATOM 2918 N N . LYS B 1 80 ? 9.531 -20.953 8.82 1 94.75 80 LYS B N 1
ATOM 2919 C CA . LYS B 1 80 ? 8.844 -21.703 9.883 1 94.75 80 LYS B CA 1
ATOM 2920 C C . LYS B 1 80 ? 7.742 -22.578 9.305 1 94.75 80 LYS B C 1
ATOM 2922 O O . LYS B 1 80 ? 7.465 -23.656 9.828 1 94.75 80 LYS B O 1
ATOM 2927 N N . ASP B 1 81 ? 7.199 -22.312 8.258 1 97.19 81 ASP B N 1
ATOM 2928 C CA . ASP B 1 81 ? 6.062 -22.938 7.594 1 97.19 81 ASP B CA 1
ATOM 2929 C C . ASP B 1 81 ? 6.477 -24.25 6.926 1 97.19 81 ASP B C 1
ATOM 2931 O O . ASP B 1 81 ? 7.652 -24.438 6.602 1 97.19 81 ASP B O 1
ATOM 2935 N N . SER B 1 82 ? 5.543 -25.219 6.836 1 98.25 82 SER B N 1
ATOM 2936 C CA . SER B 1 82 ? 5.688 -26.172 5.746 1 98.25 82 SER B CA 1
ATOM 2937 C C . SER B 1 82 ? 5.77 -25.469 4.398 1 98.25 82 SER B C 1
ATOM 2939 O O . SER B 1 82 ? 5.305 -24.328 4.254 1 98.25 82 SER B O 1
ATOM 2941 N N . VAL B 1 83 ? 6.465 -26.141 3.453 1 98.62 83 VAL B N 1
ATOM 2942 C CA . VAL B 1 83 ? 6.648 -25.453 2.178 1 98.62 83 VAL B CA 1
ATOM 2943 C C . VAL B 1 83 ? 6.32 -26.406 1.028 1 98.62 83 VAL B C 1
ATOM 2945 O O . VAL B 1 83 ? 6.562 -27.609 1.124 1 98.62 83 VAL B O 1
ATOM 2948 N N . ILE B 1 84 ? 5.762 -25.844 -0.042 1 98.81 84 ILE B N 1
ATOM 2949 C CA . ILE B 1 84 ? 5.59 -26.484 -1.345 1 98.81 84 ILE B CA 1
ATOM 2950 C C . ILE B 1 84 ? 6.113 -25.562 -2.441 1 98.81 84 ILE B C 1
ATOM 2952 O O . ILE B 1 84 ? 5.684 -24.406 -2.555 1 98.81 84 ILE B O 1
ATOM 2956 N N . TYR B 1 85 ? 7.059 -26.047 -3.15 1 98.44 85 TYR B N 1
ATOM 2957 C CA . TYR B 1 85 ? 7.469 -25.391 -4.387 1 98.44 85 TYR B CA 1
ATOM 2958 C C . TYR B 1 85 ? 6.812 -26.047 -5.594 1 98.44 85 TYR B C 1
ATOM 2960 O O . TYR B 1 85 ? 6.715 -27.281 -5.664 1 98.44 85 TYR B O 1
ATOM 2968 N N . TYR B 1 86 ? 6.34 -25.25 -6.52 1 98.75 86 TYR B N 1
ATOM 2969 C CA . TYR B 1 86 ? 5.762 -25.844 -7.711 1 98.75 86 TYR B CA 1
ATOM 2970 C C . TYR B 1 86 ? 6.5 -25.391 -8.969 1 98.75 86 TYR B C 1
ATOM 2972 O O . TYR B 1 86 ? 6.965 -24.25 -9.039 1 98.75 86 TYR B O 1
ATOM 2980 N N . ASN B 1 87 ? 6.625 -26.281 -9.891 1 98.25 87 ASN B N 1
ATOM 2981 C CA . ASN B 1 87 ? 7.172 -25.984 -11.211 1 98.25 87 ASN B CA 1
ATOM 2982 C C . ASN B 1 87 ? 6.074 -25.625 -12.211 1 98.25 87 ASN B C 1
ATOM 2984 O O . ASN B 1 87 ? 4.961 -26.156 -12.125 1 98.25 87 ASN B O 1
ATOM 2988 N N . ASP B 1 88 ? 6.332 -24.688 -13.086 1 98.44 88 ASP B N 1
ATOM 2989 C CA . ASP B 1 88 ? 5.453 -24.328 -14.195 1 98.44 88 ASP B CA 1
ATOM 2990 C C . ASP B 1 88 ? 5.664 -25.266 -15.383 1 98.44 88 ASP B C 1
ATOM 2992 O O . ASP B 1 88 ? 6.664 -25.156 -16.094 1 98.44 88 ASP B O 1
ATOM 2996 N N . PRO B 1 89 ? 4.703 -26.125 -15.703 1 98.38 89 PRO B N 1
ATOM 2997 C CA . PRO B 1 89 ? 4.883 -27.062 -16.812 1 98.38 89 PRO B CA 1
ATOM 2998 C C . PRO B 1 89 ? 4.973 -26.375 -18.156 1 98.38 89 PRO B C 1
ATOM 3000 O O . PRO B 1 89 ? 5.367 -27 -19.156 1 98.38 89 PRO B O 1
ATOM 3003 N N . THR B 1 90 ? 4.598 -25.094 -18.219 1 98.56 90 THR B N 1
ATOM 3004 C CA . THR B 1 90 ? 4.727 -24.344 -19.469 1 98.56 90 THR B CA 1
ATOM 3005 C C . THR B 1 90 ? 6.164 -24.375 -19.984 1 98.56 90 THR B C 1
ATOM 3007 O O . THR B 1 90 ? 6.398 -24.344 -21.188 1 98.56 90 THR B O 1
ATO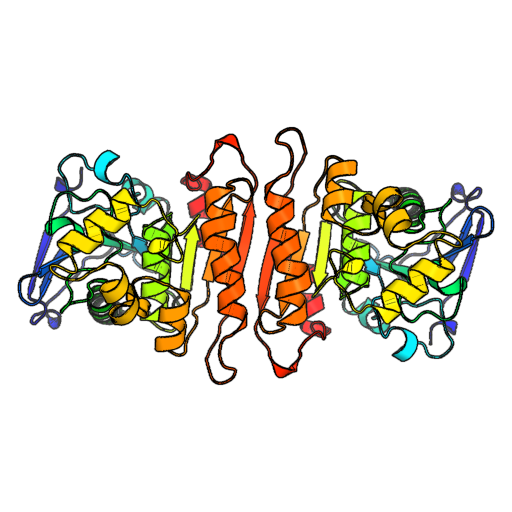M 3010 N N . LEU B 1 91 ? 7.098 -24.547 -19.094 1 97.62 91 LEU B N 1
ATOM 3011 C CA . LEU B 1 91 ? 8.523 -24.516 -19.391 1 97.62 91 LEU B CA 1
ATOM 3012 C C . LEU B 1 91 ? 8.938 -25.703 -20.25 1 97.62 91 LEU B C 1
ATOM 3014 O O . LEU B 1 91 ? 10.023 -25.703 -20.844 1 97.62 91 LEU B O 1
ATOM 3018 N N . TYR B 1 92 ? 8.117 -26.703 -20.328 1 97.25 92 TYR B N 1
ATOM 3019 C CA . TYR B 1 92 ? 8.438 -27.875 -21.125 1 97.25 92 TYR B CA 1
ATOM 3020 C C . TYR B 1 92 ? 7.945 -27.734 -22.547 1 97.25 92 TYR B C 1
ATOM 3022 O O . TYR B 1 92 ? 8.25 -28.562 -23.406 1 97.25 92 TYR B O 1
ATOM 3030 N N . LEU B 1 93 ? 7.203 -26.672 -22.859 1 97 93 LEU B N 1
ATOM 3031 C CA . LEU B 1 93 ? 6.668 -26.484 -24.203 1 97 93 LEU B CA 1
ATOM 3032 C C . LEU B 1 93 ? 7.758 -26 -25.156 1 97 93 LEU B C 1
ATOM 3034 O O . LEU B 1 93 ? 7.598 -26.094 -26.375 1 97 93 LEU B O 1
ATOM 3038 N N . GLY B 1 94 ? 8.82 -25.484 -24.641 1 94.75 94 GLY B N 1
ATOM 3039 C CA . GLY B 1 94 ? 9.953 -24.953 -25.375 1 94.75 94 GLY B CA 1
ATOM 3040 C C . GLY B 1 94 ? 10.953 -24.234 -24.484 1 94.75 94 GLY B C 1
ATOM 3041 O O . GLY B 1 94 ? 10.859 -24.297 -23.25 1 94.75 94 GLY B O 1
ATOM 3042 N N . LYS B 1 95 ? 12.008 -23.703 -25.109 1 91.44 95 LYS B N 1
ATOM 3043 C CA . LYS B 1 95 ? 13.008 -22.953 -24.359 1 91.44 95 LYS B CA 1
ATOM 3044 C C . LYS B 1 95 ? 12.461 -21.594 -23.922 1 91.44 95 LYS B C 1
ATOM 3046 O O . LYS B 1 95 ? 12.391 -20.672 -24.719 1 91.44 95 LYS B O 1
ATOM 3051 N N . LEU B 1 96 ? 12.086 -21.531 -22.656 1 93.75 96 LEU B N 1
ATOM 3052 C CA . LEU B 1 96 ? 11.484 -20.328 -22.094 1 93.75 96 LEU B CA 1
ATOM 3053 C C . LEU B 1 96 ? 12.18 -19.953 -20.781 1 93.75 96 LEU B C 1
ATOM 3055 O O . LEU B 1 96 ? 12.391 -20.797 -19.906 1 93.75 96 LEU B O 1
ATOM 3059 N N . PRO B 1 97 ? 12.492 -18.75 -20.656 1 89.94 97 PRO B N 1
ATOM 3060 C CA . PRO B 1 97 ? 13 -18.312 -19.359 1 89.94 97 PRO B CA 1
ATOM 3061 C C . PRO B 1 97 ? 11.891 -18.188 -18.312 1 89.94 97 PRO B C 1
ATOM 3063 O O . PRO B 1 97 ? 12.164 -18.219 -17.109 1 89.94 97 PRO B O 1
ATOM 3066 N N . LEU B 1 98 ? 10.688 -18 -18.75 1 95.81 98 LEU B N 1
ATOM 3067 C CA . LEU B 1 98 ? 9.5 -17.797 -17.906 1 95.81 98 LEU B CA 1
ATOM 3068 C C . LEU B 1 98 ? 8.234 -18.172 -18.672 1 95.81 98 LEU B C 1
ATOM 3070 O O . LEU B 1 98 ? 8.078 -17.812 -19.844 1 95.81 98 LEU B O 1
ATOM 3074 N N . GLY B 1 99 ? 7.402 -18.891 -17.938 1 98.12 99 GLY B N 1
ATOM 3075 C CA . GLY B 1 99 ? 6.215 -19.375 -18.625 1 98.12 99 GLY B CA 1
ATOM 3076 C C . GLY B 1 99 ? 4.93 -18.766 -18.094 1 98.12 99 GLY B C 1
ATOM 3077 O O . GLY B 1 99 ? 3.902 -18.781 -18.766 1 98.12 99 GLY B O 1
ATOM 3078 N N . TRP B 1 100 ? 4.902 -18.219 -16.859 1 98.75 100 TRP B N 1
ATOM 3079 C CA . TRP B 1 100 ? 3.775 -17.625 -16.141 1 98.75 100 TRP B CA 1
ATOM 3080 C C . TRP B 1 100 ? 2.631 -18.625 -16.016 1 98.75 100 TRP B C 1
ATOM 3082 O O . TRP B 1 100 ? 1.459 -18.234 -15.992 1 98.75 100 TRP B O 1
ATOM 3092 N N . GLY B 1 101 ? 2.928 -19.844 -16.094 1 98.69 101 GLY B N 1
ATOM 3093 C CA . GLY B 1 101 ? 1.933 -20.891 -15.883 1 98.69 101 GLY B CA 1
ATOM 3094 C C . GLY B 1 101 ? 0.87 -20.922 -16.969 1 98.69 101 GLY B C 1
ATOM 3095 O O . GLY B 1 101 ? -0.255 -21.375 -16.719 1 98.69 101 GLY B O 1
ATOM 3096 N N . GLN B 1 102 ? 1.087 -20.484 -18.109 1 98.81 102 GLN B N 1
ATOM 3097 C CA . GLN B 1 102 ? 0.08 -20.281 -19.141 1 98.81 102 GLN B CA 1
ATOM 3098 C C . GLN B 1 102 ? -0.452 -21.609 -19.672 1 98.81 102 GLN B C 1
ATOM 3100 O O . GLN B 1 102 ? -1.663 -21.781 -19.844 1 98.81 102 GLN B O 1
ATOM 3105 N N . GLY B 1 103 ? 0.486 -22.609 -19.953 1 98.75 103 GLY B N 1
ATOM 3106 C CA . GLY B 1 103 ? 0.081 -23.875 -20.578 1 98.75 103 GLY B CA 1
ATOM 3107 C C . GLY B 1 103 ? -0.268 -23.734 -22.047 1 98.75 103 GLY B C 1
ATOM 3108 O O . GLY B 1 103 ? 0.5 -23.156 -22.812 1 98.75 103 GLY B O 1
ATOM 3109 N N . THR B 1 104 ? -1.342 -24.375 -22.438 1 98.44 104 THR B N 1
ATOM 3110 C CA . THR B 1 104 ? -1.813 -24.328 -23.828 1 98.44 104 THR B CA 1
ATOM 3111 C C . THR B 1 104 ? -3.16 -23.609 -23.906 1 98.44 104 THR B C 1
ATOM 3113 O O . THR B 1 104 ? -3.721 -23.203 -22.891 1 98.44 104 THR B O 1
ATOM 3116 N N . ALA B 1 105 ? -3.607 -23.391 -25.141 1 98.06 105 ALA B N 1
ATOM 3117 C CA . ALA B 1 105 ? -4.918 -22.766 -25.312 1 98.06 105 ALA B CA 1
ATOM 3118 C C . ALA B 1 105 ? -6.004 -23.578 -24.609 1 98.06 105 ALA B C 1
ATOM 3120 O O . ALA B 1 105 ? -6.945 -23.016 -24.047 1 98.06 105 ALA B O 1
ATOM 3121 N N . GLU B 1 106 ? -5.84 -24.891 -24.594 1 97.56 106 GLU B N 1
ATOM 3122 C CA . GLU B 1 106 ? -6.863 -25.797 -24.078 1 97.56 106 GLU B CA 1
ATOM 3123 C C . GLU B 1 106 ? -6.73 -25.984 -22.578 1 97.56 106 GLU B C 1
ATOM 3125 O O . GLU B 1 106 ? -7.719 -26.25 -21.891 1 97.56 106 GLU B O 1
ATOM 3130 N N . ARG B 1 107 ? -5.473 -25.844 -22.109 1 98.38 107 ARG B N 1
ATOM 3131 C CA . ARG B 1 107 ? -5.207 -26.156 -20.719 1 98.38 107 ARG B CA 1
ATOM 3132 C C . ARG B 1 107 ? -4.453 -25.016 -20.031 1 98.38 107 ARG B C 1
ATOM 3134 O O . ARG B 1 107 ? -3.289 -24.766 -20.344 1 98.38 107 ARG B O 1
ATOM 3141 N N . PHE B 1 108 ? -5.137 -24.344 -19.125 1 98.75 108 PHE B N 1
ATOM 3142 C CA . PHE B 1 108 ? -4.488 -23.344 -18.297 1 98.75 108 PHE B CA 1
ATOM 3143 C C . PHE B 1 108 ? -3.791 -23.984 -17.109 1 98.75 108 PHE B C 1
ATOM 3145 O O . PHE B 1 108 ? -4.445 -24.406 -16.141 1 98.75 108 PHE B O 1
ATOM 3152 N N . TYR B 1 109 ? -2.48 -24.047 -17.125 1 98.81 109 TYR B N 1
ATOM 3153 C CA . TYR B 1 109 ? -1.73 -24.875 -16.188 1 98.81 109 TYR B CA 1
ATOM 3154 C C . TYR B 1 109 ? -1.853 -24.344 -14.773 1 98.81 109 TYR B C 1
ATOM 3156 O O . TYR B 1 109 ? -1.824 -25.109 -13.805 1 98.81 109 TYR B O 1
ATOM 3164 N N . LEU B 1 110 ? -2.072 -23.016 -14.609 1 98.88 110 LEU B N 1
ATOM 3165 C CA . LEU B 1 110 ? -2.26 -22.5 -13.266 1 98.88 110 LEU B CA 1
ATOM 3166 C C . LEU B 1 110 ? -3.574 -22.984 -12.664 1 98.88 110 LEU B C 1
ATOM 3168 O O . LEU B 1 110 ? -3.662 -23.234 -11.461 1 98.88 110 LEU B O 1
ATOM 3172 N N . GLU B 1 111 ? -4.594 -23.031 -13.469 1 98.81 111 GLU B N 1
ATOM 3173 C CA . GLU B 1 111 ? -5.848 -23.609 -12.984 1 98.81 111 GLU B CA 1
ATOM 3174 C C . GLU B 1 111 ? -5.66 -25.047 -12.539 1 98.81 111 GLU B C 1
ATOM 3176 O O . GLU B 1 111 ? -6.18 -25.453 -11.5 1 98.81 111 GLU B O 1
ATOM 3181 N N . GLU B 1 112 ? -4.922 -25.781 -13.32 1 98.88 112 GLU B N 1
ATOM 3182 C CA . GLU B 1 112 ? -4.703 -27.188 -13 1 98.88 112 GLU B CA 1
ATOM 3183 C C . GLU B 1 112 ? -3.803 -27.344 -11.781 1 98.88 112 GLU B C 1
ATOM 3185 O O . GLU B 1 112 ? -4.016 -28.234 -10.961 1 98.88 112 GLU B O 1
ATOM 3190 N N . ILE B 1 113 ? -2.787 -26.516 -11.664 1 98.88 113 ILE B N 1
ATOM 3191 C CA . ILE B 1 113 ? -1.964 -26.516 -10.461 1 98.88 113 ILE B CA 1
ATOM 3192 C C . ILE B 1 113 ? -2.84 -26.25 -9.242 1 98.88 113 ILE B C 1
ATOM 3194 O O . ILE B 1 113 ? -2.701 -26.906 -8.211 1 98.88 113 ILE B O 1
ATOM 3198 N N . ALA B 1 114 ? -3.771 -25.266 -9.328 1 98.94 114 ALA B N 1
ATOM 3199 C CA . ALA B 1 114 ? -4.672 -24.953 -8.219 1 98.94 114 ALA B CA 1
ATOM 3200 C C . ALA B 1 114 ? -5.504 -26.172 -7.824 1 98.94 114 ALA B C 1
ATOM 3202 O O . ALA B 1 114 ? -5.672 -26.453 -6.633 1 98.94 114 ALA B O 1
ATOM 3203 N N . LEU B 1 115 ? -5.992 -26.875 -8.812 1 98.44 115 LEU B N 1
ATOM 3204 C CA . LEU B 1 115 ? -6.805 -28.062 -8.547 1 98.44 115 LEU B CA 1
ATOM 3205 C C . LEU B 1 115 ? -5.984 -29.141 -7.852 1 98.44 115 LEU B C 1
ATOM 3207 O O . LEU B 1 115 ? -6.457 -29.766 -6.902 1 98.44 115 LEU B O 1
ATOM 3211 N N . ILE B 1 116 ? -4.797 -29.328 -8.312 1 98.56 116 ILE B N 1
ATOM 3212 C CA . ILE B 1 116 ? -3.904 -30.328 -7.723 1 98.56 116 ILE B CA 1
ATOM 3213 C C . ILE B 1 116 ? -3.582 -29.938 -6.281 1 98.56 116 ILE B C 1
ATOM 3215 O O . ILE B 1 116 ? -3.629 -30.766 -5.379 1 98.56 116 ILE B O 1
ATOM 3219 N N . LEU B 1 117 ? -3.268 -28.688 -6.078 1 98.75 117 LEU B N 1
ATOM 3220 C CA . LEU B 1 117 ? -2.926 -28.203 -4.746 1 98.75 117 LEU B CA 1
ATOM 3221 C C . LEU B 1 117 ? -4.102 -28.359 -3.789 1 98.75 117 LEU B C 1
ATOM 3223 O O . LEU B 1 117 ? -3.916 -28.719 -2.623 1 98.75 117 LEU B O 1
ATOM 3227 N N . LEU B 1 118 ? -5.324 -28.062 -4.227 1 98.25 118 LEU B N 1
ATOM 3228 C CA . LEU B 1 118 ? -6.504 -28.234 -3.383 1 98.25 118 LEU B CA 1
ATOM 3229 C C . LEU B 1 118 ? -6.633 -29.672 -2.91 1 98.25 118 LEU B C 1
ATOM 3231 O O . LEU B 1 118 ? -6.918 -29.922 -1.737 1 98.25 118 LEU B O 1
ATOM 3235 N N . LYS B 1 119 ? -6.422 -30.594 -3.85 1 97.44 119 LYS B N 1
ATOM 3236 C CA . LYS B 1 119 ? -6.457 -32 -3.479 1 97.44 119 LYS B CA 1
ATOM 3237 C C . LYS B 1 119 ? -5.336 -32.344 -2.5 1 97.44 119 LYS B C 1
ATOM 3239 O O . LYS B 1 119 ? -5.543 -33.094 -1.543 1 97.44 119 LYS B O 1
ATOM 3244 N N . LEU B 1 120 ? -4.188 -31.797 -2.783 1 97.75 120 LEU B N 1
ATOM 3245 C CA . LEU B 1 120 ? -3.033 -32.031 -1.927 1 97.75 120 LEU B CA 1
ATOM 3246 C C . LEU B 1 120 ? -3.271 -31.484 -0.523 1 97.75 120 LEU B C 1
ATOM 3248 O O . LEU B 1 120 ? -2.973 -32.156 0.468 1 97.75 120 LEU B O 1
ATOM 3252 N N . PHE B 1 121 ? -3.789 -30.234 -0.425 1 97.81 121 PHE B N 1
ATOM 3253 C CA . PHE B 1 121 ? -4.082 -29.625 0.866 1 97.81 121 PHE B CA 1
ATOM 3254 C C . PHE B 1 121 ? -5.016 -30.516 1.686 1 97.81 121 PHE B C 1
ATOM 3256 O O . PHE B 1 121 ? -4.824 -30.672 2.893 1 97.81 121 PHE B O 1
ATOM 3263 N N . LYS B 1 122 ? -6.027 -31.031 1.025 1 95.75 122 LYS B N 1
ATOM 3264 C CA . LYS B 1 122 ? -6.953 -31.938 1.693 1 95.75 122 LYS B CA 1
ATOM 3265 C C . LYS B 1 122 ? -6.227 -33.188 2.205 1 95.75 122 LYS B C 1
ATOM 3267 O O . LYS B 1 122 ? -6.441 -33.625 3.342 1 95.75 122 LYS B O 1
ATOM 3272 N N . LYS B 1 123 ? -5.398 -33.75 1.354 1 94.81 123 LYS B N 1
ATOM 3273 C CA . LYS B 1 123 ? -4.656 -34.969 1.687 1 94.81 123 LYS B CA 1
ATOM 3274 C C . LYS B 1 123 ? -3.762 -34.75 2.902 1 94.81 123 LYS B C 1
ATOM 3276 O O . LYS B 1 123 ? -3.641 -35.625 3.756 1 94.81 123 LYS B O 1
ATOM 3281 N N . ILE B 1 124 ? -3.121 -33.594 2.979 1 95.44 124 ILE B N 1
ATOM 3282 C CA . ILE B 1 124 ? -2.145 -33.375 4.031 1 95.44 124 ILE B CA 1
ATOM 3283 C C . ILE B 1 124 ? -2.799 -32.594 5.168 1 95.44 124 ILE B C 1
ATOM 3285 O O . ILE B 1 124 ? -2.133 -32.188 6.137 1 95.44 124 ILE B O 1
ATOM 3289 N N . GLN B 1 125 ? -4.074 -32.219 5.055 1 95.31 125 GLN B N 1
ATOM 3290 C CA . GLN B 1 125 ? -4.922 -31.641 6.09 1 95.31 125 GLN B CA 1
ATOM 3291 C C . GLN B 1 125 ? -4.488 -30.203 6.418 1 95.31 125 GLN B C 1
ATOM 3293 O O . GLN B 1 125 ? -4.32 -29.859 7.59 1 95.31 125 GLN B O 1
ATOM 3298 N N . TYR B 1 126 ? -4.289 -29.438 5.43 1 97.12 126 TYR B N 1
ATOM 3299 C CA . TYR B 1 126 ? -4.078 -28 5.578 1 97.12 126 TYR B CA 1
ATOM 3300 C C . TYR B 1 126 ? -5.309 -27.219 5.145 1 97.12 126 TYR B C 1
ATOM 3302 O O . TYR B 1 126 ? -5.949 -27.562 4.148 1 97.12 126 TYR B O 1
ATOM 3310 N N . GLU B 1 127 ? -5.664 -26.203 5.898 1 97.62 127 GLU B N 1
ATOM 3311 C CA . GLU B 1 127 ? -6.77 -25.312 5.547 1 97.62 127 GLU B CA 1
ATOM 3312 C C . GLU B 1 127 ? -6.305 -24.188 4.637 1 97.62 127 GLU B C 1
ATOM 3314 O O . GLU B 1 127 ? -5.211 -23.641 4.816 1 97.62 127 GLU B O 1
ATOM 3319 N N . THR B 1 128 ? -7.137 -23.781 3.672 1 98.19 128 THR B N 1
ATOM 3320 C CA . THR B 1 128 ? -6.754 -22.766 2.693 1 98.19 128 THR B CA 1
ATOM 3321 C C . THR B 1 128 ? -6.438 -21.438 3.381 1 98.19 128 THR B C 1
ATOM 3323 O O . THR B 1 128 ? -5.578 -20.688 2.92 1 98.19 128 THR B O 1
ATOM 3326 N N . LYS B 1 129 ? -7.105 -21.141 4.539 1 97.25 129 LYS B N 1
ATOM 3327 C CA . LYS B 1 129 ? -6.898 -19.891 5.242 1 97.25 129 LYS B CA 1
ATOM 3328 C C . LYS B 1 129 ? -5.484 -19.797 5.816 1 97.25 129 LYS B C 1
ATOM 3330 O O . LYS B 1 129 ? -5.016 -18.719 6.168 1 97.25 129 LYS B O 1
ATOM 3335 N N . ASP B 1 130 ? -4.828 -20.953 5.926 1 97.38 130 ASP B N 1
ATOM 3336 C CA . ASP B 1 130 ? -3.49 -21.016 6.504 1 97.38 130 ASP B CA 1
ATOM 3337 C C . ASP B 1 130 ? -2.426 -21.125 5.414 1 97.38 130 ASP B C 1
ATOM 3339 O O . ASP B 1 130 ? -1.259 -21.391 5.703 1 97.38 130 ASP B O 1
ATOM 3343 N N . VAL B 1 131 ? -2.812 -20.938 4.156 1 98.31 131 VAL B N 1
ATOM 3344 C CA . VAL B 1 131 ? -1.91 -21.062 3.018 1 98.31 131 VAL B CA 1
ATOM 3345 C C . VAL B 1 131 ? -1.558 -19.672 2.484 1 98.31 131 VAL B C 1
ATOM 3347 O O . VAL B 1 131 ? -2.439 -18.828 2.297 1 98.31 131 VAL B O 1
ATOM 3350 N N . VAL B 1 132 ? -0.292 -19.438 2.291 1 98.69 132 VAL B N 1
ATOM 3351 C CA . VAL B 1 132 ? 0.2 -18.234 1.639 1 98.69 132 VAL B CA 1
ATOM 3352 C C . VAL B 1 132 ? 0.968 -18.609 0.372 1 98.69 132 VAL B C 1
ATOM 3354 O O . VAL B 1 132 ? 1.882 -19.438 0.413 1 98.69 132 VAL B O 1
ATOM 3357 N N . PHE B 1 133 ? 0.536 -18.062 -0.736 1 98.88 133 PHE B N 1
ATOM 3358 C CA . PHE B 1 133 ? 1.301 -18.172 -1.972 1 98.88 133 PHE B CA 1
ATOM 3359 C C . PHE B 1 133 ? 2.342 -17.062 -2.072 1 98.88 133 PHE B C 1
ATOM 3361 O O . PHE B 1 133 ? 2.021 -15.891 -1.896 1 98.88 133 PHE B O 1
ATOM 3368 N N . TYR B 1 134 ? 3.564 -17.484 -2.35 1 98.69 134 TYR B N 1
ATOM 3369 C CA . TYR B 1 134 ? 4.629 -16.484 -2.463 1 98.69 134 TYR B CA 1
ATOM 3370 C C . TYR B 1 134 ? 5.332 -16.594 -3.811 1 98.69 134 TYR B C 1
ATOM 3372 O O . TYR B 1 134 ? 5.562 -17.703 -4.312 1 98.69 134 TYR B O 1
ATOM 3380 N N . GLY B 1 135 ? 5.711 -15.453 -4.32 1 98.44 135 GLY B N 1
ATOM 3381 C CA . GLY B 1 135 ? 6.602 -15.383 -5.469 1 98.44 135 GLY B CA 1
ATOM 3382 C C . GLY B 1 135 ? 7.016 -13.969 -5.816 1 98.44 135 GLY B C 1
ATOM 3383 O O . GLY B 1 135 ? 6.355 -13.008 -5.418 1 98.44 135 GLY B O 1
ATOM 3384 N N . SER B 1 136 ? 8.078 -13.875 -6.543 1 98.19 136 SER B N 1
ATOM 3385 C CA . SER B 1 136 ? 8.539 -12.602 -7.07 1 98.19 136 SER B CA 1
ATOM 3386 C C . SER B 1 136 ? 8.445 -12.562 -8.594 1 98.19 136 SER B C 1
ATOM 3388 O O . SER B 1 136 ? 8.422 -13.609 -9.242 1 98.19 136 SER B O 1
ATOM 3390 N N . SER B 1 137 ? 8.352 -11.336 -9.18 1 98.19 137 SER B N 1
ATOM 3391 C CA . SER B 1 137 ? 8.312 -11.188 -10.633 1 98.19 137 SER B CA 1
ATOM 3392 C C . SER B 1 137 ? 7.25 -12.094 -11.25 1 98.19 137 SER B C 1
ATOM 3394 O O . SER B 1 137 ? 6.09 -12.07 -10.844 1 98.19 137 SER B O 1
ATOM 3396 N N . GLY B 1 138 ? 7.656 -12.992 -12.094 1 98.5 138 GLY B N 1
ATOM 3397 C CA . GLY B 1 138 ? 6.719 -13.93 -12.688 1 98.5 138 GLY B CA 1
ATOM 3398 C C . GLY B 1 138 ? 6.098 -14.867 -11.664 1 98.5 138 GLY B C 1
ATOM 3399 O O . GLY B 1 138 ? 4.938 -15.266 -11.805 1 98.5 138 GLY B O 1
ATOM 3400 N N . GLY B 1 139 ? 6.848 -15.25 -10.656 1 98.56 139 GLY B N 1
ATOM 3401 C CA . GLY B 1 139 ? 6.305 -16.031 -9.562 1 98.56 139 GLY B CA 1
ATOM 3402 C C . GLY B 1 139 ? 5.219 -15.312 -8.781 1 98.56 139 GLY B C 1
ATOM 3403 O O . GLY B 1 139 ? 4.312 -15.945 -8.242 1 98.56 139 GLY B O 1
ATOM 3404 N N . GLY B 1 140 ? 5.395 -14 -8.711 1 98.88 140 GLY B N 1
ATOM 3405 C CA . GLY B 1 140 ? 4.359 -13.195 -8.078 1 98.88 140 GLY B CA 1
ATOM 3406 C C . GLY B 1 140 ? 3.051 -13.203 -8.844 1 98.88 140 GLY B C 1
ATOM 3407 O O . GLY B 1 140 ? 1.977 -13.32 -8.25 1 98.88 140 GLY B O 1
ATOM 3408 N N . PHE B 1 141 ? 3.152 -13.055 -10.18 1 98.94 141 PHE B N 1
ATOM 3409 C CA . PHE B 1 141 ? 1.977 -13.156 -11.039 1 98.94 141 PHE B CA 1
ATOM 3410 C C . PHE B 1 141 ? 1.238 -14.469 -10.781 1 98.94 141 PHE B C 1
ATOM 3412 O O . PHE B 1 141 ? 0.034 -14.469 -10.523 1 98.94 141 PHE B O 1
ATOM 3419 N N . MET B 1 142 ? 1.961 -15.547 -10.797 1 98.94 142 MET B N 1
ATOM 3420 C CA . MET B 1 142 ? 1.359 -16.859 -10.648 1 98.94 142 MET B CA 1
ATOM 3421 C C . MET B 1 142 ? 0.763 -17.031 -9.258 1 98.94 142 MET B C 1
ATOM 3423 O O . MET B 1 142 ? -0.287 -17.656 -9.102 1 98.94 142 MET B O 1
ATOM 3427 N N . SER B 1 143 ? 1.425 -16.453 -8.273 1 98.94 143 SER B N 1
ATOM 3428 C CA . SER B 1 143 ? 0.953 -16.562 -6.898 1 98.94 143 SER B CA 1
ATOM 3429 C C . SER B 1 143 ? -0.389 -15.867 -6.715 1 98.94 143 SER B C 1
ATOM 3431 O O . SER B 1 143 ? -1.267 -16.375 -6.012 1 98.94 143 SER B O 1
ATOM 3433 N N . MET B 1 144 ? -0.568 -14.742 -7.34 1 98.94 144 MET B N 1
ATOM 3434 C CA . MET B 1 144 ? -1.839 -14.031 -7.238 1 98.94 144 MET B CA 1
ATOM 3435 C C . MET B 1 144 ? -2.953 -14.805 -7.934 1 98.94 144 MET B C 1
ATOM 3437 O O . MET B 1 144 ? -4.074 -14.875 -7.43 1 98.94 144 MET B O 1
ATOM 3441 N N . ILE B 1 145 ? -2.648 -15.422 -9.078 1 98.94 145 ILE B N 1
ATOM 3442 C CA . ILE B 1 145 ? -3.633 -16.234 -9.781 1 98.94 145 ILE B CA 1
ATOM 3443 C C . ILE B 1 145 ? -4.031 -17.422 -8.922 1 98.94 145 ILE B C 1
ATOM 3445 O O . ILE B 1 145 ? -5.219 -17.703 -8.75 1 98.94 145 ILE B O 1
ATOM 3449 N N . LEU B 1 146 ? -3.045 -18.062 -8.336 1 98.94 146 LEU B N 1
ATOM 3450 C CA . LEU B 1 146 ? -3.318 -19.234 -7.523 1 98.94 146 LEU B CA 1
ATOM 3451 C C . LEU B 1 146 ? -4.137 -18.875 -6.289 1 98.94 146 LEU B C 1
ATOM 3453 O O . LEU B 1 146 ? -5.078 -19.578 -5.93 1 98.94 146 LEU B O 1
ATOM 3457 N N . ALA B 1 147 ? -3.811 -17.781 -5.66 1 98.88 147 ALA B N 1
ATOM 3458 C CA . ALA B 1 147 ? -4.598 -17.328 -4.516 1 98.88 147 ALA B CA 1
ATOM 3459 C C . ALA B 1 147 ? -6.027 -17 -4.93 1 98.88 147 ALA B C 1
ATOM 3461 O O . ALA B 1 147 ? -6.961 -17.141 -4.137 1 98.88 147 ALA B O 1
ATOM 3462 N N . GLY B 1 148 ? -6.207 -16.531 -6.176 1 98.81 148 GLY B N 1
ATOM 3463 C CA . GLY B 1 148 ? -7.535 -16.281 -6.703 1 98.81 148 GLY B CA 1
ATOM 3464 C C . GLY B 1 148 ? -8.344 -17.547 -6.922 1 98.81 148 GLY B C 1
ATOM 3465 O O . GLY B 1 148 ? -9.562 -17.547 -6.711 1 98.81 148 GLY B O 1
ATOM 3466 N N . TYR B 1 149 ? -7.707 -18.594 -7.328 1 98.88 149 TYR B N 1
ATOM 3467 C CA . TYR B 1 149 ? -8.375 -19.875 -7.508 1 98.88 149 TYR B CA 1
ATOM 3468 C C . TYR B 1 149 ? -8.703 -20.516 -6.164 1 98.88 149 TYR B C 1
ATOM 3470 O O . TYR B 1 149 ? -9.742 -21.156 -6.016 1 98.88 149 TYR B O 1
ATOM 3478 N N . ILE B 1 150 ? -7.738 -20.375 -5.227 1 98.75 150 ILE B N 1
ATOM 3479 C CA . ILE B 1 150 ? -7.867 -21.047 -3.938 1 98.75 150 ILE B CA 1
ATOM 3480 C C . ILE B 1 150 ? -8.352 -20.047 -2.883 1 98.75 150 ILE B C 1
ATOM 3482 O O . ILE B 1 150 ? -7.547 -19.5 -2.127 1 98.75 150 ILE B O 1
ATOM 3486 N N . ARG B 1 151 ? -9.617 -19.922 -2.828 1 98.19 151 ARG B N 1
ATOM 3487 C CA . ARG B 1 151 ? -10.258 -18.938 -1.973 1 98.19 151 ARG B CA 1
ATOM 3488 C C . ARG B 1 151 ? -9.875 -19.141 -0.511 1 98.19 151 ARG B C 1
ATOM 3490 O O . ARG B 1 151 ? -9.773 -20.281 -0.043 1 98.19 151 ARG B O 1
ATOM 3497 N N . GLY B 1 152 ? -9.711 -18.031 0.184 1 97.81 152 GLY B N 1
ATOM 3498 C CA . GLY B 1 152 ? -9.328 -18.062 1.586 1 97.81 152 GLY B CA 1
ATOM 3499 C C . GLY B 1 152 ? -7.832 -17.953 1.796 1 97.81 152 GLY B C 1
ATOM 3500 O O . GLY B 1 152 ? -7.375 -17.578 2.875 1 97.81 152 GLY B O 1
ATOM 3501 N N . SER B 1 153 ? -7.023 -18.359 0.791 1 98.5 153 SER B N 1
ATOM 3502 C CA . SER B 1 153 ? -5.574 -18.219 0.875 1 98.5 153 SER B CA 1
ATOM 3503 C C . SER B 1 153 ? -5.148 -16.766 0.659 1 98.5 153 SER B C 1
ATOM 3505 O O . SER B 1 153 ? -5.992 -15.898 0.425 1 98.5 153 SER B O 1
ATOM 3507 N N . LYS B 1 154 ? -3.844 -16.531 0.805 1 98.44 154 LYS B N 1
ATOM 3508 C CA . LYS B 1 154 ? -3.262 -15.203 0.644 1 98.44 154 LYS B CA 1
ATOM 3509 C C . LYS B 1 154 ? -2.092 -15.234 -0.336 1 98.44 154 LYS B C 1
ATOM 3511 O O . LYS B 1 154 ? -1.498 -16.281 -0.574 1 98.44 154 LYS B O 1
ATOM 3516 N N . ALA B 1 155 ? -1.849 -14.086 -0.92 1 98.81 155 ALA B N 1
ATOM 3517 C CA . ALA B 1 155 ? -0.673 -13.953 -1.777 1 98.81 155 ALA B CA 1
ATOM 3518 C C . ALA B 1 155 ? 0.305 -12.93 -1.213 1 98.81 155 ALA B C 1
ATOM 3520 O O . ALA B 1 155 ? -0.085 -11.805 -0.882 1 98.81 155 ALA B O 1
ATOM 3521 N N . LEU B 1 156 ? 1.487 -13.297 -0.952 1 98.81 156 LEU B N 1
ATOM 3522 C CA . LEU B 1 156 ? 2.633 -12.43 -0.684 1 98.81 156 LEU B CA 1
ATOM 3523 C C . LEU B 1 156 ? 3.539 -12.336 -1.905 1 98.81 156 LEU B C 1
ATOM 3525 O O . LEU B 1 156 ? 4.234 -13.297 -2.246 1 98.81 156 LEU B O 1
ATOM 3529 N N . VAL B 1 157 ? 3.549 -11.164 -2.533 1 98.88 157 VAL B N 1
ATOM 3530 C CA . VAL B 1 157 ? 4.23 -11.086 -3.82 1 98.88 157 VAL B CA 1
ATOM 3531 C C . VAL B 1 157 ? 5.242 -9.938 -3.799 1 98.88 157 VAL B C 1
ATOM 3533 O O . VAL B 1 157 ? 5.047 -8.938 -3.104 1 98.88 157 VAL B O 1
ATOM 3536 N N . ASN B 1 158 ? 6.312 -10.125 -4.527 1 98.81 158 ASN B N 1
ATOM 3537 C CA . ASN B 1 158 ? 7.375 -9.133 -4.598 1 98.81 158 ASN B CA 1
ATOM 3538 C C . ASN B 1 158 ? 7.664 -8.727 -6.039 1 98.81 158 ASN B C 1
ATOM 3540 O O . ASN B 1 158 ? 8.078 -9.555 -6.852 1 98.81 158 ASN B O 1
ATOM 3544 N N . ASN B 1 159 ? 7.449 -7.41 -6.348 1 98.75 159 ASN B N 1
ATOM 3545 C CA . ASN B 1 159 ? 7.664 -6.871 -7.684 1 98.75 159 ASN B CA 1
ATOM 3546 C C . ASN B 1 159 ? 7.008 -7.738 -8.758 1 98.75 159 ASN B C 1
ATOM 3548 O O . ASN B 1 159 ? 7.656 -8.125 -9.734 1 98.75 159 ASN B O 1
ATOM 3552 N N . PRO B 1 160 ? 5.738 -8.023 -8.594 1 98.88 160 PRO B N 1
ATOM 3553 C CA . PRO B 1 160 ? 5.105 -8.961 -9.523 1 98.88 160 PRO B CA 1
ATOM 3554 C C . PRO B 1 160 ? 4.746 -8.305 -10.859 1 98.88 160 PRO B C 1
ATOM 3556 O O . PRO B 1 160 ? 4.516 -7.098 -10.914 1 98.88 160 PRO B O 1
ATOM 3559 N N . GLN B 1 161 ? 4.754 -9.078 -11.93 1 98.75 161 GLN B N 1
ATOM 3560 C CA . GLN B 1 161 ? 3.945 -8.672 -13.07 1 98.75 161 GLN B CA 1
ATOM 3561 C C . GLN B 1 161 ? 2.457 -8.773 -12.758 1 98.75 161 GLN B C 1
ATOM 3563 O O . GLN B 1 161 ? 2.027 -9.672 -12.031 1 98.75 161 GLN B O 1
ATOM 3568 N N . THR B 1 162 ? 1.708 -7.852 -13.258 1 98.88 162 THR B N 1
ATOM 3569 C CA . THR B 1 162 ? 0.266 -7.891 -13.039 1 98.88 162 THR B CA 1
ATOM 3570 C C . THR B 1 162 ? -0.478 -8.039 -14.359 1 98.88 162 THR B C 1
ATOM 3572 O O . THR B 1 162 ? -1.668 -8.359 -14.375 1 98.88 162 THR B O 1
ATOM 3575 N N . CYS B 1 163 ? 0.161 -7.828 -15.414 1 98.81 163 CYS B N 1
ATOM 3576 C CA . CYS B 1 163 ? -0.313 -8.016 -16.781 1 98.81 163 CYS B CA 1
ATOM 3577 C C . CYS B 1 163 ? 0.841 -8.352 -17.719 1 98.81 163 CYS B C 1
ATOM 3579 O O . CYS B 1 163 ? 1.779 -7.566 -17.859 1 98.81 163 CYS B O 1
ATOM 3581 N N . LEU B 1 164 ? 0.747 -9.477 -18.344 1 98.62 164 LEU B N 1
ATOM 3582 C CA . LEU B 1 164 ? 1.871 -10 -19.125 1 98.62 164 LEU B CA 1
ATOM 3583 C C . LEU B 1 164 ? 2.227 -9.062 -20.266 1 98.62 164 LEU B C 1
ATOM 3585 O O . LEU B 1 164 ? 3.404 -8.828 -20.547 1 98.62 164 LEU B O 1
ATOM 3589 N N . THR B 1 165 ? 1.25 -8.438 -20.906 1 98.19 165 THR B N 1
ATOM 3590 C CA . THR B 1 165 ? 1.494 -7.617 -22.078 1 98.19 165 THR B CA 1
ATOM 3591 C C . THR B 1 165 ? 2.133 -6.285 -21.688 1 98.19 165 THR B C 1
ATOM 3593 O O . THR B 1 165 ? 2.51 -5.496 -22.547 1 98.19 165 THR B O 1
ATOM 3596 N N . ARG B 1 166 ? 2.262 -6.023 -20.406 1 98.19 166 ARG B N 1
ATOM 3597 C CA . ARG B 1 166 ? 2.93 -4.816 -19.938 1 98.19 166 ARG B CA 1
ATOM 3598 C C . ARG B 1 166 ? 4.367 -5.113 -19.516 1 98.19 166 ARG B C 1
ATOM 3600 O O . ARG B 1 166 ? 5.062 -4.234 -19 1 98.19 166 ARG B O 1
ATOM 3607 N N . TRP B 1 167 ? 4.777 -6.355 -19.641 1 97.62 167 TRP B N 1
ATOM 3608 C CA . TRP B 1 167 ? 6.164 -6.762 -19.438 1 97.62 167 TRP B CA 1
ATOM 3609 C C . TRP B 1 167 ? 6.973 -6.641 -20.719 1 97.62 167 TRP B C 1
ATOM 3611 O O . TRP B 1 167 ? 6.516 -6.039 -21.688 1 97.62 167 TRP B O 1
ATOM 3621 N N . LEU B 1 168 ? 8.25 -7.105 -20.672 1 96.75 168 LEU B N 1
ATOM 3622 C CA . LEU B 1 168 ? 9.117 -7.098 -21.844 1 96.75 168 LEU B CA 1
ATOM 3623 C C . LEU B 1 168 ? 8.5 -7.898 -22.984 1 96.75 168 LEU B C 1
ATOM 3625 O O . LEU B 1 168 ? 7.973 -8.992 -22.766 1 96.75 168 LEU B O 1
ATOM 3629 N N . LYS B 1 169 ? 8.609 -7.387 -24.156 1 96.56 169 LYS B N 1
ATOM 3630 C CA . LYS B 1 169 ? 7.883 -7.898 -25.328 1 96.56 169 LYS B CA 1
ATOM 3631 C C . LYS B 1 169 ? 8.367 -9.297 -25.703 1 96.56 169 LYS B C 1
ATOM 3633 O O . LYS B 1 169 ? 7.559 -10.203 -25.922 1 96.56 169 LYS B O 1
ATOM 3638 N N . THR B 1 170 ? 9.656 -9.516 -25.766 1 96.69 170 THR B N 1
ATOM 3639 C CA . THR B 1 170 ? 10.227 -10.742 -26.312 1 96.69 170 THR B CA 1
ATOM 3640 C C . THR B 1 170 ? 9.836 -11.945 -25.453 1 96.69 170 THR B C 1
ATOM 3642 O O . THR B 1 170 ? 9.312 -12.938 -25.969 1 96.69 170 THR B O 1
ATOM 3645 N N . PRO B 1 171 ? 10.062 -11.852 -24.141 1 96.31 171 PRO B N 1
ATOM 3646 C CA . PRO B 1 171 ? 9.664 -13.008 -23.328 1 96.31 171 PRO B CA 1
ATOM 3647 C C . PRO B 1 171 ? 8.172 -13.305 -23.422 1 96.31 171 PRO B C 1
ATOM 3649 O O . PRO B 1 171 ? 7.773 -14.477 -23.453 1 96.31 171 PRO B O 1
ATOM 3652 N N . VAL B 1 172 ? 7.301 -12.336 -23.469 1 97.75 172 VAL B N 1
ATOM 3653 C CA . VAL B 1 172 ? 5.855 -12.531 -23.562 1 97.75 172 VAL B CA 1
ATOM 3654 C C . VAL B 1 172 ? 5.496 -13.164 -24.891 1 97.75 172 VAL B C 1
ATOM 3656 O O . VAL B 1 172 ? 4.715 -14.117 -24.953 1 97.75 172 VAL B O 1
ATOM 3659 N N . GLN B 1 173 ? 6.129 -12.68 -25.938 1 97.38 173 GLN B N 1
ATOM 3660 C CA . GLN B 1 173 ? 5.863 -13.219 -27.266 1 97.38 173 GLN B CA 1
ATOM 3661 C C . GLN B 1 173 ? 6.281 -14.68 -27.359 1 97.38 173 GLN B C 1
ATOM 3663 O O . GLN B 1 173 ? 5.613 -15.484 -28.016 1 97.38 173 GLN B O 1
ATOM 3668 N N . ASN B 1 174 ? 7.434 -14.977 -26.781 1 97.06 174 ASN B N 1
ATOM 3669 C CA . ASN B 1 174 ? 7.895 -16.359 -26.797 1 97.06 174 ASN B CA 1
ATOM 3670 C C . ASN B 1 174 ? 6.867 -17.297 -26.156 1 97.06 174 ASN B C 1
ATOM 3672 O O . ASN B 1 174 ? 6.613 -18.391 -26.672 1 97.06 174 ASN B O 1
ATOM 3676 N N . VAL B 1 175 ? 6.266 -16.891 -25.062 1 98.12 175 VAL B N 1
ATOM 3677 C CA . VAL B 1 175 ? 5.266 -17.703 -24.375 1 98.12 175 VAL B CA 1
ATOM 3678 C C . VAL B 1 175 ? 3.992 -17.766 -25.219 1 98.12 175 VAL B C 1
ATOM 3680 O O . VAL B 1 175 ? 3.404 -18.844 -25.375 1 98.12 175 VAL B O 1
ATOM 3683 N N . PHE B 1 176 ? 3.551 -16.641 -25.781 1 98.25 176 PHE B N 1
ATOM 3684 C CA . PHE B 1 176 ? 2.35 -16.625 -26.609 1 98.25 176 PHE B CA 1
ATOM 3685 C C . PHE B 1 176 ? 2.51 -17.547 -27.812 1 98.25 176 PHE B C 1
ATOM 3687 O O . PHE B 1 176 ? 1.577 -18.25 -28.188 1 98.25 176 PHE B O 1
ATOM 3694 N N . ASN B 1 177 ? 3.703 -17.562 -28.391 1 97.88 177 ASN B N 1
ATOM 3695 C CA . ASN B 1 177 ? 3.967 -18.391 -29.562 1 97.88 177 ASN B CA 1
ATOM 3696 C C . ASN B 1 177 ? 3.842 -19.875 -29.219 1 97.88 177 ASN B C 1
ATOM 3698 O O . ASN B 1 177 ? 3.4 -20.672 -30.062 1 97.88 177 ASN B O 1
ATOM 3702 N N . LEU B 1 178 ? 4.238 -20.219 -28.094 1 98.06 178 LEU B N 1
ATOM 3703 C CA . LEU B 1 178 ? 4.246 -21.625 -27.703 1 98.06 178 LEU B CA 1
ATOM 3704 C C . LEU B 1 178 ? 2.891 -22.031 -27.141 1 98.06 178 LEU B C 1
ATOM 3706 O O . LEU B 1 178 ? 2.371 -23.109 -27.469 1 98.06 178 LEU B O 1
ATOM 3710 N N . SER B 1 179 ? 2.262 -21.188 -26.328 1 98.56 179 SER B N 1
ATOM 3711 C CA . SER B 1 179 ? 1.039 -21.516 -25.594 1 98.56 179 SER B CA 1
ATOM 3712 C C . SER B 1 179 ? -0.19 -21.344 -26.484 1 98.56 179 SER B C 1
ATOM 3714 O O . SER B 1 179 ? -1.184 -22.047 -26.328 1 98.56 179 SER B O 1
ATOM 3716 N N . TYR B 1 180 ? -0.156 -20.375 -27.359 1 98.31 180 TYR B N 1
ATOM 3717 C CA . TYR B 1 180 ? -1.322 -20.016 -28.156 1 98.31 180 TYR B CA 1
ATOM 3718 C C . TYR B 1 180 ? -0.981 -20 -29.641 1 98.31 180 TYR B C 1
ATOM 3720 O O . TYR B 1 180 ? -1.168 -18.984 -30.312 1 98.31 180 TYR B O 1
ATOM 3728 N N . GLN B 1 181 ? -0.635 -21.156 -30.094 1 96.62 181 GLN B N 1
ATOM 3729 C CA . GLN B 1 181 ? -0.161 -21.312 -31.469 1 96.62 181 GLN B CA 1
ATOM 3730 C C . GLN B 1 181 ? -1.247 -20.922 -32.469 1 96.62 181 GLN B C 1
ATOM 3732 O O . GLN B 1 181 ? -2.404 -21.328 -32.312 1 96.62 181 GLN B O 1
ATOM 3737 N N . GLY B 1 182 ? -0.82 -20.141 -33.438 1 95.56 182 GLY B N 1
ATOM 3738 C CA . GLY B 1 182 ? -1.707 -19.812 -34.562 1 95.56 182 GLY B CA 1
ATOM 3739 C C . GLY B 1 182 ? -2.557 -18.578 -34.281 1 95.56 182 GLY B C 1
ATOM 3740 O O . GLY B 1 182 ? -3.311 -18.156 -35.156 1 95.56 182 GLY B O 1
ATOM 3741 N N . LEU B 1 183 ? -2.492 -18.047 -33.125 1 97.5 183 LEU B N 1
ATOM 3742 C CA . LEU B 1 183 ? -3.291 -16.875 -32.812 1 97.5 183 LEU B CA 1
ATOM 3743 C C . LEU B 1 183 ? -2.436 -15.602 -32.844 1 97.5 183 LEU B C 1
ATOM 3745 O O . LEU B 1 183 ? -1.256 -15.641 -32.469 1 97.5 183 LEU B O 1
ATOM 3749 N N . THR B 1 184 ? -3.039 -14.5 -33.25 1 97.25 184 THR B N 1
ATOM 3750 C CA . THR B 1 184 ? -2.395 -13.195 -33.125 1 97.25 184 THR B CA 1
ATOM 3751 C C . THR B 1 184 ? -2.428 -12.711 -31.672 1 97.25 184 THR B C 1
ATOM 3753 O O . THR B 1 184 ? -3.213 -13.211 -30.875 1 97.25 184 THR B O 1
ATOM 3756 N N . ASN B 1 185 ? -1.543 -11.812 -31.359 1 96.69 185 ASN B N 1
ATOM 3757 C CA . ASN B 1 185 ? -1.552 -11.25 -30.016 1 96.69 185 ASN B CA 1
ATOM 3758 C C . ASN B 1 185 ? -2.926 -10.703 -29.641 1 96.69 185 ASN B C 1
ATOM 3760 O O . ASN B 1 185 ? -3.375 -10.859 -28.5 1 96.69 185 ASN B O 1
ATOM 3764 N N . GLU B 1 186 ? -3.525 -10 -30.547 1 97.44 186 GLU B N 1
ATOM 3765 C CA . GLU B 1 186 ? -4.855 -9.445 -30.312 1 97.44 186 GLU B CA 1
ATOM 3766 C C . GLU B 1 186 ? -5.863 -10.547 -30 1 97.44 186 GLU B C 1
ATOM 3768 O O . GLU B 1 186 ? -6.684 -10.398 -29.094 1 97.44 186 GLU B O 1
ATOM 3773 N N . GLU B 1 187 ? -5.805 -11.609 -30.734 1 98.19 187 GLU B N 1
ATOM 3774 C CA . GLU B 1 187 ? -6.688 -12.75 -30.5 1 98.19 187 GLU B CA 1
ATOM 3775 C C . GLU B 1 187 ? -6.414 -13.375 -29.125 1 98.19 187 GLU B C 1
ATOM 3777 O O . GLU B 1 187 ? -7.348 -13.742 -28.422 1 98.19 187 GLU B O 1
ATOM 3782 N N . VAL B 1 188 ? -5.16 -13.508 -28.797 1 98.38 188 VAL B N 1
ATOM 3783 C CA . VAL B 1 188 ? -4.777 -14.07 -27.516 1 98.38 188 VAL B CA 1
ATOM 3784 C C . VAL B 1 188 ? -5.348 -13.219 -26.375 1 98.38 188 VAL B C 1
ATOM 3786 O O . VAL B 1 188 ? -5.965 -13.742 -25.453 1 98.38 188 VAL B O 1
ATOM 3789 N N . ILE B 1 189 ? -5.188 -11.906 -26.438 1 97.56 189 ILE B N 1
ATOM 3790 C CA . ILE B 1 189 ? -5.641 -10.984 -25.406 1 97.56 189 ILE B CA 1
ATOM 3791 C C . ILE B 1 189 ? -7.164 -11.039 -25.281 1 97.56 189 ILE B C 1
ATOM 3793 O O . ILE B 1 189 ? -7.711 -11.047 -24.172 1 97.56 189 ILE B O 1
ATOM 3797 N N . ASN B 1 190 ? -7.852 -11.094 -26.359 1 97.69 190 ASN B N 1
ATOM 3798 C CA . ASN B 1 190 ? -9.312 -11.125 -26.391 1 97.69 190 ASN B CA 1
ATOM 3799 C C . ASN B 1 190 ? -9.852 -12.438 -25.812 1 97.69 190 ASN B C 1
ATOM 3801 O O . ASN B 1 190 ? -10.859 -12.445 -25.109 1 97.69 190 ASN B O 1
ATOM 3805 N N . ARG B 1 191 ? -9.18 -13.5 -26.125 1 98 191 ARG B N 1
ATOM 3806 C CA . ARG B 1 191 ? -9.703 -14.82 -25.781 1 98 191 ARG B CA 1
ATOM 3807 C C . ARG B 1 191 ? -9.234 -15.234 -24.391 1 98 191 ARG B C 1
ATOM 3809 O O . ARG B 1 191 ? -9.953 -15.945 -23.672 1 98 191 ARG B O 1
ATOM 3816 N N . PHE B 1 192 ? -8.023 -14.82 -24.078 1 98.5 192 PHE B N 1
ATOM 3817 C CA . PHE B 1 192 ? -7.402 -15.336 -22.859 1 98.5 192 PHE B CA 1
ATOM 3818 C C . PHE B 1 192 ? -7.008 -14.195 -21.922 1 98.5 192 PHE B C 1
ATOM 3820 O O . PHE B 1 192 ? -6.012 -14.289 -21.203 1 98.5 192 PHE B O 1
ATOM 3827 N N . GLY B 1 193 ? -7.746 -13.102 -21.938 1 98.31 193 GLY B N 1
ATOM 3828 C CA . GLY B 1 193 ? -7.461 -11.938 -21.109 1 98.31 193 GLY B CA 1
ATOM 3829 C C . GLY B 1 193 ? -7.336 -12.266 -19.641 1 98.31 193 GLY B C 1
ATOM 3830 O O . GLY B 1 193 ? -6.484 -11.703 -18.938 1 98.31 193 GLY B O 1
ATOM 3831 N N . ASN B 1 194 ? -8.172 -13.195 -19.109 1 98.38 194 ASN B N 1
ATOM 3832 C CA . ASN B 1 194 ? -8.18 -13.562 -17.703 1 98.38 194 ASN B CA 1
ATOM 3833 C C . ASN B 1 194 ? -6.961 -14.414 -17.328 1 98.38 194 ASN B C 1
ATOM 3835 O O . ASN B 1 194 ? -6.684 -14.633 -16.156 1 98.38 194 ASN B O 1
ATOM 3839 N N . ARG B 1 195 ? -6.137 -14.906 -18.344 1 98.81 195 ARG B N 1
ATOM 3840 C CA . ARG B 1 195 ? -4.902 -15.641 -18.078 1 98.81 195 ARG B CA 1
ATOM 3841 C C . ARG B 1 195 ? -3.697 -14.703 -18.094 1 98.81 195 ARG B C 1
ATOM 3843 O O . ARG B 1 195 ? -2.609 -15.086 -17.641 1 98.81 195 ARG B O 1
ATOM 3850 N N . ILE B 1 196 ? -3.926 -13.5 -18.609 1 98.62 196 ILE B N 1
ATOM 3851 C CA . ILE B 1 196 ? -2.834 -12.594 -18.938 1 98.62 196 ILE B CA 1
ATOM 3852 C C . ILE B 1 196 ? -2.838 -11.406 -17.969 1 98.62 196 ILE B C 1
ATOM 3854 O O . ILE B 1 196 ? -1.778 -10.891 -17.609 1 98.62 196 ILE B O 1
ATOM 3858 N N . ASN B 1 197 ? -3.969 -11.016 -17.531 1 98.75 197 ASN B N 1
ATOM 3859 C CA . ASN B 1 197 ? -4.184 -9.852 -16.672 1 98.75 197 ASN B CA 1
ATOM 3860 C C . ASN B 1 197 ? -4.816 -10.25 -15.344 1 98.75 197 ASN B C 1
ATOM 3862 O O . ASN B 1 197 ? -5.945 -10.742 -15.312 1 98.75 197 ASN B O 1
ATOM 3866 N N . ILE B 1 198 ? -4.152 -9.938 -14.258 1 98.69 198 ILE B N 1
ATOM 3867 C CA . ILE B 1 198 ? -4.539 -10.391 -12.922 1 98.69 198 ILE B CA 1
ATOM 3868 C C . ILE B 1 198 ? -5.918 -9.828 -12.57 1 98.69 198 ILE B C 1
ATOM 3870 O O . ILE B 1 198 ? -6.75 -10.531 -11.992 1 98.69 198 ILE B O 1
ATOM 3874 N N . VAL B 1 199 ? -6.152 -8.555 -12.836 1 98.69 199 VAL B N 1
ATOM 3875 C CA . VAL B 1 199 ? -7.414 -7.934 -12.453 1 98.69 199 VAL B CA 1
ATOM 3876 C C . VAL B 1 199 ? -8.562 -8.531 -13.273 1 98.69 199 VAL B C 1
ATOM 3878 O O . VAL B 1 199 ? -9.648 -8.758 -12.742 1 98.69 199 VAL B O 1
ATOM 3881 N N . GLN B 1 200 ? -8.32 -8.766 -14.586 1 98.69 200 GLN B N 1
ATOM 3882 C CA . GLN B 1 200 ? -9.328 -9.453 -15.383 1 98.69 200 GLN B CA 1
ATOM 3883 C C . GLN B 1 200 ? -9.625 -10.844 -14.828 1 98.69 200 GLN B C 1
ATOM 3885 O O . GLN B 1 200 ? -10.773 -11.281 -14.812 1 98.69 200 GLN B O 1
ATOM 3890 N N . PHE B 1 201 ? -8.586 -11.523 -14.445 1 98.88 201 PHE B N 1
ATOM 3891 C CA . PHE B 1 201 ? -8.758 -12.828 -13.812 1 98.88 201 PHE B CA 1
ATOM 3892 C C . PHE B 1 201 ? -9.641 -12.711 -12.57 1 98.88 201 PHE B C 1
ATOM 3894 O O . PHE B 1 201 ? -10.602 -13.461 -12.414 1 98.88 201 PHE B O 1
ATOM 3901 N N . PHE B 1 202 ? -9.336 -11.75 -11.641 1 98.88 202 PHE B N 1
ATOM 3902 C CA . PHE B 1 202 ? -10.117 -11.57 -10.422 1 98.88 202 PHE B CA 1
ATOM 3903 C C . PHE B 1 202 ? -11.57 -11.25 -10.758 1 98.88 202 PHE B C 1
ATOM 3905 O O . PHE B 1 202 ? -12.484 -11.727 -10.078 1 98.88 202 PHE B O 1
ATOM 3912 N N . LYS B 1 203 ? -11.758 -10.406 -11.758 1 98.5 203 LYS B N 1
ATOM 3913 C CA . LYS B 1 203 ? -13.125 -10.102 -12.188 1 98.5 203 LYS B CA 1
ATOM 3914 C C . LYS B 1 203 ? -13.859 -11.367 -12.625 1 98.5 203 LYS B C 1
ATOM 3916 O O . LYS B 1 203 ? -15.023 -11.562 -12.266 1 98.5 203 LYS B O 1
ATOM 3921 N N . SER B 1 204 ? -13.164 -12.234 -13.367 1 98.31 204 SER B N 1
ATOM 3922 C CA . SER B 1 204 ? -13.781 -13.469 -13.836 1 98.31 204 SER B CA 1
ATOM 3923 C C . SER B 1 204 ? -14.141 -14.391 -12.68 1 98.31 204 SER B C 1
ATOM 3925 O O . SER B 1 204 ? -15.078 -15.18 -12.773 1 98.31 204 SER B O 1
ATOM 3927 N N . ARG B 1 205 ? -13.406 -14.273 -11.609 1 98.31 205 ARG B N 1
ATOM 3928 C CA . ARG B 1 205 ? -13.641 -15.109 -10.438 1 98.31 205 ARG B CA 1
ATOM 3929 C C . ARG B 1 205 ? -14.594 -14.43 -9.461 1 98.31 205 ARG B C 1
ATOM 3931 O O . ARG B 1 205 ? -15.023 -15.031 -8.477 1 98.31 205 ARG B O 1
ATOM 3938 N N . LYS B 1 206 ? -14.891 -13.133 -9.703 1 98.44 206 LYS B N 1
ATOM 3939 C CA . LYS B 1 206 ? -15.672 -12.305 -8.797 1 98.44 206 LYS B CA 1
ATOM 3940 C C . LYS B 1 206 ? -15.086 -12.328 -7.383 1 98.44 206 LYS B C 1
ATOM 3942 O O . LYS B 1 206 ? -15.82 -12.43 -6.402 1 98.44 206 LYS B O 1
ATOM 3947 N N . TYR B 1 207 ? -13.719 -12.297 -7.367 1 98.69 207 TYR B N 1
ATOM 3948 C CA . TYR B 1 207 ? -13.031 -12.477 -6.094 1 98.69 207 TYR B CA 1
ATOM 3949 C C . TYR B 1 207 ? -11.609 -11.93 -6.168 1 98.69 207 TYR B C 1
ATOM 3951 O O . TYR B 1 207 ? -10.875 -12.219 -7.117 1 98.69 207 TYR B O 1
ATOM 3959 N N . VAL B 1 208 ? -11.273 -11.109 -5.215 1 98.75 208 VAL B N 1
ATOM 3960 C CA . VAL B 1 208 ? -9.898 -10.68 -5.004 1 98.75 208 VAL B CA 1
ATOM 3961 C C . VAL B 1 208 ? -9.391 -11.195 -3.658 1 98.75 208 VAL B C 1
ATOM 3963 O O . VAL B 1 208 ? -9.969 -10.891 -2.611 1 98.75 208 VAL B O 1
ATOM 3966 N N . PRO B 1 209 ? -8.367 -12.055 -3.666 1 98.75 209 PRO B N 1
ATOM 3967 C CA . PRO B 1 209 ? -7.836 -12.555 -2.396 1 98.75 209 PRO B CA 1
ATOM 3968 C C . PRO B 1 209 ? -7.086 -11.484 -1.611 1 98.75 209 PRO B C 1
ATOM 3970 O O . PRO B 1 209 ? -6.852 -10.383 -2.127 1 98.75 209 PRO B O 1
ATOM 3973 N N . GLU B 1 210 ? -6.781 -11.781 -0.322 1 98.25 210 GLU B N 1
ATOM 3974 C CA . GLU B 1 210 ? -5.855 -10.922 0.405 1 98.25 210 GLU B CA 1
ATOM 3975 C C . GLU B 1 210 ? -4.473 -10.922 -0.246 1 98.25 210 GLU B C 1
ATOM 3977 O O . GLU B 1 210 ? -3.924 -11.984 -0.548 1 98.25 210 GLU B O 1
ATOM 3982 N N . ILE B 1 211 ? -3.969 -9.773 -0.506 1 98.75 211 ILE B N 1
ATOM 3983 C CA . ILE B 1 211 ? -2.689 -9.656 -1.196 1 98.75 211 ILE B CA 1
ATOM 3984 C C . ILE B 1 211 ? -1.754 -8.758 -0.392 1 98.75 211 ILE B C 1
ATOM 3986 O O . ILE B 1 211 ? -2.154 -7.68 0.063 1 98.75 211 ILE B O 1
ATOM 3990 N N . TYR B 1 212 ? -0.636 -9.203 -0.098 1 98.69 212 TYR B N 1
ATOM 3991 C CA . TYR B 1 212 ? 0.487 -8.414 0.388 1 98.69 212 TYR B CA 1
ATOM 3992 C C . TYR B 1 212 ? 1.507 -8.172 -0.72 1 98.69 212 TYR B C 1
ATOM 3994 O O . TYR B 1 212 ? 2.207 -9.102 -1.136 1 98.69 212 TYR B O 1
ATOM 4002 N N . TYR B 1 213 ? 1.55 -6.98 -1.206 1 98.81 213 TYR B N 1
ATOM 4003 C CA . TYR B 1 213 ? 2.273 -6.562 -2.402 1 98.81 213 TYR B CA 1
ATOM 4004 C C . TYR B 1 213 ? 3.529 -5.781 -2.035 1 98.81 213 TYR B C 1
ATOM 4006 O O . TYR B 1 213 ? 3.459 -4.59 -1.716 1 98.81 213 TYR B O 1
ATOM 4014 N N . LEU B 1 214 ? 4.676 -6.469 -2.039 1 98.81 214 LEU B N 1
ATOM 4015 C CA . LEU B 1 214 ? 5.961 -5.809 -1.834 1 98.81 214 LEU B CA 1
ATOM 4016 C C . LEU B 1 214 ? 6.488 -5.227 -3.141 1 98.81 214 LEU B C 1
ATOM 4018 O O . LEU B 1 214 ? 6.633 -5.945 -4.133 1 98.81 214 LEU B O 1
ATOM 4022 N N . GLN B 1 215 ? 6.789 -3.967 -3.18 1 98.81 215 GLN B N 1
ATOM 4023 C CA . GLN B 1 215 ? 7.219 -3.283 -4.395 1 98.81 215 GLN B CA 1
ATOM 4024 C C . GLN B 1 215 ? 8.398 -2.357 -4.117 1 98.81 215 GLN B C 1
ATOM 4026 O O . GLN B 1 215 ? 8.367 -1.566 -3.172 1 98.81 215 GLN B O 1
ATOM 4031 N N . ASN B 1 216 ? 9.531 -2.537 -4.91 1 98.5 216 ASN B N 1
ATOM 4032 C CA . ASN B 1 216 ? 10.539 -1.483 -4.949 1 98.5 216 ASN B CA 1
ATOM 4033 C C . ASN B 1 216 ? 10.008 -0.213 -5.598 1 98.5 216 ASN B C 1
ATOM 4035 O O . ASN B 1 216 ? 9.898 -0.134 -6.824 1 98.5 216 ASN B O 1
ATOM 4039 N N . GLY B 1 217 ? 9.703 0.749 -4.781 1 97.88 217 GLY B N 1
ATOM 4040 C CA . GLY B 1 217 ? 9.102 1.981 -5.262 1 97.88 217 GLY B CA 1
ATOM 4041 C C . GLY B 1 217 ? 10.016 2.775 -6.18 1 97.88 217 GLY B C 1
ATOM 4042 O O . GLY B 1 217 ? 9.562 3.682 -6.879 1 97.88 217 GLY B O 1
ATOM 4043 N N . ALA B 1 218 ? 11.266 2.416 -6.188 1 96.94 218 ALA B N 1
ATOM 4044 C CA . ALA B 1 218 ? 12.234 3.139 -7 1 96.94 218 ALA B CA 1
ATOM 4045 C C . ALA B 1 218 ? 12.398 2.49 -8.367 1 96.94 218 ALA B C 1
ATOM 4047 O O . ALA B 1 218 ? 13.117 3.008 -9.227 1 96.94 218 ALA B O 1
ATOM 4048 N N . CYS B 1 219 ? 11.773 1.349 -8.586 1 97.88 219 CYS B N 1
ATOM 4049 C CA . CYS B 1 219 ? 11.828 0.7 -9.891 1 97.88 219 CYS B CA 1
ATOM 4050 C C . CYS B 1 219 ? 10.734 1.227 -10.812 1 97.88 219 CYS B C 1
ATOM 4052 O O . CYS B 1 219 ? 9.633 0.676 -10.844 1 97.88 219 CYS B O 1
ATOM 4054 N 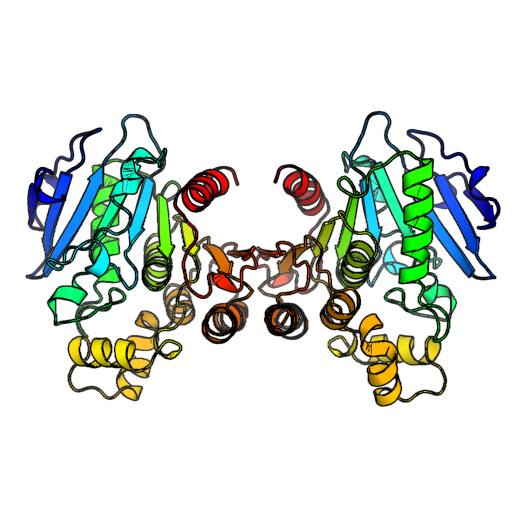N . GLU B 1 220 ? 11.086 2.135 -11.625 1 97.44 220 GLU B N 1
ATOM 4055 C CA . GLU B 1 220 ? 10.125 2.855 -12.453 1 97.44 220 GLU B CA 1
ATOM 4056 C C . GLU B 1 220 ? 9.352 1.898 -13.359 1 97.44 220 GLU B C 1
ATOM 4058 O O . GLU B 1 220 ? 8.133 2.027 -13.508 1 97.44 220 GLU B O 1
ATOM 4063 N N . PHE B 1 221 ? 10.055 1.003 -13.953 1 98.25 221 PHE B N 1
ATOM 4064 C CA . PHE B 1 221 ? 9.414 0.071 -14.875 1 98.25 221 PHE B CA 1
ATOM 4065 C C . PHE B 1 221 ? 8.297 -0.698 -14.172 1 98.25 221 PHE B C 1
ATOM 4067 O O . PHE B 1 221 ? 7.18 -0.784 -14.688 1 98.25 221 PHE B O 1
ATOM 4074 N N . ASP B 1 222 ? 8.57 -1.264 -13.031 1 98.69 222 ASP B N 1
ATOM 4075 C CA . ASP B 1 222 ? 7.605 -2.078 -12.289 1 98.69 222 ASP B CA 1
ATOM 4076 C C . ASP B 1 222 ? 6.426 -1.237 -11.812 1 98.69 222 ASP B C 1
ATOM 4078 O O . ASP B 1 222 ? 5.273 -1.669 -11.906 1 98.69 222 ASP B O 1
ATOM 4082 N N . VAL B 1 223 ? 6.719 -0.098 -11.266 1 98.69 223 VAL B N 1
ATOM 4083 C CA . VAL B 1 223 ? 5.668 0.753 -10.711 1 98.69 223 VAL B CA 1
ATOM 4084 C C . VAL B 1 223 ? 4.746 1.228 -11.836 1 98.69 223 VAL B C 1
ATOM 4086 O O . VAL B 1 223 ? 3.521 1.104 -11.734 1 98.69 223 VAL B O 1
ATOM 4089 N N . THR B 1 224 ? 5.297 1.671 -12.914 1 98.69 224 THR B N 1
ATOM 4090 C CA . THR B 1 224 ? 4.547 2.285 -14 1 98.69 224 THR B CA 1
ATOM 4091 C C . THR B 1 224 ? 3.756 1.234 -14.773 1 98.69 224 THR B C 1
ATOM 4093 O O . THR B 1 224 ? 2.604 1.469 -15.148 1 98.69 224 THR B O 1
ATOM 4096 N N . ASN B 1 225 ? 4.371 0.13 -14.961 1 98.75 225 ASN B N 1
ATOM 4097 C CA . ASN B 1 225 ? 3.762 -0.818 -15.883 1 98.75 225 ASN B CA 1
ATOM 4098 C C . ASN B 1 225 ? 2.947 -1.879 -15.148 1 98.75 225 ASN B C 1
ATOM 4100 O O . ASN B 1 225 ? 2.125 -2.568 -15.75 1 98.75 225 ASN B O 1
ATOM 4104 N N . HIS B 1 226 ? 3.143 -1.993 -13.859 1 98.88 226 HIS B N 1
ATOM 4105 C CA . HIS B 1 226 ? 2.48 -3.109 -13.188 1 98.88 226 HIS B CA 1
ATOM 4106 C C . HIS B 1 226 ? 1.725 -2.639 -11.953 1 98.88 226 HIS B C 1
ATOM 4108 O O . HIS B 1 226 ? 0.512 -2.838 -11.844 1 98.88 226 HIS B O 1
ATOM 4114 N N . LEU B 1 227 ? 2.395 -1.962 -11.031 1 98.88 227 LEU B N 1
ATOM 4115 C CA . LEU B 1 227 ? 1.714 -1.562 -9.805 1 98.88 227 LEU B CA 1
ATOM 4116 C C . LEU B 1 227 ? 0.572 -0.598 -10.109 1 98.88 227 LEU B C 1
ATOM 4118 O O . LEU B 1 227 ? -0.566 -0.828 -9.695 1 98.88 227 LEU B O 1
ATOM 4122 N N . LEU B 1 228 ? 0.847 0.506 -10.82 1 98.75 228 LEU B N 1
ATOM 4123 C CA . LEU B 1 228 ? -0.136 1.562 -11.039 1 98.75 228 LEU B CA 1
ATOM 4124 C C . LEU B 1 228 ? -1.32 1.04 -11.852 1 98.75 228 LEU B C 1
ATOM 4126 O O . LEU B 1 228 ? -2.475 1.225 -11.453 1 98.75 228 LEU B O 1
ATOM 4130 N N . PRO B 1 229 ? -1.106 0.336 -12.953 1 98.62 229 PRO B N 1
ATOM 4131 C CA . PRO B 1 229 ? -2.258 -0.199 -13.68 1 98.62 229 PRO B CA 1
ATOM 4132 C C . PRO B 1 229 ? -3.059 -1.207 -12.859 1 98.62 229 PRO B C 1
ATOM 4134 O O . PRO B 1 229 ? -4.285 -1.273 -12.977 1 98.62 229 PRO B O 1
ATOM 4137 N N . PHE B 1 230 ? -2.346 -1.987 -12.062 1 98.81 230 PHE B N 1
ATOM 4138 C CA . PHE B 1 230 ? -3.025 -2.939 -11.188 1 98.81 230 PHE B CA 1
ATOM 4139 C C . PHE B 1 230 ? -4.012 -2.225 -10.273 1 98.81 230 PHE B C 1
ATOM 4141 O O . PHE B 1 230 ? -5.176 -2.613 -10.18 1 98.81 230 PHE B O 1
ATOM 4148 N N . LEU B 1 231 ? -3.557 -1.165 -9.609 1 98.56 231 LEU B N 1
ATOM 4149 C CA . LEU B 1 231 ? -4.387 -0.397 -8.688 1 98.56 231 LEU B CA 1
ATOM 4150 C C . LEU B 1 231 ? -5.508 0.317 -9.43 1 98.56 231 LEU B C 1
ATOM 4152 O O . LEU B 1 231 ? -6.641 0.374 -8.953 1 98.56 231 LEU B O 1
ATOM 4156 N N . ASP B 1 232 ? -5.191 0.889 -10.586 1 98.19 232 ASP B N 1
ATOM 4157 C CA . ASP B 1 232 ? -6.164 1.614 -11.398 1 98.19 232 ASP B CA 1
ATOM 4158 C C . ASP B 1 232 ? -7.324 0.71 -11.797 1 98.19 232 ASP B C 1
ATOM 4160 O O . ASP B 1 232 ? -8.484 1.125 -11.758 1 98.19 232 ASP B O 1
ATOM 4164 N N . GLU B 1 233 ? -6.996 -0.509 -12.188 1 97.75 233 GLU B N 1
ATOM 4165 C CA . GLU B 1 233 ? -8.031 -1.441 -12.633 1 97.75 233 GLU B CA 1
ATOM 4166 C C . GLU B 1 233 ? -8.812 -1.996 -11.445 1 97.75 233 GLU B C 1
ATOM 4168 O O . GLU B 1 233 ? -10.023 -2.207 -11.547 1 97.75 233 GLU B O 1
ATOM 4173 N N . LEU B 1 234 ? -8.148 -2.244 -10.383 1 97.44 234 LEU B N 1
ATOM 4174 C CA . LEU B 1 234 ? -8.742 -2.891 -9.219 1 97.44 234 LEU B CA 1
ATOM 4175 C C . LEU B 1 234 ? -9.852 -2.029 -8.617 1 97.44 234 LEU B C 1
ATOM 4177 O O . LEU B 1 234 ? -10.828 -2.553 -8.07 1 97.44 234 LEU B O 1
ATOM 4181 N N . GLN B 1 235 ? -9.727 -0.714 -8.742 1 96.12 235 GLN B N 1
ATOM 4182 C CA . GLN B 1 235 ? -10.688 0.18 -8.102 1 96.12 235 GLN B CA 1
ATOM 4183 C C . GLN B 1 235 ? -12.062 0.056 -8.742 1 96.12 235 GLN B C 1
ATOM 4185 O O . GLN B 1 235 ? -13.062 0.511 -8.172 1 96.12 235 GLN B O 1
ATOM 4190 N N . HIS B 1 236 ? -12.195 -0.632 -9.93 1 95.31 236 HIS B N 1
ATOM 4191 C CA . HIS B 1 236 ? -13.445 -0.713 -10.672 1 95.31 236 HIS B CA 1
ATOM 4192 C C . HIS B 1 236 ? -14.102 -2.08 -10.5 1 95.31 236 HIS B C 1
ATOM 4194 O O . HIS B 1 236 ? -14.891 -2.506 -11.344 1 95.31 236 HIS B O 1
ATOM 4200 N N . MET B 1 237 ? -13.75 -2.76 -9.445 1 95.94 237 MET B N 1
ATOM 4201 C CA . MET B 1 237 ? -14.398 -4.031 -9.148 1 95.94 237 MET B CA 1
ATOM 4202 C C . MET B 1 237 ? -15.867 -3.83 -8.82 1 95.94 237 MET B C 1
ATOM 4204 O O . MET B 1 237 ? -16.234 -2.861 -8.148 1 95.94 237 MET B O 1
ATOM 4208 N N . ASP B 1 238 ? -16.734 -4.711 -9.289 1 94.88 238 ASP B N 1
ATOM 4209 C CA . ASP B 1 238 ? -18.156 -4.668 -9 1 94.88 238 ASP B CA 1
ATOM 4210 C C . ASP B 1 238 ? -18.422 -4.809 -7.5 1 94.88 238 ASP B C 1
ATOM 4212 O O . ASP B 1 238 ? -17.75 -5.59 -6.816 1 94.88 238 ASP B O 1
ATOM 4216 N N . GLU B 1 239 ? -19.391 -4.082 -6.996 1 91.31 239 GLU B N 1
ATOM 4217 C CA . GLU B 1 239 ? -19.703 -4.07 -5.57 1 91.31 239 GLU B CA 1
ATOM 4218 C C . GLU B 1 239 ? -20.156 -5.445 -5.094 1 91.31 239 GLU B C 1
ATOM 4220 O O . GLU B 1 239 ? -20.062 -5.754 -3.902 1 91.31 239 GLU B O 1
ATOM 4225 N N . LYS B 1 240 ? -20.656 -6.234 -6.023 1 95.44 240 LYS B N 1
ATOM 4226 C CA . LYS B 1 240 ? -21.156 -7.555 -5.664 1 95.44 240 LYS B CA 1
ATOM 4227 C C . LYS B 1 240 ? -20.016 -8.555 -5.512 1 95.44 240 LYS B C 1
ATOM 4229 O O . LYS B 1 240 ? -20.219 -9.656 -4.988 1 95.44 240 LYS B O 1
ATOM 4234 N N . TYR B 1 241 ? -18.781 -8.164 -5.984 1 97.25 241 TYR B N 1
ATOM 4235 C CA . TYR B 1 241 ? -17.641 -9.07 -5.902 1 97.25 241 TYR B CA 1
ATOM 4236 C C . TYR B 1 241 ? -17.047 -9.07 -4.5 1 97.25 241 TYR B C 1
ATOM 4238 O O . TYR B 1 241 ? -17.203 -8.102 -3.756 1 97.25 241 TYR B O 1
ATOM 4246 N N . GLU B 1 242 ? -16.531 -10.203 -4.098 1 97.69 242 GLU B N 1
ATOM 4247 C CA . GLU B 1 242 ? -15.797 -10.289 -2.84 1 97.69 242 GLU B CA 1
ATOM 4248 C C . GLU B 1 242 ? -14.367 -9.789 -2.998 1 97.69 242 GLU B C 1
ATOM 4250 O O . GLU B 1 242 ? -13.539 -10.43 -3.648 1 97.69 242 GLU B O 1
ATOM 4255 N N . VAL B 1 243 ? -14.062 -8.648 -2.463 1 97.75 243 VAL B N 1
ATOM 4256 C CA . VAL B 1 243 ? -12.75 -8.023 -2.59 1 97.75 243 VAL B CA 1
ATOM 4257 C C . VAL B 1 243 ? -12.102 -7.91 -1.214 1 97.75 243 VAL B C 1
ATOM 4259 O O . VAL B 1 243 ? -12.594 -7.191 -0.342 1 97.75 243 VAL B O 1
ATOM 4262 N N . LYS B 1 244 ? -11.023 -8.688 -1.001 1 97.62 244 LYS B N 1
ATOM 4263 C CA . LYS B 1 244 ? -10.281 -8.609 0.25 1 97.62 244 LYS B CA 1
ATOM 4264 C C . LYS B 1 244 ? -9.258 -7.469 0.208 1 97.62 244 LYS B C 1
ATOM 4266 O O . LYS B 1 244 ? -9.062 -6.848 -0.836 1 97.62 244 LYS B O 1
ATOM 4271 N N . ASN B 1 245 ? -8.656 -7.188 1.363 1 96.5 245 ASN B N 1
ATOM 4272 C CA . ASN B 1 245 ? -7.699 -6.09 1.473 1 96.5 245 ASN B CA 1
ATOM 4273 C C . ASN B 1 245 ? -6.438 -6.363 0.663 1 96.5 245 ASN B C 1
ATOM 4275 O O . ASN B 1 245 ? -5.977 -7.504 0.59 1 96.5 245 ASN B O 1
ATOM 4279 N N . VAL B 1 246 ? -5.914 -5.359 0.078 1 98.5 246 VAL B N 1
ATOM 4280 C CA . VAL B 1 246 ? -4.609 -5.367 -0.574 1 98.5 246 VAL B CA 1
ATOM 4281 C C . VAL B 1 246 ? -3.656 -4.434 0.166 1 98.5 246 VAL B C 1
ATOM 4283 O O . VAL B 1 246 ? -3.924 -3.234 0.293 1 98.5 246 VAL B O 1
ATOM 4286 N N . LYS B 1 247 ? -2.646 -4.957 0.702 1 98.06 247 LYS B N 1
ATOM 4287 C CA . LYS B 1 247 ? -1.628 -4.18 1.402 1 98.06 247 LYS B CA 1
ATOM 4288 C C . LYS B 1 247 ? -0.356 -4.059 0.567 1 98.06 247 LYS B C 1
ATOM 4290 O O . LYS B 1 247 ? 0.205 -5.07 0.135 1 98.06 247 LYS B O 1
ATOM 4295 N N . ILE B 1 248 ? 0.056 -2.832 0.343 1 98.69 248 ILE B N 1
ATOM 4296 C CA . ILE B 1 248 ? 1.251 -2.574 -0.454 1 98.69 248 ILE B CA 1
ATOM 4297 C C . ILE B 1 248 ? 2.357 -2.016 0.44 1 98.69 248 ILE B C 1
ATOM 4299 O O . ILE B 1 248 ? 2.133 -1.07 1.198 1 98.69 248 ILE B O 1
ATOM 4303 N N . ASP B 1 249 ? 3.482 -2.594 0.462 1 98.06 249 ASP B N 1
ATOM 4304 C CA . ASP B 1 249 ? 4.68 -2.096 1.133 1 98.06 249 ASP B CA 1
ATOM 4305 C C . ASP B 1 249 ? 5.719 -1.614 0.12 1 98.06 249 ASP B C 1
ATOM 4307 O O . ASP B 1 249 ? 6.355 -2.426 -0.554 1 98.06 249 ASP B O 1
ATOM 4311 N N . LEU B 1 250 ? 5.871 -0.31 0.007 1 98.44 250 LEU B N 1
ATOM 4312 C CA . LEU B 1 250 ? 6.852 0.294 -0.887 1 98.44 250 LEU B CA 1
ATOM 4313 C C . LEU B 1 250 ? 8.172 0.531 -0.164 1 98.44 250 LEU B C 1
ATOM 4315 O O . LEU B 1 250 ? 8.227 1.304 0.795 1 98.44 250 LEU B O 1
ATOM 4319 N N . TYR B 1 251 ? 9.18 -0.155 -0.534 1 97.31 251 TYR B N 1
ATOM 4320 C CA . TYR B 1 251 ? 10.547 0.173 -0.163 1 97.31 251 TYR B CA 1
ATOM 4321 C C . TYR B 1 251 ? 11.273 0.857 -1.314 1 97.31 251 TYR B C 1
ATOM 4323 O O . TYR B 1 251 ? 10.781 0.874 -2.445 1 97.31 251 TYR B O 1
ATOM 4331 N N . TYR B 1 252 ? 12.422 1.529 -1.033 1 96.12 252 TYR B N 1
ATOM 4332 C CA . TYR B 1 252 ? 13.062 2.35 -2.055 1 96.12 252 TYR B CA 1
ATOM 4333 C C . TYR B 1 252 ? 14.555 2.062 -2.125 1 96.12 252 TYR B C 1
ATOM 4335 O O . TYR B 1 252 ? 15.328 2.541 -1.29 1 96.12 252 TYR B O 1
ATOM 4343 N N . ASN B 1 253 ? 14.914 1.311 -3.086 1 95.38 253 ASN B N 1
ATOM 4344 C CA . ASN B 1 253 ? 16.297 0.941 -3.355 1 95.38 253 ASN B CA 1
ATOM 4345 C C . ASN B 1 253 ? 16.609 0.989 -4.848 1 95.38 253 ASN B C 1
ATOM 4347 O O . ASN B 1 253 ? 16.453 -0.009 -5.551 1 95.38 253 ASN B O 1
ATOM 4351 N N . LYS B 1 254 ? 17.109 2.068 -5.312 1 94.06 254 LYS B N 1
ATOM 4352 C CA . LYS B 1 254 ? 17.344 2.289 -6.738 1 94.06 254 LYS B CA 1
ATOM 4353 C C . LYS B 1 254 ? 18.328 1.263 -7.297 1 94.06 254 LYS B C 1
ATOM 4355 O O . LYS B 1 254 ? 18.156 0.796 -8.43 1 94.06 254 LYS B O 1
ATOM 4360 N N . LYS B 1 255 ? 19.312 0.875 -6.535 1 94.38 255 LYS B N 1
ATOM 4361 C CA . LYS B 1 255 ? 20.359 -0.047 -6.984 1 94.38 255 LYS B CA 1
ATOM 4362 C C . LYS B 1 255 ? 19.781 -1.437 -7.25 1 94.38 255 LYS B C 1
ATOM 4364 O O . LYS B 1 255 ? 20.203 -2.121 -8.18 1 94.38 255 LYS B O 1
ATOM 4369 N N . MET B 1 256 ? 18.812 -1.846 -6.547 1 95.75 256 MET B N 1
ATOM 4370 C CA . MET B 1 256 ? 18.266 -3.193 -6.641 1 95.75 256 MET B CA 1
ATOM 4371 C C . MET B 1 256 ? 17.375 -3.332 -7.871 1 95.75 256 MET B C 1
ATOM 4373 O O . MET B 1 256 ? 17.188 -4.438 -8.391 1 95.75 256 MET B O 1
ATOM 4377 N N . GLY B 1 257 ? 16.75 -2.219 -8.297 1 96.12 257 GLY B N 1
ATOM 4378 C CA . GLY B 1 257 ? 15.867 -2.271 -9.453 1 96.12 257 GLY B CA 1
ATOM 4379 C C . GLY B 1 257 ? 14.758 -3.297 -9.312 1 96.12 257 GLY B C 1
ATOM 4380 O O . GLY B 1 257 ? 14.039 -3.307 -8.312 1 96.12 257 GLY B O 1
ATOM 4381 N N . HIS B 1 258 ? 14.68 -4.176 -10.281 1 97.19 258 HIS B N 1
ATOM 4382 C CA . HIS B 1 258 ? 13.609 -5.164 -10.336 1 97.19 258 HIS B CA 1
ATOM 4383 C C . HIS B 1 258 ? 13.922 -6.363 -9.445 1 97.19 258 HIS B C 1
ATOM 4385 O O . HIS B 1 258 ? 13.07 -7.234 -9.25 1 97.19 258 HIS B O 1
ATOM 4391 N N . ALA B 1 259 ? 15.094 -6.484 -8.867 1 96 259 ALA B N 1
ATOM 4392 C CA . ALA B 1 259 ? 15.477 -7.637 -8.047 1 96 259 ALA B CA 1
ATOM 4393 C C . ALA B 1 259 ? 14.586 -7.754 -6.816 1 96 259 ALA B C 1
ATOM 4395 O O . ALA B 1 259 ? 14.219 -6.75 -6.207 1 96 259 ALA B O 1
ATOM 4396 N N . ALA B 1 260 ? 14.266 -8.938 -6.449 1 95.88 260 ALA B N 1
ATOM 4397 C CA . ALA B 1 260 ? 13.453 -9.203 -5.258 1 95.88 260 ALA B CA 1
ATOM 4398 C C . ALA B 1 260 ? 14.273 -9.023 -3.986 1 95.88 260 ALA B C 1
ATOM 4400 O O . ALA B 1 260 ? 15.508 -9.008 -4.035 1 95.88 260 ALA B O 1
ATOM 4401 N N . LEU B 1 261 ? 13.555 -8.945 -2.871 1 97.56 261 LEU B N 1
ATOM 4402 C CA . LEU B 1 261 ? 14.188 -8.898 -1.558 1 97.56 261 LEU B CA 1
ATOM 4403 C C . LEU B 1 261 ? 14.953 -10.195 -1.274 1 97.56 261 LEU B C 1
ATOM 4405 O O . LEU B 1 261 ? 14.602 -11.25 -1.8 1 97.56 261 LEU B O 1
ATOM 4409 N N . GLY B 1 262 ? 15.969 -10.109 -0.456 1 96.81 262 GLY B N 1
ATOM 4410 C CA . GLY B 1 262 ? 16.781 -11.258 -0.095 1 96.81 262 GLY B CA 1
ATOM 4411 C C . GLY B 1 262 ? 16.109 -12.18 0.896 1 96.81 262 GLY B C 1
ATOM 4412 O O . GLY B 1 262 ? 14.961 -11.945 1.294 1 96.81 262 GLY B O 1
ATOM 4413 N N . LYS B 1 263 ? 16.828 -13.258 1.267 1 97.44 263 LYS B N 1
ATOM 4414 C CA . LYS B 1 263 ? 16.297 -14.328 2.105 1 97.44 263 LYS B CA 1
ATOM 4415 C C . LYS B 1 263 ? 15.812 -13.781 3.445 1 97.44 263 LYS B C 1
ATOM 4417 O O . LYS B 1 263 ? 14.68 -14.062 3.857 1 97.44 263 LYS B O 1
ATOM 4422 N N . ARG B 1 264 ? 16.578 -13 4.102 1 97.06 264 ARG B N 1
ATOM 4423 C CA . ARG B 1 264 ? 16.266 -12.508 5.441 1 97.06 264 ARG B CA 1
ATOM 4424 C C . ARG B 1 264 ? 14.977 -11.695 5.434 1 97.06 264 ARG B C 1
ATOM 4426 O O . ARG B 1 264 ? 14.086 -11.922 6.254 1 97.06 264 ARG B O 1
ATOM 4433 N N . GLU B 1 265 ? 14.898 -10.742 4.516 1 97.69 265 GLU B N 1
ATOM 4434 C CA . GLU B 1 265 ? 13.719 -9.883 4.426 1 97.69 265 GLU B CA 1
ATOM 4435 C C . GLU B 1 265 ? 12.477 -10.688 4.035 1 97.69 265 GLU B C 1
ATOM 4437 O O . GLU B 1 265 ? 11.398 -10.484 4.598 1 97.69 265 GLU B O 1
ATOM 4442 N N . THR B 1 266 ? 12.656 -11.539 3.088 1 97.94 266 THR B N 1
ATOM 4443 C CA . THR B 1 266 ? 11.531 -12.352 2.629 1 97.94 266 THR B CA 1
ATOM 4444 C C . THR B 1 266 ? 10.992 -13.219 3.76 1 97.94 266 THR B C 1
ATOM 4446 O O . THR B 1 266 ? 9.781 -13.273 3.982 1 97.94 266 THR B O 1
ATOM 4449 N N . VAL B 1 267 ? 11.883 -13.883 4.5 1 97.69 267 VAL B N 1
ATOM 4450 C CA . VAL B 1 267 ? 11.484 -14.727 5.625 1 97.69 267 VAL B CA 1
ATOM 4451 C C . VAL B 1 267 ? 10.758 -13.883 6.672 1 97.69 267 VAL B C 1
ATOM 4453 O O . VAL B 1 267 ? 9.734 -14.297 7.215 1 97.69 267 VAL B O 1
ATOM 4456 N N . TRP B 1 268 ? 11.273 -12.711 6.895 1 96.19 268 TRP B N 1
ATOM 4457 C CA . TRP B 1 268 ? 10.648 -11.805 7.852 1 96.19 268 TRP B CA 1
ATOM 4458 C C . TRP B 1 268 ? 9.219 -11.477 7.434 1 96.19 268 TRP B C 1
ATOM 4460 O O . TRP B 1 268 ? 8.305 -11.523 8.258 1 96.19 268 TRP B O 1
ATOM 4470 N N . TYR B 1 269 ? 8.969 -11.156 6.148 1 96.62 269 TYR B N 1
ATOM 4471 C CA . TYR B 1 269 ? 7.641 -10.797 5.66 1 96.62 269 TYR B CA 1
ATOM 4472 C C . TYR B 1 269 ? 6.688 -11.977 5.754 1 96.62 269 TYR B C 1
ATOM 4474 O O . TYR B 1 269 ? 5.5 -11.805 6.031 1 96.62 269 TYR B O 1
ATOM 4482 N N . THR B 1 270 ? 7.176 -13.234 5.512 1 96.19 270 THR B N 1
ATOM 4483 C CA . THR B 1 270 ? 6.309 -14.406 5.586 1 96.19 270 THR B CA 1
ATOM 4484 C C . THR B 1 270 ? 5.797 -14.609 7.008 1 96.19 270 THR B C 1
ATOM 4486 O O . THR B 1 270 ? 4.684 -15.102 7.207 1 96.19 270 THR B O 1
ATOM 4489 N N . GLN B 1 271 ? 6.555 -14.227 7.965 1 93.69 271 GLN B N 1
ATOM 4490 C CA . GLN B 1 271 ? 6.137 -14.328 9.359 1 93.69 271 GLN B CA 1
ATOM 4491 C C . GLN B 1 271 ? 5.191 -13.188 9.734 1 93.69 271 GLN B C 1
ATOM 4493 O O . GLN B 1 271 ? 4.195 -13.398 10.422 1 93.69 271 GLN B O 1
ATOM 4498 N N . LYS B 1 272 ? 5.496 -12.031 9.234 1 91.44 272 LYS B N 1
ATOM 4499 C CA . LYS B 1 272 ? 4.742 -10.828 9.578 1 91.44 272 LYS B CA 1
ATOM 4500 C C . LYS B 1 272 ? 3.301 -10.922 9.078 1 91.44 272 LYS B C 1
ATOM 4502 O O . LYS B 1 272 ? 2.375 -10.469 9.758 1 91.44 272 LYS B O 1
ATOM 4507 N N . ILE B 1 273 ? 3.115 -11.484 7.949 1 91.81 273 ILE B N 1
ATOM 4508 C CA . ILE B 1 273 ? 1.793 -11.484 7.332 1 91.81 273 ILE B CA 1
ATOM 4509 C C . ILE B 1 273 ? 0.888 -12.484 8.039 1 91.81 273 ILE B C 1
ATOM 4511 O O . ILE B 1 273 ? -0.335 -12.445 7.883 1 91.81 273 ILE B O 1
ATOM 4515 N N . ARG B 1 274 ? 1.433 -13.344 8.82 1 85.12 274 ARG B N 1
ATOM 4516 C CA . ARG B 1 274 ? 0.654 -14.336 9.562 1 85.12 274 ARG B CA 1
ATOM 4517 C C . ARG B 1 274 ? 0.101 -13.734 10.852 1 85.12 274 ARG B C 1
ATOM 4519 O O . ARG B 1 274 ? -0.862 -14.258 11.422 1 85.12 274 ARG B O 1
ATOM 4526 N N . GLU B 1 275 ? 0.748 -12.688 11.383 1 71.81 275 GLU B N 1
ATOM 4527 C CA . GLU B 1 275 ? 0.339 -12.039 12.625 1 71.81 275 GLU B CA 1
ATOM 4528 C C . GLU B 1 275 ? -0.84 -11.094 12.391 1 71.81 275 GLU B C 1
ATOM 4530 O O . GLU B 1 275 ? -1.489 -10.656 13.344 1 71.81 275 GLU B O 1
ATOM 4535 N N . ASN B 1 276 ? -1.151 -10.695 11.25 1 60.78 276 ASN B N 1
ATOM 4536 C CA . ASN B 1 276 ? -2.186 -9.703 10.969 1 60.78 276 ASN B CA 1
ATOM 4537 C C . ASN B 1 276 ? -3.504 -10.367 10.578 1 60.78 276 ASN B C 1
ATOM 4539 O O . ASN B 1 276 ? -3.512 -11.375 9.867 1 60.78 276 ASN B O 1
#

Foldseek 3Di:
DLVVAAEDEDEPVCLLVDDDDAQGWHWYWYDYPNFTKIKIWHHHPPAQAEEEFEEAFPQCVVVVVFDPGFPPVVCCVVAPHTYMYIGQSLCVLDPARAQLQCAAPVDRRLLVVLVSVVSVCVVVVHDQLRYEYEYEASRQCSRQLSCLNRDNHEYEYELYAQFLVLDDDVNSVVNCCRRPPPDDPVRCCVSPVLSGGSLSVNLVSLEGHEYEYEYAPLQCSSCVRGVVVNVVSNVPRDPSGHYDDYHYDYDHDNVCHRPGDDSVVVSVVVVVVVVD/DLVVAAEDEDEPVCLLVDDDDAQGWHWYWYDYPNFTKIKIWHHHPPAQAEEEFEEAFPQCVVVVVFDPGFPPVVLCVVAPHTYMYIGQSLCVLDPARAQLQCAAPVDRRLLVVLVSVVSVCVSVVHDQLRYEYEYEASRQCSRQLSCLNRDNHEYEYELYAQFLVLDDDVNSVVNCCRRPPPDDPVRCCVSPVLSGGSLSVNLVSLEGHEYEYEYAPLQCSSCVRGVVVNVVSNVPRDPSGHYDDYHYDYDHDNVCHRPGDDSVVVSVVVVVVVVD

Secondary structure (DSSP, 8-state):
-GGGSEEEEEEGGGGGG----BSS-EEEEEEETTEEEEEEEEBPTT---EEEE---TTHHHH-TT-SSP-TTGGGTTT-SSEEEEE--GGGGSSS-S--TT---SS--HHHHHHHHHHHHHHHHT--GGGEEEEEEHHHHHHHHHHHHHSTT-EEEEES--SBGGGS-HHHHHHHHHHHSTT--HHHHHHHHHHHHBHHHHHHHHTEE-EEEEEEETT-HHHIIIIIHHHHHHHTT--TTSEE--EEEEEE--TTTTTPPP-HHHHHHHHHHHHH-/-GGGSEEEEEEGGGGGG----BSS-EEEEEEETTEEEEEEEEBPTT---EEEE---TTHHHH-TT-SSP-TTGGGTTT-SSEEEEE--GGGGSSS-S--TT---SS--HHHHHHHHHHHHHHHHT--GGGEEEEEETHHHHHHHHHHHHSTT-EEEEES--SBGGGS-HHHHHHHHHHHSTT--HHHHHHHHHHHHBHHHHHHHHTEE-EEEEEEETT-HHHIIIIIHHHHHHHTT--TTSEE--EEEEEE--TTTTTPPP-HHHHHHHHHHHHH-

Solvent-accessible surface area (backbone atoms only — not comparable to full-atom values): 28676 Å² total; per-residue (Å²): 122,73,79,77,43,52,76,46,77,44,47,58,90,48,55,87,72,64,80,80,65,69,70,43,61,32,33,39,36,34,36,50,97,90,40,67,45,40,32,43,36,32,39,41,80,93,47,70,39,36,36,35,38,38,43,27,66,61,34,52,73,81,34,75,90,44,80,77,40,51,58,69,56,88,46,56,81,71,43,85,41,15,39,34,27,38,34,57,57,30,43,75,75,47,98,54,73,52,45,64,30,46,32,39,79,90,42,50,40,46,61,51,50,40,54,51,47,53,54,48,30,58,74,73,69,47,56,46,69,39,30,34,22,28,17,33,32,42,4,11,34,44,17,48,52,38,17,49,70,42,64,63,14,27,19,43,25,26,48,38,48,40,30,50,90,56,48,64,63,66,62,46,48,57,38,44,55,66,23,36,65,96,53,52,71,69,52,45,48,72,73,40,34,52,78,43,23,52,60,50,26,26,58,76,63,43,30,40,44,36,33,40,40,36,33,46,43,36,18,53,67,54,42,63,46,15,51,48,51,48,54,63,56,50,31,70,60,59,86,87,38,51,60,47,44,40,34,34,42,31,39,67,46,64,89,55,34,81,58,65,78,54,73,69,59,47,47,50,50,63,56,52,62,67,77,106,123,73,79,77,42,50,75,47,77,45,48,58,90,49,54,86,75,66,78,80,65,68,70,42,60,31,34,39,35,35,36,51,96,89,41,65,45,40,33,43,38,32,40,39,81,92,47,70,40,34,38,36,38,38,44,27,66,60,36,52,73,82,32,74,90,44,79,78,43,54,60,68,58,90,47,56,81,72,43,86,41,14,40,35,27,38,33,55,57,29,44,73,74,47,98,54,71,52,44,65,29,45,32,39,80,90,42,49,41,45,61,52,49,41,53,51,48,53,54,47,30,58,73,73,69,45,58,48,70,39,29,34,22,27,17,31,30,42,4,12,35,43,16,48,53,37,17,48,70,41,66,64,15,26,18,43,25,28,48,39,45,40,30,52,90,56,49,64,63,66,63,45,48,56,39,43,56,65,25,36,65,96,53,51,70,68,53,44,48,72,74,41,34,52,78,42,24,53,61,50,28,26,58,74,64,43,30,39,43,37,32,39,40,35,32,45,42,37,18,53,68,53,40,64,46,14,51,48,52,47,55,63,54,52,32,68,59,60,87,87,38,49,59,46,44,39,33,34,44,30,40,68,45,65,88,55,34,83,60,66,78,53,70,69,58,48,47,50,50,65,55,54,62,69,76,104

Organism: NCBI:txid1402861

Sequence (552 aa):
MLDKYRKIQIDFTEFDSLYIPLDVPVILEIDWRGVSYEFLVKLKSGEKNLLVLGSGGGANMEMPNGPPYFQRHSWMNDFKDSVIYYNDPTLYLGKLPLGWGQGTAERFYLEEIALILLKLFKKIQYETKDVVFYGSSGGGFMSMILAGYIRGSKALVNNPQTCLTRWLKTPVQNVFNLSYQGLTNEEVINRFGNRINIVQFFKSRKYVPEIYYLQNGACEFDVTNHLLPFLDELQHMDEKYEVKNVKIDLYYNKKMGHAALGKRETVWYTQKIRENMLDKYRKIQIDFTEFDSLYIPLDVPVILEIDWRGVSYEFLVKLKSGEKNLLVLGSGGGANMEMPNGPPYFQRHSWMNDFKDSVIYYNDPTLYLGKLPLGWGQGTAERFYLEEIALILLKLFKKIQYETKDVVFYGSSGGGFMSMILAGYIRGSKALVNNPQTCLTRWLKTPVQNVFNLSYQGLTNEEVINRFGNRINIVQFFKSRKYVPEIYYLQNGACEFDVTNHLLPFLDELQHMDEKYEVKNVKIDLYYNKKMGHAALGKRETVWYTQKIREN

pLDDT: mean 96.45, std 4.41, range [60.03, 98.94]